Protein AF-W7TF96-F1 (afdb_monomer_lite)

Secondary structure (DSSP, 8-state):
-TT-----SS----SS-HHHHHHHHHTT---TTHHHHHHHHHHHHHHHH--TTSPP-BTTBT----SS-GGGG-EETTTHHHHHHHHHHHTT-GGGTHHHHHHHHHHHHHHHHHIIIII--SS----SEE-TT---S-SSTTTS-HHHH--TTHHHHHHHHHHHHHHHH--HHHIIIIIHHHHHHHHHHHHHH-EE-TTS-EE-SSB--TT--EEETTEEE--BS-BHHHHHHHHHHHHHHHHHHHHHGGG--HHHHHHHHHHGGGBPPP-B-TTSSBPSBSS---BS-TT-S--GGGTTTTT--TTTTT-HHHHHHHHHHH-S---HHHHHHHHHHHHHTT-HHHHHHHHHHHTSPPPTTS-S-TTS-SS-SSSSSSSSSS--

Structure (mmCIF, N/CA/C/O backbone):
data_AF-W7TF96-F1
#
_entry.id   AF-W7TF96-F1
#
loop_
_atom_site.group_PDB
_atom_site.id
_atom_site.type_symbol
_atom_site.label_atom_id
_atom_site.label_alt_id
_atom_site.label_comp_id
_atom_site.label_asym_id
_atom_site.label_entity_id
_atom_site.label_seq_id
_atom_site.pdbx_PDB_ins_code
_atom_site.Cartn_x
_atom_site.Cartn_y
_atom_site.Cartn_z
_atom_site.occupancy
_atom_site.B_iso_or_equiv
_atom_site.auth_seq_id
_atom_site.auth_comp_id
_atom_site.auth_asym_id
_atom_site.auth_atom_id
_atom_site.pdbx_PDB_model_num
ATOM 1 N N . MET A 1 1 ? -1.978 -2.930 -24.748 1.00 86.88 1 MET A N 1
ATO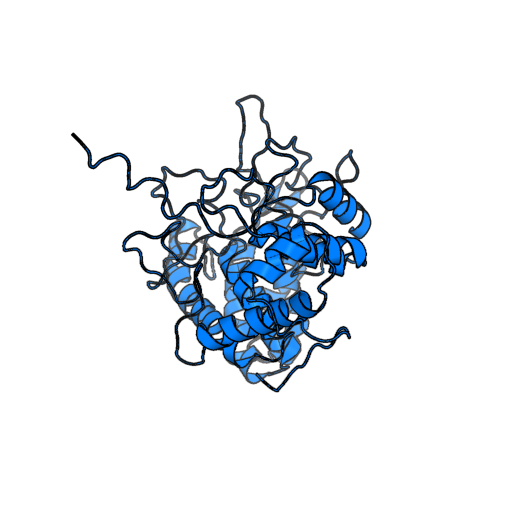M 2 C CA . MET A 1 1 ? -0.625 -2.329 -24.799 1.00 86.88 1 MET A CA 1
ATOM 3 C C . MET A 1 1 ? -0.594 -0.936 -25.426 1.00 86.88 1 MET A C 1
ATOM 5 O O . MET A 1 1 ? -0.073 -0.052 -24.773 1.00 86.88 1 MET A O 1
ATOM 9 N N . GLY A 1 2 ? -1.190 -0.674 -26.599 1.00 91.94 2 GLY A N 1
ATOM 10 C CA . GLY A 1 2 ? -1.049 0.621 -27.306 1.00 91.94 2 GLY A CA 1
ATOM 11 C C . GLY A 1 2 ? -1.703 1.885 -26.707 1.00 91.94 2 GLY A C 1
ATOM 12 O O . GLY A 1 2 ? -1.809 2.872 -27.420 1.00 91.94 2 GLY A O 1
ATOM 13 N N . ARG A 1 3 ? -2.168 1.880 -25.447 1.00 96.00 3 ARG A N 1
ATOM 14 C CA . ARG A 1 3 ? -2.807 3.053 -24.803 1.00 96.00 3 ARG A CA 1
ATOM 15 C C . ARG A 1 3 ? -1.808 4.093 -24.292 1.00 96.00 3 ARG A C 1
ATOM 17 O O . ARG A 1 3 ? -2.169 5.246 -24.109 1.00 96.00 3 ARG A O 1
ATOM 24 N N . VAL A 1 4 ? -0.570 3.682 -24.042 1.00 97.00 4 VAL A N 1
ATOM 25 C CA . VAL A 1 4 ? 0.495 4.540 -23.513 1.00 97.00 4 VAL A CA 1
ATOM 26 C C . VAL A 1 4 ? 1.776 4.214 -24.260 1.00 97.00 4 VAL A C 1
ATOM 28 O O . VAL A 1 4 ? 1.974 3.096 -24.736 1.00 97.00 4 VAL A O 1
ATOM 31 N N . THR A 1 5 ? 2.643 5.205 -24.392 1.00 94.25 5 THR A N 1
ATOM 32 C CA . THR A 1 5 ? 3.953 5.061 -25.014 1.00 94.25 5 THR A CA 1
ATOM 33 C C . THR A 1 5 ? 4.925 5.971 -24.280 1.00 94.25 5 THR A C 1
ATOM 35 O O . THR A 1 5 ? 4.698 7.177 -24.222 1.00 94.25 5 THR A O 1
ATOM 38 N N . LEU A 1 6 ? 6.006 5.404 -23.742 1.00 94.00 6 LEU A N 1
ATOM 39 C CA . LEU A 1 6 ? 7.089 6.160 -23.117 1.00 94.00 6 LEU A CA 1
ATOM 40 C C . LEU A 1 6 ? 8.263 6.278 -24.096 1.00 94.00 6 LEU A C 1
ATOM 42 O O . LEU A 1 6 ? 8.733 5.281 -24.640 1.00 94.00 6 LEU A O 1
ATOM 46 N N . ARG A 1 7 ? 8.733 7.504 -24.349 1.00 91.19 7 ARG A N 1
ATOM 47 C CA . ARG A 1 7 ? 9.886 7.778 -25.221 1.00 91.19 7 ARG A CA 1
ATOM 48 C C . ARG A 1 7 ? 10.835 8.735 -24.516 1.00 91.19 7 ARG A C 1
ATOM 50 O O . ARG A 1 7 ? 10.481 9.889 -24.312 1.00 91.19 7 ARG A O 1
ATOM 57 N N . LEU A 1 8 ? 12.039 8.262 -24.209 1.00 89.38 8 LEU A N 1
ATOM 58 C CA . LEU A 1 8 ? 13.099 9.047 -23.559 1.00 89.38 8 LEU A CA 1
ATOM 59 C C . LEU A 1 8 ? 14.238 9.432 -24.527 1.00 89.38 8 LEU A C 1
ATOM 61 O O . LEU A 1 8 ? 15.288 9.905 -24.113 1.00 89.38 8 LEU A O 1
ATOM 65 N N . GLY A 1 9 ? 14.022 9.263 -25.839 1.00 78.31 9 GLY A N 1
ATOM 66 C CA . GLY A 1 9 ? 15.040 9.501 -26.867 1.00 78.31 9 GLY A CA 1
ATOM 67 C C . GLY A 1 9 ? 15.996 8.316 -27.063 1.00 78.31 9 GLY A C 1
ATOM 68 O O . GLY A 1 9 ? 15.829 7.254 -26.470 1.00 78.31 9 GLY A O 1
ATOM 69 N N . GLY A 1 10 ? 16.973 8.473 -27.961 1.00 71.56 10 GLY A N 1
ATOM 70 C CA . GLY A 1 10 ? 17.943 7.424 -28.302 1.00 71.56 10 GLY A CA 1
ATOM 71 C C . GLY A 1 10 ? 17.432 6.361 -29.288 1.00 71.56 10 GLY A C 1
ATOM 72 O O . GLY A 1 10 ? 16.237 6.238 -29.573 1.00 71.56 10 GLY A O 1
ATOM 73 N N . ARG A 1 11 ? 18.364 5.586 -29.854 1.00 71.81 11 ARG A N 1
ATOM 74 C CA . ARG A 1 11 ? 18.065 4.404 -30.680 1.00 71.81 11 ARG A CA 1
ATOM 75 C C . ARG A 1 11 ? 18.376 3.149 -29.864 1.00 71.81 11 ARG A C 1
ATOM 77 O O . ARG A 1 11 ? 19.411 3.141 -29.205 1.00 71.81 11 ARG A O 1
ATOM 84 N N . PRO A 1 12 ? 17.542 2.096 -29.924 1.00 70.81 12 PRO A N 1
ATOM 85 C CA . PRO A 1 12 ? 17.858 0.860 -29.229 1.00 70.81 12 PRO A CA 1
ATOM 86 C C . PRO A 1 12 ? 19.120 0.248 -29.853 1.00 70.81 12 PRO A C 1
ATOM 88 O O . PRO A 1 12 ? 19.158 0.114 -31.083 1.00 70.81 12 PRO A O 1
ATOM 91 N N . PRO A 1 13 ? 20.117 -0.164 -29.056 1.00 72.56 13 PRO A N 1
ATOM 92 C CA . PRO A 1 13 ? 21.145 -1.089 -29.518 1.00 72.56 13 PRO A CA 1
ATOM 93 C C . PRO A 1 13 ? 20.445 -2.385 -29.948 1.00 72.56 13 PRO A C 1
ATOM 95 O O . PRO A 1 13 ? 19.828 -3.070 -29.131 1.00 72.56 13 PRO A O 1
ATOM 98 N N . ARG A 1 14 ? 20.430 -2.672 -31.255 1.00 75.12 14 ARG A N 1
ATOM 99 C CA . ARG A 1 14 ? 19.731 -3.841 -31.835 1.00 75.12 14 ARG A CA 1
ATOM 100 C C . ARG A 1 14 ? 20.648 -5.043 -32.051 1.00 75.12 14 ARG A C 1
ATOM 102 O O . ARG A 1 14 ? 20.180 -6.094 -32.471 1.00 75.12 14 ARG A O 1
ATOM 109 N N . ASP A 1 15 ? 21.936 -4.872 -31.807 1.00 85.38 15 ASP A N 1
ATOM 110 C CA . ASP A 1 15 ? 23.009 -5.818 -32.099 1.00 85.38 15 ASP A CA 1
ATOM 111 C C . ASP A 1 15 ? 23.398 -6.695 -30.898 1.00 85.38 15 ASP A C 1
ATOM 113 O O . ASP A 1 15 ? 24.130 -7.667 -31.070 1.00 85.38 15 ASP A O 1
ATOM 117 N N . ARG A 1 16 ? 22.891 -6.396 -29.692 1.00 88.88 16 ARG A N 1
ATOM 118 C CA . ARG A 1 16 ? 23.171 -7.151 -28.461 1.00 88.88 16 ARG A CA 1
ATOM 119 C C . ARG A 1 16 ? 21.885 -7.693 -27.816 1.00 88.88 16 ARG A C 1
ATOM 121 O O . ARG A 1 16 ? 20.876 -6.982 -27.793 1.00 88.88 16 ARG A O 1
ATOM 128 N N . PRO A 1 17 ? 21.901 -8.917 -27.253 1.00 92.25 17 PRO A N 1
ATOM 129 C CA . PRO A 1 17 ? 20.788 -9.428 -26.455 1.00 92.25 17 PRO A CA 1
ATOM 130 C C . PRO A 1 17 ? 20.628 -8.634 -25.145 1.00 92.25 17 PRO A C 1
ATOM 132 O O . PRO A 1 17 ? 21.555 -7.959 -24.690 1.00 92.25 17 PRO A O 1
ATOM 135 N N . LEU A 1 18 ? 19.434 -8.693 -24.542 1.00 91.12 18 LEU A N 1
ATOM 136 C CA . LEU A 1 18 ? 19.066 -7.876 -23.376 1.00 91.12 18 LEU A CA 1
ATOM 137 C C . LEU A 1 18 ? 20.004 -8.085 -22.174 1.00 91.12 18 LEU A C 1
ATOM 139 O O . LEU A 1 18 ? 20.380 -7.120 -21.520 1.00 91.12 18 LEU A O 1
ATOM 143 N N . ASP A 1 19 ? 20.427 -9.320 -21.910 1.00 91.75 19 ASP A N 1
ATOM 144 C CA . ASP A 1 19 ? 21.336 -9.657 -20.809 1.00 91.75 19 ASP A CA 1
ATOM 145 C C . ASP A 1 19 ? 22.729 -9.026 -20.978 1.00 91.75 19 ASP A C 1
ATOM 147 O O . ASP A 1 19 ? 23.346 -8.602 -20.001 1.00 91.75 19 ASP A O 1
ATOM 151 N N . ALA A 1 20 ? 23.228 -8.939 -22.214 1.00 91.75 20 ALA A N 1
ATOM 152 C CA . ALA A 1 20 ? 24.488 -8.270 -22.519 1.00 91.75 20 ALA A CA 1
ATOM 153 C C . ALA A 1 20 ? 24.358 -6.746 -22.389 1.00 91.75 20 ALA A C 1
ATOM 155 O O . ALA A 1 20 ? 25.286 -6.096 -21.915 1.00 91.75 20 ALA A O 1
ATOM 156 N N . ARG A 1 21 ? 23.201 -6.181 -22.759 1.00 92.44 21 ARG A N 1
ATOM 157 C CA . ARG A 1 21 ? 22.906 -4.748 -22.597 1.00 92.44 21 ARG A CA 1
ATOM 158 C C . ARG A 1 21 ? 22.829 -4.337 -21.124 1.00 92.44 21 ARG A C 1
ATOM 160 O O . ARG A 1 21 ? 23.424 -3.334 -20.754 1.00 92.44 21 ARG A O 1
ATOM 167 N N . LEU A 1 22 ? 22.165 -5.132 -20.281 1.00 92.44 22 LEU A N 1
ATOM 168 C CA . LEU A 1 22 ? 22.085 -4.878 -18.835 1.00 92.44 22 LEU A CA 1
ATOM 169 C C . LEU A 1 22 ? 23.468 -4.940 -18.166 1.00 92.44 22 LEU A C 1
ATOM 171 O O . LEU A 1 22 ? 23.786 -4.085 -17.345 1.00 92.44 22 LEU A O 1
ATOM 175 N N . ARG A 1 23 ? 24.313 -5.913 -18.546 1.00 92.62 23 ARG A N 1
ATOM 176 C CA . ARG A 1 23 ? 25.703 -6.007 -18.056 1.00 92.62 23 ARG A CA 1
ATOM 177 C C . ARG A 1 23 ? 26.548 -4.809 -18.484 1.00 92.62 23 ARG A C 1
ATOM 179 O O . ARG A 1 23 ? 27.135 -4.161 -17.633 1.00 92.62 23 ARG A O 1
ATOM 186 N N . ALA A 1 24 ? 26.527 -4.464 -19.772 1.00 91.75 24 ALA A N 1
ATOM 187 C CA . ALA A 1 24 ? 27.237 -3.296 -20.288 1.00 91.75 24 ALA A CA 1
ATOM 188 C C . ALA A 1 24 ? 26.812 -1.998 -19.578 1.00 91.75 24 ALA A C 1
ATOM 190 O O . ALA A 1 24 ? 27.663 -1.179 -19.239 1.00 91.75 24 ALA A O 1
ATOM 191 N N . ARG A 1 25 ? 25.510 -1.832 -19.296 1.00 91.25 25 ARG A N 1
ATOM 192 C CA . ARG A 1 25 ? 25.010 -0.692 -18.518 1.00 91.25 25 ARG A CA 1
ATOM 193 C C . ARG A 1 25 ? 25.527 -0.688 -17.083 1.00 91.25 25 ARG A C 1
ATOM 195 O O . ARG A 1 25 ? 25.958 0.354 -16.602 1.00 91.25 25 ARG A O 1
ATOM 202 N N . ALA A 1 26 ? 25.523 -1.842 -16.418 1.00 91.06 26 ALA A N 1
ATOM 203 C CA . ALA A 1 26 ? 26.090 -1.975 -15.078 1.00 91.06 26 ALA A CA 1
ATOM 204 C C . ALA A 1 26 ? 27.601 -1.657 -15.042 1.00 91.06 26 ALA A C 1
ATOM 206 O O . ALA A 1 26 ? 28.075 -1.115 -14.047 1.00 91.06 26 ALA A O 1
ATOM 207 N N . ASP A 1 27 ? 28.321 -1.912 -16.141 1.00 91.81 27 ASP A N 1
ATOM 208 C CA . ASP A 1 27 ? 29.744 -1.584 -16.321 1.00 91.81 27 ASP A CA 1
ATOM 209 C C . ASP A 1 27 ? 29.992 -0.118 -16.755 1.00 91.81 27 ASP A C 1
ATOM 211 O O . ASP A 1 27 ? 31.139 0.295 -16.940 1.00 91.81 27 ASP A O 1
ATOM 215 N N . GLY A 1 28 ? 28.935 0.692 -16.901 1.00 90.75 28 GLY A N 1
ATOM 216 C CA . GLY A 1 28 ? 29.012 2.132 -17.171 1.00 90.75 28 GLY A CA 1
ATOM 217 C C . GLY A 1 28 ? 28.694 2.564 -18.608 1.00 90.75 28 GLY A C 1
ATOM 218 O O . GLY A 1 28 ? 28.773 3.759 -18.901 1.00 90.75 28 GLY A O 1
ATOM 219 N N . GLU A 1 29 ? 28.317 1.651 -19.514 1.00 91.38 29 GLU A N 1
ATOM 220 C CA . GLU A 1 29 ? 27.800 2.043 -20.834 1.00 91.38 29 GLU A CA 1
ATOM 221 C C . GLU A 1 29 ? 26.402 2.681 -20.708 1.00 91.38 29 GLU A C 1
ATOM 223 O O . GLU A 1 29 ? 25.529 2.212 -19.982 1.00 91.38 29 GLU A O 1
ATOM 228 N N . SER A 1 30 ? 26.134 3.745 -21.464 1.00 88.50 30 SER A N 1
ATOM 229 C CA . SER A 1 30 ? 24.804 4.361 -21.491 1.00 88.50 30 SER A CA 1
ATOM 230 C C . SER A 1 30 ? 23.832 3.570 -22.375 1.00 88.50 30 SER A C 1
ATOM 232 O O . SER A 1 30 ? 24.103 3.367 -23.561 1.00 88.50 30 SER A O 1
ATOM 234 N N . ASP A 1 31 ? 22.658 3.221 -21.849 1.00 90.69 31 ASP A N 1
ATOM 235 C CA . ASP A 1 31 ? 21.564 2.609 -22.618 1.00 90.69 31 ASP A CA 1
ATOM 236 C C . ASP A 1 31 ? 20.203 3.010 -22.030 1.00 90.69 31 ASP A C 1
ATOM 238 O O . ASP A 1 31 ? 19.558 2.247 -21.306 1.00 90.69 31 ASP A O 1
ATOM 242 N N . GLU A 1 32 ? 19.767 4.240 -22.312 1.00 91.44 32 GLU A N 1
ATOM 243 C CA . GLU A 1 32 ? 18.480 4.775 -21.831 1.00 91.44 32 GLU A CA 1
ATOM 244 C C . GLU A 1 32 ? 17.263 4.070 -22.429 1.00 91.44 32 GLU A C 1
ATOM 246 O O . GLU A 1 32 ? 16.143 4.214 -21.943 1.00 91.44 32 GLU A O 1
ATOM 251 N N . TRP A 1 33 ? 17.465 3.245 -23.457 1.00 91.50 33 TRP A N 1
ATOM 252 C CA . TRP A 1 33 ? 16.394 2.441 -24.027 1.00 91.50 33 TRP A CA 1
ATOM 253 C C . TRP A 1 33 ? 15.939 1.315 -23.095 1.00 91.50 33 TRP A C 1
ATOM 255 O O . TRP A 1 33 ? 14.848 0.780 -23.284 1.00 91.50 33 TRP A O 1
ATOM 265 N N . LEU A 1 34 ? 16.738 0.955 -22.087 1.00 92.56 34 LEU A N 1
ATOM 266 C CA . LEU A 1 34 ? 16.342 -0.020 -21.071 1.00 92.56 34 LEU A CA 1
ATOM 267 C C . LEU A 1 34 ? 15.249 0.517 -20.134 1.00 92.56 34 LEU A C 1
ATOM 269 O O . LEU A 1 34 ? 14.434 -0.274 -19.666 1.00 92.56 34 LEU A O 1
ATOM 273 N N . MET A 1 35 ? 15.153 1.837 -19.931 1.00 94.12 35 MET A N 1
ATOM 274 C CA . MET A 1 35 ? 14.128 2.436 -19.064 1.00 94.12 35 MET A CA 1
ATOM 275 C C . MET A 1 35 ? 12.705 2.284 -19.642 1.00 94.12 35 MET A C 1
ATOM 277 O O . MET A 1 35 ? 11.842 1.736 -18.951 1.00 94.12 35 MET A O 1
ATOM 281 N N . PRO A 1 36 ? 12.421 2.648 -20.914 1.00 93.94 36 PRO A N 1
ATOM 282 C CA . PRO A 1 36 ? 11.133 2.336 -21.534 1.00 93.94 36 PRO A CA 1
ATOM 283 C C . PRO A 1 36 ? 10.851 0.835 -21.634 1.00 93.94 36 PRO A C 1
ATOM 285 O O . PRO A 1 36 ? 9.701 0.433 -21.492 1.00 93.94 36 PRO A O 1
ATOM 288 N N . VAL A 1 37 ? 11.878 -0.003 -21.836 1.00 93.88 37 VAL A N 1
ATOM 289 C CA . VAL A 1 37 ? 11.709 -1.468 -21.845 1.00 93.88 37 VAL A CA 1
ATOM 290 C C . VAL A 1 37 ? 11.248 -1.972 -20.479 1.00 93.88 37 VAL A C 1
ATOM 292 O O . VAL A 1 37 ? 10.309 -2.760 -20.431 1.00 93.88 37 VAL A O 1
ATOM 295 N N . LEU A 1 38 ? 11.848 -1.506 -19.379 1.00 95.38 38 LEU A N 1
ATOM 296 C CA . LEU A 1 38 ? 11.428 -1.853 -18.019 1.00 95.38 38 LEU A CA 1
ATOM 297 C C . LEU A 1 38 ? 9.980 -1.413 -17.749 1.00 95.38 38 LEU A C 1
ATOM 299 O O . LEU A 1 38 ? 9.176 -2.203 -17.253 1.00 95.38 38 LEU A O 1
ATOM 303 N N . PHE A 1 39 ? 9.630 -0.184 -18.140 1.00 97.12 39 PHE A N 1
ATOM 304 C CA . PHE A 1 39 ? 8.268 0.345 -18.029 1.00 97.12 39 PHE A CA 1
ATOM 305 C C . PHE A 1 39 ? 7.245 -0.502 -18.807 1.00 97.12 39 PHE A C 1
ATOM 307 O O . PHE A 1 39 ? 6.228 -0.928 -18.253 1.00 97.12 39 PHE A O 1
ATOM 314 N N . ASP A 1 40 ? 7.519 -0.791 -20.082 1.00 96.75 40 ASP A N 1
ATOM 315 C CA . ASP A 1 40 ? 6.638 -1.606 -20.920 1.00 96.75 40 ASP A CA 1
ATOM 316 C C . ASP A 1 40 ? 6.572 -3.061 -20.446 1.00 96.75 40 ASP A C 1
ATOM 318 O O . ASP A 1 40 ? 5.520 -3.694 -20.563 1.00 96.75 40 ASP A O 1
ATOM 322 N N . PHE A 1 41 ? 7.654 -3.583 -19.862 1.00 97.44 41 PHE A N 1
ATOM 323 C CA . PHE A 1 41 ? 7.683 -4.923 -19.292 1.00 97.44 41 PHE A CA 1
ATOM 324 C C . PHE A 1 41 ? 6.767 -5.040 -18.071 1.00 97.44 41 PHE A C 1
ATOM 326 O O . PHE A 1 41 ? 5.981 -5.981 -18.011 1.00 97.44 41 PHE A O 1
ATOM 333 N N . GLY A 1 42 ? 6.762 -4.059 -17.160 1.00 97.88 42 GLY A N 1
ATOM 334 C CA . GLY A 1 42 ? 5.821 -4.035 -16.031 1.00 97.88 42 GLY A CA 1
ATOM 335 C C . GLY A 1 42 ? 4.355 -4.055 -16.486 1.00 97.88 42 GLY A C 1
ATOM 336 O O . GLY A 1 42 ? 3.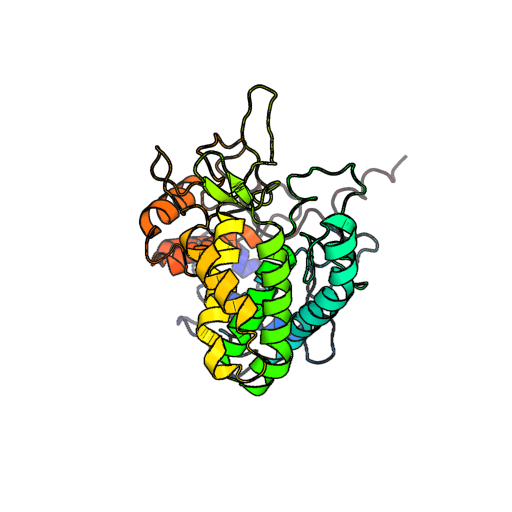558 -4.875 -16.027 1.00 97.88 42 GLY A O 1
ATOM 337 N N . ARG A 1 43 ? 4.012 -3.224 -17.479 1.00 98.25 43 ARG A N 1
ATOM 338 C CA . ARG A 1 43 ? 2.672 -3.206 -18.098 1.00 98.25 43 ARG A CA 1
ATOM 339 C C . ARG A 1 43 ? 2.314 -4.539 -18.751 1.00 98.25 43 ARG A C 1
ATOM 341 O O . ARG A 1 43 ? 1.181 -5.003 -18.635 1.00 98.25 43 ARG A O 1
ATOM 348 N N . TYR A 1 44 ? 3.265 -5.127 -19.477 1.00 98.25 44 TYR A N 1
ATOM 349 C CA . TYR A 1 44 ? 3.100 -6.424 -20.122 1.00 98.25 44 TYR A CA 1
ATOM 350 C C . TYR A 1 44 ? 2.827 -7.520 -19.090 1.00 98.25 44 TYR A C 1
ATOM 352 O O . TYR A 1 44 ? 1.887 -8.291 -19.276 1.00 98.25 44 TYR A O 1
ATOM 360 N N . LEU A 1 45 ? 3.603 -7.563 -18.002 1.00 98.38 45 LEU A N 1
ATOM 361 C CA . LEU A 1 45 ? 3.446 -8.561 -16.949 1.00 98.38 45 LEU A CA 1
ATOM 362 C C . LEU A 1 45 ? 2.065 -8.461 -16.308 1.00 98.38 45 LEU A C 1
ATOM 364 O O . LEU A 1 45 ? 1.353 -9.461 -16.304 1.00 98.38 45 LEU A O 1
ATOM 368 N N . LEU A 1 46 ? 1.641 -7.268 -15.877 1.00 98.31 46 LEU A N 1
ATOM 369 C CA . LEU A 1 46 ? 0.317 -7.084 -15.275 1.00 98.31 46 LEU A CA 1
ATOM 370 C C . LEU A 1 46 ? -0.811 -7.495 -16.236 1.00 98.31 46 LEU A C 1
ATOM 372 O O . LEU A 1 46 ? -1.745 -8.190 -15.844 1.00 98.31 46 LEU A O 1
ATOM 376 N N . LEU A 1 47 ? -0.707 -7.133 -17.519 1.00 96.94 47 LEU A N 1
ATOM 377 C CA . LEU A 1 47 ? -1.667 -7.557 -18.541 1.00 96.94 47 LEU A CA 1
ATOM 378 C C . LEU A 1 47 ? -1.678 -9.081 -18.756 1.00 96.94 47 LEU A C 1
ATOM 380 O O . LEU A 1 47 ? -2.713 -9.640 -19.120 1.00 96.94 47 LEU A O 1
ATOM 384 N N . ALA A 1 48 ? -0.544 -9.754 -18.579 1.00 97.75 48 ALA A N 1
ATOM 385 C CA . ALA A 1 48 ? -0.426 -11.194 -18.766 1.00 97.75 48 ALA A CA 1
ATOM 386 C C . ALA A 1 48 ? -0.917 -12.000 -17.551 1.00 97.75 48 ALA A C 1
ATOM 388 O O . ALA A 1 48 ? -1.405 -13.113 -17.743 1.00 97.75 48 ALA A O 1
ATOM 389 N N . CYS A 1 49 ? -0.816 -11.459 -16.330 1.00 97.44 49 CYS A N 1
ATOM 390 C CA . CYS A 1 49 ? -1.154 -12.179 -15.096 1.00 97.44 49 CYS A CA 1
ATOM 391 C C . CYS A 1 49 ? -2.399 -11.673 -14.347 1.00 97.44 49 CYS A C 1
ATOM 393 O O . CYS A 1 49 ? -2.827 -12.340 -13.411 1.00 97.44 49 CYS A O 1
ATOM 395 N N . SER A 1 50 ? -3.013 -10.555 -14.750 1.00 98.06 50 SER A N 1
ATOM 396 C CA . SER A 1 50 ? -4.235 -10.034 -14.123 1.00 98.06 50 SER A CA 1
ATOM 397 C C . SER A 1 50 ? -5.227 -9.540 -15.174 1.00 98.06 50 SER A C 1
ATOM 399 O O . SER A 1 50 ? -5.189 -8.397 -15.624 1.00 98.06 50 SER A O 1
ATOM 401 N N . ARG A 1 51 ? -6.128 -10.418 -15.614 1.00 95.31 51 ARG A N 1
ATOM 402 C CA . ARG A 1 51 ? -7.177 -10.100 -16.593 1.00 95.31 51 ARG A CA 1
ATOM 403 C C . ARG A 1 51 ? -8.542 -10.287 -15.956 1.00 95.31 51 ARG A C 1
ATOM 405 O O . ARG A 1 51 ? -8.710 -11.126 -15.081 1.00 95.31 51 ARG A O 1
ATOM 412 N N . ALA A 1 52 ? -9.543 -9.552 -16.434 1.00 89.88 52 ALA A N 1
ATOM 413 C CA . ALA A 1 52 ? -10.924 -9.764 -16.010 1.00 89.88 52 ALA A CA 1
ATOM 414 C C . ALA A 1 52 ? -11.288 -11.266 -16.049 1.00 89.88 52 ALA A C 1
ATOM 416 O O . ALA A 1 52 ? -11.102 -11.934 -17.067 1.00 89.88 52 ALA A O 1
ATOM 417 N N . GLY A 1 53 ? -11.756 -11.794 -14.915 1.00 90.62 53 GLY A N 1
ATOM 418 C CA . GLY A 1 53 ? -12.074 -13.217 -14.731 1.00 90.62 53 GLY A CA 1
ATOM 419 C C . GLY A 1 53 ? -10.929 -14.111 -14.224 1.00 90.62 53 GLY A C 1
ATOM 420 O O . GLY A 1 53 ? -11.218 -15.198 -13.735 1.00 90.62 53 GLY A O 1
ATOM 421 N N . SER A 1 54 ? -9.664 -13.677 -14.258 1.00 96.62 54 SER A N 1
ATOM 422 C CA . SER A 1 54 ? -8.545 -14.409 -13.640 1.00 96.62 54 SER A CA 1
ATOM 423 C C . SER A 1 54 ? -8.465 -14.157 -12.135 1.00 96.62 54 SER A C 1
ATOM 425 O O . SER A 1 54 ? -9.133 -13.262 -11.618 1.00 96.62 54 SER A O 1
ATOM 427 N N . GLN A 1 55 ? -7.622 -14.915 -11.430 1.00 98.06 55 GLN A N 1
ATOM 428 C CA . GLN A 1 55 ? -7.133 -14.524 -10.104 1.00 98.06 55 GLN A CA 1
ATOM 429 C C . GLN A 1 55 ? -6.236 -13.277 -10.211 1.00 98.06 55 GLN A C 1
ATOM 431 O O . GLN A 1 55 ? -5.703 -13.019 -11.298 1.00 98.06 55 GLN A O 1
ATOM 436 N N . PRO A 1 56 ? -6.079 -12.496 -9.128 1.00 98.31 56 PRO A N 1
ATOM 437 C CA . PRO A 1 56 ? -5.096 -11.428 -9.099 1.00 98.31 56 PRO A CA 1
ATOM 438 C C . PRO A 1 56 ? -3.664 -11.972 -9.173 1.00 98.31 56 PRO A C 1
ATOM 440 O O . PRO A 1 56 ? -3.397 -13.099 -8.751 1.00 98.31 56 PRO A O 1
ATOM 443 N N . ALA A 1 57 ? -2.745 -11.140 -9.667 1.00 98.38 57 ALA A N 1
ATOM 444 C CA . ALA A 1 57 ? -1.309 -11.383 -9.648 1.00 98.38 57 ALA A CA 1
ATOM 445 C C . ALA A 1 57 ? -0.793 -11.615 -8.215 1.00 98.38 57 ALA A C 1
ATOM 447 O O . ALA A 1 57 ? -0.853 -10.709 -7.383 1.00 98.38 57 ALA A O 1
ATOM 448 N N . HIS A 1 58 ? -0.286 -12.818 -7.944 1.00 97.25 58 HIS A N 1
ATOM 449 C CA . HIS A 1 58 ? 0.374 -13.176 -6.681 1.00 97.25 58 HIS A CA 1
ATOM 450 C C . HIS A 1 58 ? 1.867 -12.776 -6.699 1.00 97.25 58 HIS A C 1
ATOM 452 O O . HIS A 1 58 ? 2.313 -12.143 -7.659 1.00 97.25 58 HIS A O 1
ATOM 458 N N . LEU A 1 59 ? 2.680 -13.169 -5.708 1.00 97.81 59 LEU A N 1
ATOM 459 C CA . LEU A 1 59 ? 4.105 -12.774 -5.613 1.00 97.81 59 LEU A CA 1
ATOM 460 C C . LEU A 1 59 ? 4.942 -13.012 -6.887 1.00 97.81 59 LEU A C 1
ATOM 462 O O . LEU A 1 59 ? 5.848 -12.237 -7.181 1.00 97.81 59 LEU A O 1
ATOM 466 N N . GLN A 1 60 ? 4.641 -14.057 -7.667 1.00 97.44 60 GLN A N 1
ATOM 467 C CA . GLN A 1 60 ? 5.303 -14.326 -8.958 1.00 97.44 60 GLN A CA 1
ATOM 468 C C . GLN A 1 60 ? 4.403 -14.062 -10.184 1.00 97.44 60 GLN A C 1
ATOM 470 O O . GLN A 1 60 ? 4.589 -14.658 -11.246 1.00 97.44 60 GLN A O 1
ATOM 475 N N . GLY A 1 61 ? 3.383 -13.210 -10.048 1.00 96.62 61 GLY A N 1
ATOM 476 C CA . GLY A 1 61 ? 2.392 -12.919 -11.087 1.00 96.62 61 GLY A CA 1
ATOM 477 C C . GLY A 1 61 ? 1.472 -14.106 -11.377 1.00 96.62 61 GLY A C 1
ATOM 478 O O . GLY A 1 61 ? 0.401 -14.210 -10.794 1.00 96.62 61 GLY A O 1
ATOM 479 N N . LEU A 1 62 ? 1.912 -14.988 -12.278 1.00 94.88 62 LEU A N 1
ATOM 480 C CA . LEU A 1 62 ? 1.274 -16.268 -12.629 1.00 94.88 62 LEU A CA 1
ATOM 481 C C . LEU A 1 62 ? 2.311 -17.409 -12.766 1.00 94.88 62 LEU A C 1
ATOM 483 O O . LEU A 1 62 ? 1.956 -18.560 -13.006 1.00 94.88 62 LEU A O 1
ATOM 487 N N . TRP A 1 63 ? 3.610 -17.099 -12.693 1.00 97.38 63 TRP A N 1
ATOM 488 C CA . TRP A 1 63 ? 4.674 -17.993 -13.155 1.00 97.38 63 TRP A CA 1
ATOM 489 C C . TRP A 1 63 ? 5.442 -18.595 -11.985 1.00 97.38 63 TRP A C 1
ATOM 491 O O . TRP A 1 63 ? 6.207 -17.908 -11.310 1.00 97.38 63 TRP A O 1
ATOM 501 N N . ASN A 1 64 ? 5.281 -19.898 -11.780 1.00 95.56 64 ASN A N 1
ATOM 502 C CA . ASN A 1 64 ? 5.996 -20.649 -10.759 1.00 95.56 64 ASN A CA 1
ATOM 503 C C . ASN A 1 64 ? 6.237 -22.092 -11.230 1.00 95.56 64 ASN A C 1
ATOM 505 O O . ASN A 1 64 ? 5.320 -22.744 -11.724 1.00 95.56 64 ASN A O 1
ATOM 509 N N . ASP A 1 65 ? 7.465 -22.584 -11.071 1.00 96.38 65 ASP A N 1
ATOM 510 C CA . ASP A 1 65 ? 7.879 -23.951 -11.410 1.00 96.38 65 ASP A CA 1
ATOM 511 C C . ASP A 1 65 ? 8.117 -24.835 -10.170 1.00 96.38 65 ASP A C 1
ATOM 513 O O . ASP A 1 65 ? 8.529 -25.990 -10.297 1.00 96.38 65 ASP A O 1
ATOM 517 N N . GLN A 1 66 ? 7.848 -24.315 -8.967 1.00 95.25 66 GLN A N 1
ATOM 518 C CA . GLN A 1 66 ? 8.121 -24.986 -7.695 1.00 95.25 66 GLN A CA 1
ATOM 519 C C . GLN A 1 66 ? 6.838 -25.468 -7.021 1.00 95.25 66 GLN A C 1
ATOM 521 O O . GLN A 1 66 ? 5.834 -24.768 -6.995 1.00 95.25 66 GLN A O 1
ATOM 526 N N . VAL A 1 67 ? 6.876 -26.644 -6.393 1.00 94.56 67 VAL A N 1
ATOM 527 C CA . VAL A 1 67 ? 5.743 -27.133 -5.582 1.00 94.56 67 VAL A CA 1
ATOM 528 C C . VAL A 1 67 ? 5.596 -26.318 -4.292 1.00 94.56 67 VAL A C 1
ATOM 530 O O . VAL A 1 67 ? 4.486 -26.010 -3.879 1.00 94.56 67 VAL A O 1
ATOM 533 N N . THR A 1 68 ? 6.721 -25.947 -3.677 1.00 94.44 68 THR A N 1
ATOM 534 C CA . THR A 1 68 ? 6.794 -25.132 -2.455 1.00 94.44 68 THR A CA 1
ATOM 535 C C . THR A 1 68 ? 7.612 -23.868 -2.737 1.00 94.44 68 THR A C 1
ATOM 537 O O . THR A 1 68 ? 8.804 -23.828 -2.407 1.00 94.44 68 THR A O 1
ATOM 540 N N . PRO A 1 69 ? 7.032 -22.877 -3.432 1.00 94.44 69 PRO A N 1
ATOM 541 C CA . PRO A 1 69 ? 7.733 -21.636 -3.745 1.00 94.44 69 PRO A CA 1
ATOM 542 C C . PRO A 1 69 ? 8.005 -20.803 -2.476 1.00 94.44 69 PRO A C 1
ATOM 544 O O . PRO A 1 69 ? 7.316 -20.976 -1.467 1.00 94.44 69 PRO A O 1
ATOM 547 N N . PRO A 1 70 ? 8.989 -19.883 -2.492 1.00 91.94 70 PRO A N 1
ATOM 548 C CA . PRO A 1 70 ? 9.229 -18.948 -1.401 1.00 91.94 70 PRO A CA 1
ATOM 549 C C . PRO A 1 70 ? 7.974 -18.163 -1.059 1.00 91.94 70 PRO A C 1
ATOM 551 O O . PRO A 1 70 ? 7.283 -17.676 -1.955 1.00 91.94 70 PRO A O 1
ATOM 554 N N . TRP A 1 71 ? 7.701 -18.053 0.242 1.00 93.19 71 TRP A N 1
ATOM 555 C CA . TRP A 1 71 ? 6.504 -17.385 0.762 1.00 93.19 71 TRP A CA 1
ATOM 556 C C . TRP A 1 71 ? 5.211 -17.896 0.102 1.00 93.19 71 TRP A C 1
ATOM 558 O O . TRP A 1 71 ? 4.285 -17.139 -0.144 1.00 93.19 71 TRP A O 1
ATOM 568 N N . ASN A 1 72 ? 5.178 -19.182 -0.268 1.00 93.38 72 ASN A N 1
ATOM 569 C CA . ASN A 1 72 ? 4.046 -19.863 -0.903 1.00 93.38 72 ASN A CA 1
ATOM 570 C C . ASN A 1 72 ? 3.547 -19.250 -2.222 1.00 93.38 72 ASN A C 1
ATOM 572 O O . ASN A 1 72 ? 2.540 -19.714 -2.753 1.00 93.38 72 ASN A O 1
ATOM 576 N N . CYS A 1 73 ? 4.269 -18.277 -2.794 1.00 94.69 73 CYS A N 1
ATOM 577 C CA . CYS A 1 73 ? 3.806 -17.500 -3.942 1.00 94.69 73 CYS A CA 1
ATOM 578 C C . CYS A 1 73 ? 2.375 -16.967 -3.727 1.00 94.69 73 CYS A C 1
ATOM 580 O O . CYS A 1 73 ? 1.557 -16.982 -4.646 1.00 94.69 73 CYS A O 1
ATOM 582 N N . ASP A 1 74 ? 2.058 -16.578 -2.493 1.00 95.69 74 ASP A N 1
ATOM 583 C CA . ASP A 1 74 ? 0.715 -16.188 -2.084 1.00 95.69 74 ASP A CA 1
ATOM 584 C C . ASP A 1 74 ? 0.469 -14.683 -2.303 1.00 95.69 74 ASP A C 1
ATOM 586 O O . ASP A 1 74 ? 1.130 -14.039 -3.129 1.00 95.69 74 ASP A O 1
ATOM 590 N N . TYR A 1 75 ? -0.535 -14.131 -1.624 1.00 98.50 75 TYR A N 1
ATOM 591 C CA . TYR A 1 75 ? -0.803 -12.701 -1.600 1.00 98.50 75 TYR A CA 1
ATOM 592 C C . TYR A 1 75 ? -0.301 -12.124 -0.277 1.00 98.50 75 TYR A C 1
ATOM 594 O O . TYR A 1 75 ? -1.000 -12.158 0.734 1.00 98.50 75 TYR A O 1
ATOM 602 N N . THR A 1 76 ? 0.909 -11.571 -0.292 1.00 98.44 76 THR A N 1
ATOM 603 C CA . THR A 1 76 ? 1.443 -10.778 0.822 1.00 98.44 76 THR A CA 1
ATOM 604 C C . THR A 1 76 ? 0.905 -9.344 0.714 1.00 98.44 76 THR A C 1
ATOM 606 O O . THR A 1 76 ? 1.144 -8.663 -0.283 1.00 98.44 76 THR A O 1
ATOM 609 N N . LEU A 1 77 ? 0.125 -8.924 1.705 1.00 98.44 77 LEU A N 1
ATOM 610 C CA . LEU A 1 77 ? -0.725 -7.728 1.797 1.00 98.44 77 LEU A CA 1
ATOM 611 C C . LEU A 1 77 ? -0.139 -6.622 2.695 1.00 98.44 77 LEU A C 1
ATOM 613 O O . LEU A 1 77 ? -0.861 -5.772 3.209 1.00 98.44 77 LEU A O 1
ATOM 617 N N . ASN A 1 78 ? 1.160 -6.675 2.990 1.00 97.75 78 ASN A N 1
ATOM 618 C CA . ASN A 1 78 ? 1.871 -5.622 3.723 1.00 97.75 78 ASN A CA 1
ATOM 619 C C . ASN A 1 78 ? 2.854 -4.848 2.829 1.00 97.75 78 ASN A C 1
ATOM 621 O O . ASN A 1 78 ? 3.750 -4.196 3.370 1.00 97.75 78 ASN A O 1
ATOM 625 N N . ILE A 1 79 ? 2.702 -4.956 1.495 1.00 98.50 79 ILE A N 1
ATOM 626 C CA . ILE A 1 79 ? 3.328 -4.143 0.434 1.00 98.50 79 ILE A CA 1
ATOM 627 C C . ILE A 1 79 ? 3.186 -4.821 -0.940 1.00 98.50 79 ILE A C 1
ATOM 629 O O . ILE A 1 79 ? 2.976 -4.155 -1.951 1.00 98.50 79 ILE A O 1
ATOM 633 N N . ASN A 1 80 ? 3.399 -6.138 -1.025 1.00 98.62 80 ASN A N 1
ATOM 634 C CA . ASN A 1 80 ? 3.705 -6.788 -2.304 1.00 98.62 80 ASN A CA 1
ATOM 635 C C . ASN A 1 80 ? 2.502 -6.856 -3.246 1.00 98.62 80 ASN A C 1
ATOM 637 O O . ASN A 1 80 ? 2.622 -6.548 -4.433 1.00 98.62 80 ASN A O 1
ATOM 641 N N . THR A 1 81 ? 1.350 -7.271 -2.726 1.00 98.75 81 THR A N 1
ATOM 642 C CA . THR A 1 81 ? 0.125 -7.375 -3.519 1.00 98.75 81 THR A CA 1
ATOM 643 C C . THR A 1 81 ? -0.358 -5.987 -3.899 1.00 98.75 81 THR A C 1
ATOM 645 O O . THR A 1 81 ? -0.744 -5.792 -5.040 1.00 98.75 81 THR A O 1
ATOM 648 N N . GLU A 1 82 ? -0.255 -5.003 -3.011 1.00 98.81 82 GLU A N 1
ATOM 649 C CA . GLU A 1 82 ? -0.567 -3.605 -3.309 1.00 98.81 82 GLU A CA 1
ATOM 650 C C . GLU A 1 82 ? 0.330 -3.074 -4.440 1.00 98.81 82 GLU A C 1
ATOM 652 O O . GLU A 1 82 ? -0.144 -2.533 -5.443 1.00 98.81 82 GLU A O 1
ATOM 657 N N . MET A 1 83 ? 1.640 -3.321 -4.334 1.00 98.75 83 MET A N 1
ATOM 658 C CA . MET A 1 83 ? 2.641 -2.905 -5.317 1.00 98.75 83 MET A CA 1
ATOM 659 C C . MET A 1 83 ? 2.400 -3.483 -6.710 1.00 98.75 83 MET A C 1
ATOM 661 O O . MET A 1 83 ? 2.628 -2.784 -7.701 1.00 98.75 83 MET A O 1
ATOM 665 N N . ASN A 1 84 ? 1.897 -4.718 -6.807 1.00 98.75 84 ASN A N 1
ATOM 666 C CA . ASN A 1 84 ? 1.546 -5.324 -8.094 1.00 98.75 84 ASN A CA 1
ATOM 667 C C . ASN A 1 84 ? 0.540 -4.467 -8.889 1.00 98.75 84 ASN A C 1
ATOM 669 O O . ASN A 1 84 ? 0.529 -4.533 -10.121 1.00 98.75 84 ASN A O 1
ATOM 673 N N . TYR A 1 85 ? -0.282 -3.657 -8.209 1.00 98.75 85 TYR A N 1
ATOM 674 C CA . TYR A 1 85 ? -1.389 -2.910 -8.812 1.00 98.75 85 TYR A CA 1
ATOM 675 C C . TYR A 1 85 ? -1.218 -1.394 -8.839 1.00 98.75 85 TYR A C 1
ATOM 677 O O . TYR A 1 85 ? -1.985 -0.744 -9.544 1.00 98.75 85 TYR A O 1
ATOM 685 N N . TRP A 1 86 ? -0.184 -0.823 -8.214 1.00 98.69 86 TRP A N 1
ATOM 686 C CA . TRP A 1 86 ? 0.163 0.598 -8.389 1.00 98.69 86 TRP A CA 1
ATOM 687 C C . TRP A 1 86 ? 0.219 1.079 -9.856 1.00 98.69 86 TRP A C 1
ATOM 689 O O . TRP A 1 86 ? -0.179 2.214 -10.131 1.00 98.69 86 TRP A O 1
ATOM 699 N N . PRO A 1 87 ? 0.680 0.277 -10.844 1.00 98.06 87 PRO A N 1
ATOM 700 C CA . PRO A 1 87 ? 0.648 0.720 -12.234 1.00 98.06 87 PRO A CA 1
ATOM 701 C C . PRO A 1 87 ? -0.721 0.558 -12.915 1.00 98.06 87 PRO A C 1
ATOM 703 O O . PRO A 1 87 ? -0.864 1.023 -14.045 1.00 98.06 87 PRO A O 1
ATOM 706 N N . ALA A 1 88 ? -1.716 -0.111 -12.320 1.00 98.19 88 ALA A N 1
ATOM 707 C CA . ALA A 1 88 ? -2.951 -0.484 -13.017 1.00 98.19 88 ALA A CA 1
ATOM 708 C C . ALA A 1 88 ? -3.683 0.741 -13.588 1.00 98.19 88 ALA A C 1
ATOM 710 O O . ALA A 1 88 ? -3.932 0.809 -14.794 1.00 98.19 88 ALA A O 1
ATOM 711 N N . GLU A 1 89 ? -3.937 1.745 -12.753 1.00 98.19 89 GLU A N 1
ATOM 712 C CA . GLU A 1 89 ? -4.653 2.952 -13.168 1.00 98.19 89 GLU A CA 1
ATOM 713 C C . GLU A 1 89 ? -3.745 3.930 -13.919 1.00 98.19 89 GLU A C 1
ATOM 715 O O . GLU A 1 89 ? -3.999 4.285 -15.075 1.00 98.19 89 GLU A O 1
ATOM 720 N N . THR A 1 90 ? -2.617 4.295 -13.302 1.00 97.81 90 THR A N 1
ATOM 721 C CA . THR A 1 90 ? -1.660 5.290 -13.820 1.00 97.81 90 THR A CA 1
ATOM 722 C C . THR A 1 90 ? -1.090 4.934 -15.192 1.00 97.81 90 THR A C 1
ATOM 724 O O . THR A 1 90 ? -0.735 5.819 -15.973 1.00 97.81 90 THR A O 1
ATOM 727 N N . THR A 1 91 ? -1.022 3.642 -15.527 1.00 97.75 91 THR A N 1
ATOM 728 C CA . THR A 1 91 ? -0.507 3.166 -16.814 1.00 97.75 91 THR A CA 1
ATOM 729 C C . THR A 1 91 ? -1.624 2.757 -17.793 1.00 97.75 91 THR A C 1
ATOM 731 O O . THR A 1 91 ? -1.356 2.223 -18.873 1.00 97.75 91 THR A O 1
ATOM 734 N N . GLY A 1 92 ? -2.890 3.074 -17.515 1.00 97.25 92 GLY A N 1
ATOM 735 C CA . GLY A 1 92 ? -3.996 2.867 -18.459 1.00 97.25 92 GLY A CA 1
ATOM 736 C C . GLY A 1 92 ? -4.369 1.394 -18.663 1.00 97.25 92 GLY A C 1
ATOM 737 O O . GLY A 1 92 ? -4.702 0.982 -19.784 1.00 97.25 92 GLY A O 1
ATOM 738 N N . LEU A 1 93 ? -4.292 0.605 -17.591 1.00 97.62 93 LEU A N 1
ATOM 739 C CA . LEU A 1 93 ? -4.710 -0.796 -17.498 1.00 97.62 93 LEU A CA 1
ATOM 740 C C . LEU A 1 93 ? -5.788 -1.007 -16.400 1.00 97.62 93 LEU A C 1
ATOM 742 O O . LEU A 1 93 ? -5.669 -1.966 -15.633 1.00 97.62 93 LEU A O 1
ATOM 746 N N . PRO A 1 94 ? -6.848 -0.174 -16.311 1.00 97.25 94 PRO A N 1
ATOM 747 C CA . PRO A 1 94 ? -7.854 -0.270 -15.243 1.00 97.25 94 PRO A CA 1
ATOM 748 C C . PRO A 1 94 ? -8.553 -1.638 -15.201 1.00 97.25 94 PRO A C 1
ATOM 750 O O . PRO A 1 94 ? -8.935 -2.139 -14.146 1.00 97.25 94 PRO A O 1
ATOM 753 N N . GLU A 1 95 ? -8.691 -2.308 -16.347 1.00 96.44 95 GLU A N 1
ATOM 754 C CA . GLU A 1 95 ? -9.311 -3.634 -16.424 1.00 96.44 95 GLU A CA 1
ATOM 755 C C . GLU A 1 95 ? -8.457 -4.714 -15.751 1.00 96.44 95 GLU A C 1
ATOM 757 O O . GLU A 1 95 ? -8.987 -5.736 -15.310 1.00 96.44 95 GLU A O 1
ATOM 762 N N . CYS A 1 96 ? -7.143 -4.493 -15.657 1.00 98.19 96 CYS A N 1
ATOM 763 C CA . CYS A 1 96 ? -6.247 -5.376 -14.928 1.00 98.19 96 CYS A CA 1
ATOM 764 C C . CYS A 1 96 ? -6.371 -5.205 -13.414 1.00 98.19 96 CYS A C 1
ATOM 766 O O . CYS A 1 96 ? -5.888 -6.073 -12.702 1.00 98.19 96 CYS A O 1
ATOM 768 N N . HIS A 1 97 ? -7.017 -4.144 -12.914 1.00 98.44 97 HIS A N 1
ATOM 769 C CA . HIS A 1 97 ? -7.240 -3.926 -11.483 1.00 98.44 97 HIS A CA 1
ATOM 770 C C . HIS A 1 97 ? -8.389 -4.787 -10.934 1.00 98.44 97 HIS A C 1
ATOM 772 O O . HIS A 1 97 ? -8.375 -5.197 -9.775 1.00 98.44 97 HIS A O 1
ATOM 778 N N . GLN A 1 98 ? -9.365 -5.127 -11.784 1.00 98.19 98 GLN A N 1
ATOM 779 C CA . GLN A 1 98 ? -10.598 -5.821 -11.395 1.00 98.19 98 GLN A CA 1
ATOM 780 C C . GLN A 1 98 ? -10.389 -7.124 -10.598 1.00 98.19 98 GLN A C 1
ATOM 782 O O . GLN A 1 98 ? -11.144 -7.340 -9.647 1.00 98.19 98 GLN A O 1
ATOM 787 N N . PRO A 1 99 ? -9.406 -7.997 -10.913 1.00 98.69 99 PRO A N 1
ATOM 788 C CA . PRO A 1 99 ? -9.148 -9.190 -10.106 1.00 98.69 99 PRO A CA 1
ATOM 789 C C . PRO A 1 99 ? -8.783 -8.888 -8.649 1.00 98.69 99 PRO A C 1
ATOM 791 O O . PRO A 1 99 ? -9.244 -9.613 -7.768 1.00 98.69 99 PRO A O 1
ATOM 794 N N . LEU A 1 100 ? -8.022 -7.816 -8.384 1.00 98.88 100 LEU A N 1
ATOM 795 C CA . LEU A 1 100 ? -7.719 -7.380 -7.019 1.00 98.88 100 LEU A CA 1
ATOM 796 C C . LEU A 1 100 ? -8.979 -6.859 -6.331 1.00 98.88 100 LEU A C 1
ATOM 798 O O . LEU A 1 100 ? -9.291 -7.293 -5.232 1.00 98.88 100 LEU A O 1
ATOM 802 N N . LEU A 1 101 ? -9.743 -5.982 -6.986 1.00 98.75 101 LEU A N 1
ATOM 803 C CA . LEU A 1 101 ? -10.954 -5.394 -6.394 1.00 98.75 101 LEU A CA 1
ATOM 804 C C . LEU A 1 101 ? -11.987 -6.476 -6.032 1.00 98.75 101 LEU A C 1
ATOM 806 O O . LEU A 1 101 ? -12.659 -6.383 -5.005 1.00 98.75 101 LEU A O 1
ATOM 810 N N . ARG A 1 102 ? -12.075 -7.543 -6.838 1.00 98.69 102 ARG A N 1
ATOM 811 C CA . ARG A 1 102 ? -12.886 -8.724 -6.515 1.00 98.69 102 ARG A CA 1
ATOM 812 C C . ARG A 1 102 ? -12.311 -9.509 -5.334 1.00 98.69 102 ARG A C 1
ATOM 814 O O . ARG A 1 102 ? -13.081 -9.885 -4.455 1.00 98.69 102 ARG A O 1
ATOM 821 N N . LEU A 1 103 ? -10.990 -9.713 -5.284 1.00 98.81 103 LEU A N 1
ATOM 822 C CA . LEU A 1 103 ? -10.324 -10.321 -4.127 1.00 98.81 103 LEU A CA 1
ATOM 823 C C . LEU A 1 103 ? -10.661 -9.556 -2.840 1.00 98.81 103 LEU A C 1
ATOM 825 O O . LEU A 1 103 ? -11.023 -10.195 -1.861 1.00 98.81 103 LEU A O 1
ATOM 829 N N . VAL A 1 104 ? -10.640 -8.218 -2.845 1.00 98.88 104 VAL A N 1
ATOM 830 C CA . VAL A 1 104 ? -11.038 -7.412 -1.674 1.00 98.88 104 VAL A CA 1
ATOM 831 C C . VAL A 1 104 ? -12.466 -7.737 -1.228 1.00 98.88 104 VAL A C 1
ATOM 833 O O . VAL A 1 104 ? -12.706 -7.910 -0.037 1.00 98.88 104 VAL A O 1
ATOM 836 N N . GLY A 1 105 ? -13.407 -7.882 -2.166 1.00 98.81 105 GLY A N 1
ATOM 837 C CA . GLY A 1 105 ? -14.780 -8.289 -1.854 1.00 98.81 105 GLY A CA 1
ATOM 838 C C . GLY A 1 105 ? -14.880 -9.675 -1.210 1.00 98.81 105 GLY A C 1
ATOM 839 O O . GLY A 1 105 ? -15.583 -9.849 -0.216 1.00 98.81 105 GLY A O 1
ATOM 840 N N . GLU A 1 106 ? -14.138 -10.647 -1.738 1.00 98.81 106 GLU A N 1
ATOM 841 C CA . GLU A 1 106 ? -14.103 -12.026 -1.233 1.00 98.81 106 GLU A CA 1
ATOM 842 C C . GLU A 1 106 ? -13.428 -12.108 0.153 1.00 98.81 106 GLU A C 1
ATOM 844 O O . GLU A 1 106 ? -13.909 -12.807 1.047 1.00 98.81 106 GLU A O 1
ATOM 849 N N . LEU A 1 107 ? -12.357 -11.336 0.373 1.00 98.88 107 LEU A N 1
ATOM 850 C CA . LEU A 1 107 ? -11.710 -11.193 1.682 1.00 98.88 107 LEU A CA 1
ATOM 851 C C . LEU A 1 107 ? -12.622 -10.493 2.686 1.00 98.88 107 LEU A C 1
ATOM 853 O O . LEU A 1 107 ? -12.646 -10.876 3.852 1.00 98.88 107 LEU A O 1
ATOM 857 N N . ALA A 1 108 ? -13.400 -9.503 2.250 1.00 98.88 108 ALA A N 1
ATOM 858 C CA . ALA A 1 108 ? -14.352 -8.831 3.117 1.00 98.88 108 ALA A CA 1
ATOM 859 C C . ALA A 1 108 ? -15.475 -9.755 3.579 1.00 98.88 108 ALA A C 1
ATOM 861 O O . ALA A 1 108 ? -15.955 -9.604 4.697 1.00 98.88 108 ALA A O 1
ATOM 862 N N . GLU A 1 109 ? -15.891 -10.721 2.760 1.00 98.69 109 GLU A N 1
ATOM 863 C CA . GLU A 1 109 ? -16.838 -11.756 3.173 1.00 98.69 109 GLU A CA 1
ATOM 864 C C . GLU A 1 109 ? -16.205 -12.724 4.185 1.00 98.69 109 GLU A C 1
ATOM 866 O O . GLU A 1 109 ? -16.725 -12.877 5.295 1.00 98.69 109 GLU A O 1
ATOM 871 N N . ALA A 1 110 ? -15.050 -13.308 3.850 1.00 98.38 110 ALA A N 1
ATOM 872 C CA . ALA A 1 110 ? -14.342 -14.255 4.716 1.00 98.38 110 ALA A CA 1
ATOM 873 C C . ALA A 1 110 ? -13.899 -13.621 6.053 1.00 98.38 110 ALA A C 1
ATOM 875 O O . ALA A 1 110 ? -13.994 -14.227 7.123 1.00 98.38 110 ALA A O 1
ATOM 876 N N . GLY A 1 111 ? -13.459 -12.365 6.006 1.00 98.69 111 GLY A N 1
ATOM 877 C CA . GLY A 1 111 ? -12.917 -11.597 7.122 1.00 98.69 111 GLY A CA 1
ATOM 878 C C . GLY A 1 111 ? -13.934 -11.186 8.185 1.00 98.69 111 GLY A C 1
ATOM 879 O O . GLY A 1 111 ? -13.524 -10.829 9.290 1.00 98.69 111 GLY A O 1
ATOM 880 N N . ARG A 1 112 ? -15.251 -11.266 7.923 1.00 98.69 112 ARG A N 1
ATOM 881 C CA . ARG A 1 112 ? -16.284 -10.958 8.942 1.00 98.69 112 ARG A CA 1
ATOM 882 C C . ARG A 1 112 ? -16.214 -11.915 10.125 1.00 98.69 112 ARG A C 1
ATOM 884 O O . ARG A 1 112 ? -16.406 -11.513 11.272 1.00 98.69 112 ARG A O 1
ATOM 891 N N . GLY A 1 113 ? -15.948 -13.193 9.843 1.00 97.81 113 GLY A N 1
ATOM 892 C CA . GLY A 1 113 ? -15.797 -14.221 10.870 1.00 97.81 113 GLY A CA 1
ATOM 893 C C . GLY A 1 113 ? -14.596 -13.947 11.770 1.00 97.81 113 GLY A C 1
ATOM 894 O O . GLY A 1 113 ? -14.714 -14.075 12.986 1.00 97.81 113 GLY A O 1
ATOM 895 N N . VAL A 1 114 ? -13.484 -13.503 11.177 1.00 97.94 114 VAL A N 1
ATOM 896 C CA . VAL A 1 114 ? -12.257 -13.149 11.900 1.00 97.94 114 VAL A CA 1
ATOM 897 C C . VAL A 1 114 ? -12.449 -11.875 12.723 1.00 97.94 114 VAL A C 1
ATOM 899 O O . VAL A 1 114 ? -12.156 -11.901 13.913 1.00 97.94 114 VAL A O 1
ATOM 902 N N . ALA A 1 115 ? -13.016 -10.805 12.155 1.00 98.50 115 ALA A N 1
ATOM 903 C CA . ALA A 1 115 ? -13.308 -9.569 12.894 1.00 98.50 115 ALA A CA 1
ATOM 904 C C . ALA A 1 115 ? -14.151 -9.843 14.151 1.00 98.50 115 ALA A C 1
ATOM 906 O O . ALA A 1 115 ? -13.759 -9.497 15.265 1.00 98.50 115 ALA A O 1
ATOM 907 N N . ARG A 1 116 ? -15.262 -10.570 13.998 1.00 98.38 116 ARG A N 1
ATOM 908 C CA . ARG A 1 116 ? -16.135 -10.912 15.126 1.00 98.38 116 ARG A CA 1
ATOM 909 C C . ARG A 1 116 ? -15.487 -11.896 16.101 1.00 98.38 116 ARG A C 1
ATOM 911 O O . ARG A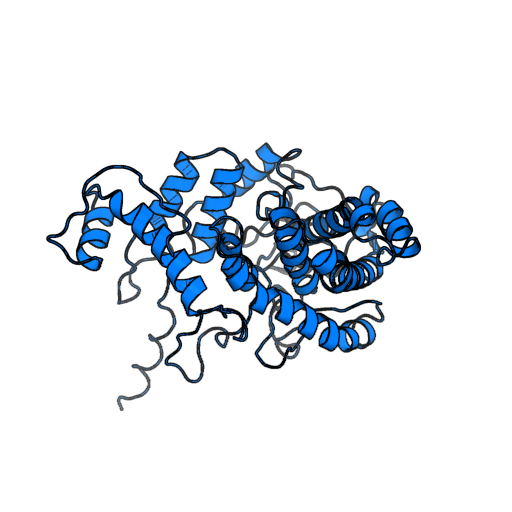 1 116 ? -15.637 -11.745 17.305 1.00 98.38 116 ARG A O 1
ATOM 918 N N . GLY A 1 117 ? -14.849 -12.946 15.587 1.00 97.75 117 GLY A N 1
ATOM 919 C CA . GLY A 1 117 ? -14.370 -14.069 16.394 1.00 97.75 117 GLY A CA 1
ATOM 920 C C . GLY A 1 117 ? -13.073 -13.785 17.147 1.00 97.75 117 GLY A C 1
ATOM 921 O O . GLY A 1 117 ? -12.943 -14.213 18.288 1.00 97.75 117 GLY A O 1
ATOM 922 N N . LEU A 1 118 ? -12.132 -13.074 16.518 1.00 95.88 118 LEU A N 1
ATOM 923 C CA . LEU A 1 118 ? -10.821 -12.771 17.096 1.00 95.88 118 LEU A CA 1
ATOM 924 C C . LEU A 1 118 ? -10.809 -11.429 17.834 1.00 95.88 118 LEU A C 1
ATOM 926 O O . LEU A 1 118 ? -10.186 -11.327 18.885 1.00 95.88 118 LEU A O 1
ATOM 930 N N . TYR A 1 119 ? -11.510 -10.422 17.306 1.00 97.12 119 TYR A N 1
ATOM 931 C CA . TYR A 1 119 ? -11.461 -9.054 17.835 1.00 97.12 119 TYR A CA 1
ATOM 932 C C . TYR A 1 119 ? -12.741 -8.612 18.542 1.00 97.12 119 TYR A C 1
ATOM 934 O O . TYR A 1 119 ? -12.743 -7.575 19.194 1.00 97.12 119 TYR A O 1
ATOM 942 N N . GLY A 1 120 ? -13.847 -9.352 18.403 1.00 98.00 120 GLY A N 1
ATOM 943 C CA . GLY A 1 120 ? -15.154 -8.867 18.857 1.00 98.00 120 GLY A CA 1
ATOM 944 C C . GLY A 1 120 ? -15.622 -7.608 18.115 1.00 98.00 120 GLY A C 1
ATOM 945 O O . GLY A 1 120 ? -16.494 -6.903 18.614 1.00 98.00 120 GLY A O 1
ATOM 946 N N . ALA A 1 121 ? -15.052 -7.330 16.939 1.00 98.38 121 ALA A N 1
ATOM 947 C CA . ALA A 1 121 ? -15.237 -6.092 16.192 1.00 98.38 121 ALA A CA 1
ATOM 948 C C . ALA A 1 121 ? -16.276 -6.232 15.067 1.00 98.38 121 ALA A C 1
ATOM 950 O O . ALA A 1 121 ? -16.525 -7.324 14.538 1.00 98.38 121 ALA A O 1
ATOM 951 N N . ARG A 1 122 ? -16.869 -5.101 14.671 1.00 98.69 122 ARG A N 1
ATOM 952 C CA . ARG A 1 122 ? -17.676 -4.948 13.454 1.00 98.69 122 ARG A CA 1
ATOM 953 C C . ARG A 1 122 ? -16.796 -5.083 12.207 1.00 98.69 122 ARG A C 1
ATOM 955 O O . ARG A 1 122 ? -15.571 -5.137 12.268 1.00 98.69 122 ARG A O 1
ATOM 962 N N . GLY A 1 123 ? -17.442 -5.098 11.042 1.00 98.69 123 GLY A N 1
ATOM 963 C CA . GLY A 1 123 ? -16.731 -5.034 9.770 1.00 98.69 123 GLY A CA 1
ATOM 964 C C . GLY A 1 123 ? -16.087 -6.356 9.360 1.00 98.69 123 GLY A C 1
ATOM 965 O O . GLY A 1 123 ? -16.704 -7.418 9.470 1.00 98.69 123 GLY A O 1
ATOM 966 N N . TRP A 1 124 ? -14.873 -6.271 8.821 1.00 98.81 124 TRP A N 1
ATOM 967 C CA . TRP A 1 124 ? -14.085 -7.413 8.368 1.00 98.81 124 TRP A CA 1
ATOM 968 C C . TRP A 1 124 ? -12.590 -7.153 8.572 1.00 98.81 124 TRP A C 1
ATOM 970 O O . TRP A 1 124 ? -12.130 -6.022 8.441 1.00 98.81 124 TRP A O 1
ATOM 980 N N . ALA A 1 125 ? -11.850 -8.215 8.889 1.00 98.38 125 ALA A N 1
ATOM 981 C CA . ALA A 1 125 ? -10.415 -8.169 9.145 1.00 98.38 125 ALA A CA 1
ATOM 982 C C . ALA A 1 125 ? -9.657 -8.955 8.072 1.00 98.38 125 ALA A C 1
ATOM 984 O O . ALA A 1 125 ? -10.144 -9.982 7.598 1.00 98.38 125 ALA A O 1
ATOM 985 N N . CYS A 1 126 ? -8.455 -8.500 7.725 1.00 98.31 126 CYS A N 1
ATOM 986 C CA . CYS A 1 126 ? -7.500 -9.260 6.926 1.00 98.31 126 CYS A CA 1
ATOM 987 C C . CYS A 1 126 ? -6.079 -8.850 7.318 1.00 98.31 126 CYS A C 1
ATOM 989 O O . CYS A 1 126 ? -5.797 -7.659 7.463 1.00 98.31 126 CYS A O 1
ATOM 991 N N . HIS A 1 127 ? -5.210 -9.843 7.493 1.00 97.56 127 HIS A N 1
ATOM 992 C CA . HIS A 1 127 ? -3.843 -9.656 7.977 1.00 97.56 127 HIS A CA 1
ATOM 993 C C . HIS A 1 127 ? -2.842 -9.555 6.820 1.00 97.56 127 HIS A C 1
ATOM 995 O O . HIS A 1 127 ? -3.239 -9.402 5.667 1.00 97.56 127 HIS A O 1
ATOM 1001 N N . HIS A 1 128 ? -1.544 -9.641 7.125 1.00 96.88 128 HIS A N 1
ATOM 1002 C CA . HIS A 1 128 ? -0.474 -9.460 6.147 1.00 96.88 128 HIS A CA 1
ATOM 1003 C C . HIS A 1 128 ? -0.413 -10.516 5.032 1.00 96.88 128 HIS A C 1
ATOM 1005 O O . HIS A 1 128 ? 0.207 -10.218 4.027 1.00 96.88 128 HIS A O 1
ATOM 1011 N N . ASN A 1 129 ? -1.030 -11.699 5.149 1.00 97.81 129 ASN A N 1
ATOM 1012 C CA . ASN A 1 129 ? -1.028 -12.714 4.086 1.00 97.81 129 ASN A CA 1
ATOM 1013 C C . ASN A 1 129 ? -2.427 -13.293 3.851 1.00 97.81 129 ASN A C 1
ATOM 1015 O O . ASN A 1 129 ? -3.203 -13.490 4.786 1.00 97.81 129 ASN A O 1
ATOM 1019 N N . THR A 1 130 ? -2.715 -13.608 2.590 1.00 98.25 130 THR A N 1
ATOM 1020 C CA . THR A 1 130 ? -3.864 -14.411 2.162 1.00 98.25 130 THR A CA 1
ATOM 1021 C C . THR A 1 130 ? -3.487 -15.288 0.969 1.00 98.25 130 THR A C 1
ATOM 1023 O O . THR A 1 130 ? -2.396 -15.184 0.414 1.00 98.25 130 THR A O 1
ATOM 1026 N N . ASP A 1 131 ? -4.392 -16.165 0.553 1.00 97.62 131 ASP A N 1
ATOM 1027 C CA . ASP A 1 131 ? -4.151 -17.179 -0.465 1.00 97.62 131 ASP A CA 1
ATOM 1028 C C . ASP A 1 131 ? -5.363 -17.374 -1.398 1.00 97.62 131 ASP A C 1
ATOM 1030 O O . ASP A 1 131 ? -6.326 -16.594 -1.431 1.00 97.62 131 ASP A O 1
ATOM 1034 N N . LEU A 1 132 ? -5.322 -18.442 -2.199 1.00 97.75 132 LEU A N 1
ATOM 1035 C CA . LEU A 1 132 ? -6.420 -18.822 -3.088 1.00 97.75 132 LEU A CA 1
ATOM 1036 C C . LEU A 1 132 ? -7.745 -19.052 -2.337 1.00 97.75 132 LEU A C 1
ATOM 1038 O O . LEU A 1 132 ? -8.812 -18.850 -2.914 1.00 97.75 132 LEU A O 1
ATOM 1042 N N . TRP A 1 133 ? -7.680 -19.444 -1.065 1.00 98.00 133 TRP A N 1
ATOM 1043 C CA . TRP A 1 133 ? -8.823 -19.803 -0.229 1.00 98.00 133 TRP A CA 1
ATOM 1044 C C . TRP A 1 133 ? -9.363 -18.641 0.597 1.00 98.00 133 TRP A C 1
ATOM 1046 O O . TRP A 1 133 ? -10.338 -18.826 1.323 1.00 98.00 133 TRP A O 1
ATOM 1056 N N . ARG A 1 134 ? -8.776 -17.445 0.457 1.00 98.19 134 ARG A N 1
ATOM 1057 C CA . ARG A 1 134 ? -9.197 -16.229 1.168 1.00 98.19 134 ARG A CA 1
ATOM 1058 C C . ARG A 1 134 ? -9.019 -16.347 2.677 1.00 98.19 134 ARG A C 1
ATOM 1060 O O . ARG A 1 134 ? -9.845 -15.849 3.440 1.00 98.19 134 ARG A O 1
ATOM 1067 N N . ALA A 1 135 ? -7.937 -16.991 3.114 1.00 97.25 135 ALA A N 1
ATOM 1068 C CA . ALA A 1 135 ? -7.553 -16.972 4.519 1.00 97.25 135 ALA A CA 1
ATOM 1069 C C . ALA A 1 135 ? -7.334 -15.523 4.987 1.00 97.25 135 ALA A C 1
ATOM 1071 O O . ALA A 1 135 ? -6.605 -14.765 4.351 1.00 97.25 135 ALA A O 1
ATOM 1072 N N . THR A 1 136 ? -7.982 -15.130 6.083 1.00 97.75 136 THR A N 1
ATOM 1073 C CA . THR A 1 136 ? -7.919 -13.757 6.617 1.00 97.75 136 THR A CA 1
ATOM 1074 C C . THR A 1 136 ? -7.420 -13.687 8.057 1.00 97.75 136 THR A C 1
ATOM 1076 O O . THR A 1 136 ? -7.311 -12.589 8.596 1.00 97.75 136 THR A O 1
ATOM 1079 N N . TRP A 1 137 ? -7.117 -14.822 8.696 1.00 94.62 137 TRP A N 1
ATOM 1080 C CA . TRP A 1 137 ? -6.529 -14.903 10.041 1.00 94.62 137 TRP A CA 1
ATOM 1081 C C . TRP A 1 137 ? -5.018 -14.598 10.018 1.00 94.62 137 TRP A C 1
ATOM 1083 O O . TRP A 1 137 ? -4.396 -14.729 8.962 1.00 94.62 137 TRP A O 1
ATOM 1093 N N . PRO A 1 138 ? -4.403 -14.204 11.152 1.00 94.19 138 PRO A N 1
ATOM 1094 C CA . PRO A 1 138 ? -2.953 -14.035 11.209 1.00 94.19 138 PRO A CA 1
ATOM 1095 C C . PRO A 1 138 ? -2.270 -15.383 10.954 1.00 94.19 138 PRO A C 1
ATOM 1097 O O . PRO A 1 138 ? -2.683 -16.406 11.508 1.00 94.19 138 PRO A O 1
ATOM 1100 N N . VAL A 1 139 ? -1.253 -15.407 10.092 1.00 92.38 139 VAL A N 1
ATOM 1101 C CA . VAL A 1 139 ? -0.566 -16.663 9.754 1.00 92.38 139 VAL A CA 1
ATOM 1102 C C . VAL A 1 139 ? 0.400 -17.087 10.867 1.00 92.38 139 VAL A C 1
ATOM 1104 O O . VAL A 1 139 ? 0.597 -16.381 11.853 1.00 92.38 139 VAL A O 1
ATOM 1107 N N . GLY A 1 140 ? 1.013 -18.257 10.699 1.00 87.31 140 GLY A N 1
ATOM 1108 C CA . GLY A 1 140 ? 2.152 -18.674 11.510 1.00 87.31 140 GLY A CA 1
ATOM 1109 C C . GLY A 1 140 ? 1.836 -19.428 12.793 1.00 87.31 140 GLY A C 1
ATOM 1110 O O . GLY A 1 140 ? 2.714 -19.627 13.631 1.00 87.31 140 GLY A O 1
ATOM 1111 N N . GLU A 1 141 ? 0.583 -19.872 12.943 1.00 85.31 141 GLU A N 1
ATOM 1112 C CA . GLU A 1 141 ? 0.156 -20.872 13.936 1.00 85.31 141 GLU A CA 1
ATOM 1113 C C . GLU A 1 141 ? 0.558 -20.534 15.389 1.00 85.31 141 GLU A C 1
ATOM 1115 O O . GLU A 1 141 ? 0.758 -21.422 16.220 1.00 85.31 141 GLU A O 1
ATOM 1120 N N . GLY A 1 142 ? 0.707 -19.241 15.702 1.00 83.56 142 GLY A N 1
ATOM 1121 C CA .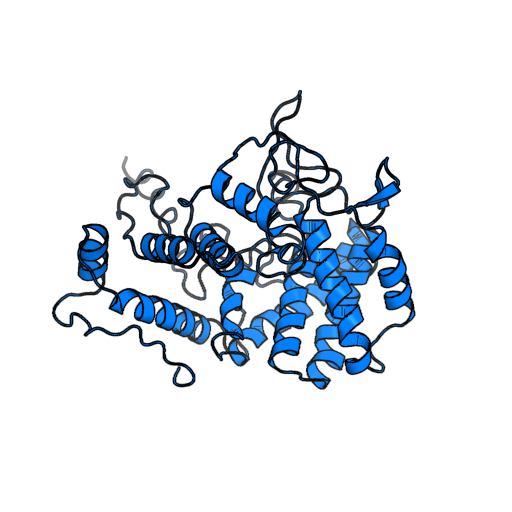 GLY A 1 142 ? 1.146 -18.749 17.013 1.00 83.56 142 GLY A CA 1
ATOM 1122 C C . GLY A 1 142 ? 2.622 -19.004 17.347 1.00 83.56 142 GLY A C 1
ATOM 1123 O O . GLY A 1 142 ? 3.005 -18.887 18.509 1.00 83.56 142 GLY A O 1
ATOM 1124 N N . ARG A 1 143 ? 3.445 -19.388 16.365 1.00 89.19 143 ARG A N 1
ATOM 1125 C CA . ARG A 1 143 ? 4.884 -19.674 16.528 1.00 89.19 143 ARG A CA 1
ATOM 1126 C C . ARG A 1 143 ? 5.782 -18.684 15.806 1.00 89.19 143 ARG A C 1
ATOM 1128 O O . ARG A 1 143 ? 6.936 -18.518 16.195 1.00 89.19 143 ARG A O 1
ATOM 1135 N N . ASP A 1 144 ? 5.256 -18.079 14.755 1.00 91.50 144 ASP A N 1
ATOM 1136 C CA . ASP A 1 144 ? 5.993 -17.141 13.932 1.00 91.50 144 ASP A CA 1
ATOM 1137 C C . ASP A 1 144 ? 6.081 -15.751 14.561 1.00 91.50 144 ASP A C 1
ATOM 1139 O O . ASP A 1 144 ? 5.304 -15.382 15.444 1.00 91.50 144 ASP A O 1
ATOM 1143 N N . ASP A 1 145 ? 7.049 -14.966 14.089 1.00 92.50 145 ASP A N 1
ATOM 1144 C CA . ASP A 1 145 ? 7.371 -13.679 14.691 1.00 92.50 145 ASP A CA 1
ATOM 1145 C C . ASP A 1 145 ? 6.219 -12.670 14.520 1.00 92.50 145 ASP A C 1
ATOM 1147 O O . ASP A 1 145 ? 5.780 -12.426 13.387 1.00 92.50 145 ASP A O 1
ATOM 1151 N N . PRO A 1 146 ? 5.735 -12.050 15.614 1.00 92.81 146 PRO A N 1
ATOM 1152 C CA . PRO A 1 146 ? 4.637 -11.091 15.557 1.00 92.81 146 PRO A CA 1
ATOM 1153 C C . PRO A 1 146 ? 4.940 -9.871 14.685 1.00 92.81 146 PRO A C 1
ATOM 1155 O O . PRO A 1 146 ? 3.991 -9.262 14.201 1.00 92.81 146 PRO A O 1
ATOM 1158 N N . MET A 1 147 ? 6.216 -9.540 14.431 1.00 92.94 147 MET A N 1
ATOM 1159 C CA . MET A 1 147 ? 6.633 -8.405 13.591 1.00 92.94 147 MET A CA 1
ATOM 1160 C C . MET A 1 147 ? 6.014 -8.399 12.188 1.00 92.94 147 MET A C 1
ATOM 1162 O O . MET A 1 147 ? 5.955 -7.352 11.545 1.00 92.94 147 MET A O 1
ATOM 1166 N N . TRP A 1 148 ? 5.603 -9.573 11.711 1.00 90.62 148 TRP A N 1
ATOM 1167 C CA . TRP A 1 148 ? 4.933 -9.758 10.433 1.00 90.62 148 TRP A CA 1
ATOM 1168 C C . TRP A 1 148 ? 3.639 -10.556 10.591 1.00 90.62 148 TRP A C 1
ATOM 1170 O O . TRP A 1 148 ? 2.636 -10.205 9.976 1.00 90.62 148 TRP A O 1
ATOM 1180 N N . SER A 1 149 ? 3.609 -11.578 11.457 1.00 91.38 149 SER A N 1
ATOM 1181 C CA . SER A 1 149 ? 2.464 -12.490 11.556 1.00 91.38 149 SER A CA 1
ATOM 1182 C C . SER A 1 149 ? 1.189 -11.808 12.061 1.00 91.38 149 SER A C 1
ATOM 1184 O O . SER A 1 149 ? 0.092 -12.141 11.600 1.00 91.38 149 SER A O 1
ATOM 1186 N N . PHE A 1 150 ? 1.326 -10.795 12.924 1.00 93.19 150 PHE A N 1
ATOM 1187 C CA . PHE A 1 150 ? 0.217 -10.041 13.502 1.00 93.19 150 PHE A CA 1
ATOM 1188 C C . PHE A 1 150 ? 0.217 -8.580 13.027 1.00 93.19 150 PHE A C 1
ATOM 1190 O O . PHE A 1 150 ? 0.731 -7.677 13.687 1.00 93.19 150 PHE A O 1
ATOM 1197 N N . TRP A 1 151 ? -0.393 -8.350 11.863 1.00 97.19 151 TRP A N 1
ATOM 1198 C CA . TRP A 1 151 ? -0.644 -7.008 11.332 1.00 97.19 151 TRP A CA 1
ATOM 1199 C C . TRP A 1 151 ? -2.032 -6.945 10.666 1.00 97.19 151 TRP A C 1
ATOM 1201 O O . TRP A 1 151 ? -2.176 -7.395 9.527 1.00 97.19 151 TRP A O 1
ATOM 1211 N N . PRO A 1 152 ? -3.078 -6.450 11.361 1.00 97.12 152 PRO A N 1
ATOM 1212 C CA . PRO A 1 152 ? -4.478 -6.536 10.923 1.00 97.12 152 PRO A CA 1
ATOM 1213 C C . PRO A 1 152 ? -4.920 -5.403 9.976 1.00 97.12 152 PRO A C 1
ATOM 1215 O O . PRO A 1 152 ? -6.105 -5.089 9.892 1.00 97.12 152 PRO A O 1
ATOM 1218 N N . MET A 1 153 ? -3.985 -4.773 9.261 1.00 98.31 153 MET A N 1
ATOM 1219 C CA . MET A 1 153 ? -4.262 -3.612 8.403 1.00 98.31 153 MET A CA 1
ATOM 1220 C C . MET A 1 153 ? -4.211 -3.930 6.900 1.00 98.31 153 MET A C 1
ATOM 1222 O O . MET A 1 153 ? -4.420 -3.033 6.083 1.00 98.31 153 MET A O 1
ATOM 1226 N N . GLY A 1 154 ? -4.017 -5.196 6.507 1.00 98.44 154 GLY A N 1
ATOM 1227 C CA . GLY A 1 154 ? -3.998 -5.601 5.093 1.00 98.44 154 GLY A CA 1
ATOM 1228 C C . GLY A 1 154 ? -5.312 -5.274 4.380 1.00 98.44 154 GLY A C 1
ATOM 1229 O O . GLY A 1 154 ? -5.321 -4.688 3.302 1.00 98.44 154 GLY A O 1
ATOM 1230 N N . GLY A 1 155 ? -6.451 -5.537 5.030 1.00 98.56 155 GLY A N 1
ATOM 1231 C CA . GLY A 1 155 ? -7.765 -5.162 4.491 1.00 98.56 155 GLY A CA 1
ATOM 1232 C C . GLY A 1 155 ? -7.959 -3.647 4.340 1.00 98.56 155 GLY A C 1
ATOM 1233 O O . GLY A 1 155 ? -8.543 -3.189 3.357 1.00 98.56 155 GLY A O 1
ATOM 1234 N N . VAL A 1 156 ? -7.425 -2.866 5.285 1.00 98.75 156 VAL A N 1
ATOM 1235 C CA . VAL A 1 156 ? -7.465 -1.395 5.257 1.00 98.75 156 VAL A CA 1
ATOM 1236 C C . VAL A 1 156 ? -6.639 -0.864 4.086 1.00 98.75 156 VAL A C 1
ATOM 1238 O O . VAL A 1 156 ? -7.132 -0.024 3.333 1.00 98.75 156 VAL A O 1
ATOM 1241 N N . TRP A 1 157 ? -5.420 -1.374 3.882 1.00 98.81 157 TRP A N 1
ATOM 1242 C CA . TRP A 1 157 ? -4.573 -0.945 2.769 1.00 98.81 157 TRP A CA 1
ATOM 1243 C C . TRP A 1 157 ? -5.177 -1.328 1.415 1.00 98.81 157 TRP A C 1
ATOM 1245 O O . TRP A 1 157 ? -5.278 -0.487 0.522 1.00 98.81 157 TRP A O 1
ATOM 1255 N N . LEU A 1 158 ? -5.702 -2.547 1.281 1.00 98.88 158 LEU A N 1
ATOM 1256 C CA . LEU A 1 158 ? -6.406 -2.975 0.072 1.00 98.88 158 LEU A CA 1
ATOM 1257 C C . LEU A 1 158 ? -7.611 -2.084 -0.273 1.00 98.88 158 LEU A C 1
ATOM 1259 O O . LEU A 1 158 ? -7.920 -1.896 -1.450 1.00 98.88 158 LEU A O 1
ATOM 1263 N N . CYS A 1 159 ? -8.277 -1.472 0.712 1.00 98.88 159 CYS A N 1
ATOM 1264 C CA . CYS A 1 159 ? -9.350 -0.513 0.435 1.00 98.88 159 CYS A CA 1
ATOM 1265 C C . CYS A 1 159 ? -8.857 0.774 -0.245 1.00 98.88 159 CYS A C 1
ATOM 1267 O O . CYS A 1 159 ? -9.649 1.436 -0.916 1.00 98.88 159 CYS A O 1
ATOM 1269 N N . LEU A 1 160 ? -7.568 1.115 -0.153 1.00 98.62 160 LEU A N 1
ATOM 1270 C CA . LEU A 1 160 ? -7.009 2.247 -0.896 1.00 98.62 160 LEU A CA 1
ATOM 1271 C C . LEU A 1 160 ? -6.996 1.985 -2.410 1.00 98.62 160 LEU A C 1
ATOM 1273 O O . LEU A 1 160 ? -7.145 2.925 -3.181 1.00 98.62 160 LEU A O 1
ATOM 1277 N N . HIS A 1 161 ? -6.948 0.723 -2.847 1.00 98.88 161 HIS A N 1
ATOM 1278 C CA . HIS A 1 161 ? -7.121 0.364 -4.259 1.00 98.88 161 HIS A CA 1
ATOM 1279 C C . HIS A 1 161 ? -8.568 0.546 -4.746 1.00 98.88 161 HIS A C 1
ATOM 1281 O O . HIS A 1 161 ? -8.793 0.918 -5.899 1.00 98.88 161 HIS A O 1
ATOM 1287 N N . LEU A 1 162 ? -9.562 0.337 -3.870 1.00 98.81 162 LEU A N 1
ATOM 1288 C CA . LEU A 1 162 ? -10.962 0.668 -4.171 1.00 98.81 162 LEU A CA 1
ATOM 1289 C C . LEU A 1 162 ? -11.127 2.180 -4.365 1.00 98.81 162 LEU A C 1
ATOM 12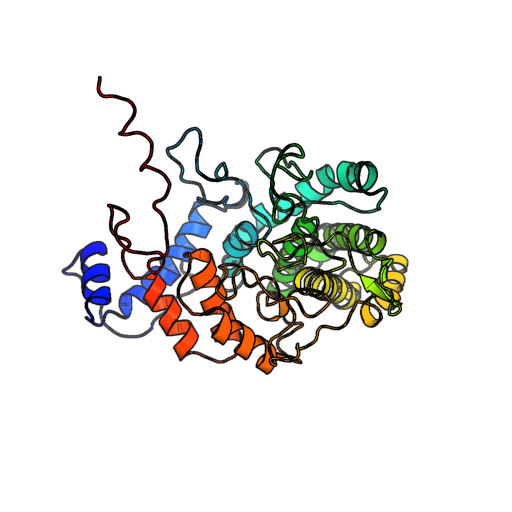91 O O . LEU A 1 162 ? -11.809 2.610 -5.298 1.00 98.81 162 LEU A O 1
ATOM 1295 N N . ALA A 1 163 ? -10.488 2.968 -3.493 1.00 98.56 163 ALA A N 1
ATOM 1296 C CA . ALA A 1 163 ? -10.456 4.419 -3.604 1.00 98.56 163 ALA A CA 1
ATOM 1297 C C . ALA A 1 163 ? -9.787 4.849 -4.913 1.00 98.56 163 ALA A C 1
ATOM 1299 O O . ALA A 1 163 ? -10.395 5.586 -5.680 1.00 98.56 163 ALA A O 1
ATOM 1300 N N . GLU A 1 164 ? -8.598 4.322 -5.213 1.00 98.44 164 GLU A N 1
ATOM 1301 C CA . GLU A 1 164 ? -7.839 4.649 -6.420 1.00 98.44 164 GLU A CA 1
ATOM 1302 C C . GLU A 1 164 ? -8.637 4.346 -7.698 1.00 98.44 164 GLU A C 1
ATOM 1304 O O . GLU A 1 164 ? -8.795 5.222 -8.548 1.00 98.44 164 GLU A O 1
ATOM 1309 N N . HIS A 1 165 ? -9.235 3.154 -7.814 1.00 98.62 165 HIS A N 1
ATOM 1310 C CA . HIS A 1 165 ? -10.040 2.798 -8.989 1.00 98.62 165 HIS A CA 1
ATOM 1311 C C . HIS A 1 165 ? -11.205 3.775 -9.211 1.00 98.62 165 HIS A C 1
ATOM 1313 O O . HIS A 1 165 ? -11.477 4.203 -10.337 1.00 98.62 165 HIS A O 1
ATOM 1319 N N . TRP A 1 166 ? -11.882 4.179 -8.131 1.00 98.62 166 TRP A N 1
ATOM 1320 C CA . TRP A 1 166 ? -12.929 5.191 -8.219 1.00 98.62 166 TRP A CA 1
ATOM 1321 C C . TRP A 1 166 ? -12.379 6.593 -8.507 1.00 98.62 166 TRP A C 1
ATOM 1323 O O . TRP A 1 166 ? -12.984 7.324 -9.285 1.00 98.62 166 TRP A O 1
ATOM 1333 N N . GLU A 1 167 ? -11.258 7.003 -7.918 1.00 97.38 167 GLU A N 1
ATOM 1334 C CA . GLU A 1 167 ? -10.683 8.334 -8.134 1.00 97.38 167 GLU A CA 1
ATOM 1335 C C . GLU A 1 167 ? -10.233 8.517 -9.595 1.00 97.38 167 GLU A C 1
ATOM 1337 O O . GLU A 1 167 ? -10.494 9.573 -10.176 1.00 97.38 167 GLU A O 1
ATOM 1342 N N . PHE A 1 168 ? -9.670 7.477 -10.224 1.00 98.31 168 PHE A N 1
ATOM 1343 C CA . PHE A 1 168 ? -9.302 7.483 -11.645 1.00 98.31 168 PHE A CA 1
ATOM 1344 C C . PHE A 1 168 ? -10.506 7.359 -12.589 1.00 98.31 168 PHE A C 1
ATOM 1346 O O . PHE A 1 168 ? -10.577 8.071 -13.592 1.00 98.31 168 PHE A O 1
ATOM 1353 N N . GLY A 1 169 ? -11.448 6.454 -12.299 1.00 97.38 169 GLY A N 1
ATOM 1354 C CA . GLY A 1 169 ? -12.573 6.156 -13.194 1.00 97.38 169 GLY A CA 1
ATOM 1355 C C . GLY A 1 169 ? -13.816 7.026 -12.986 1.00 97.38 169 GLY A C 1
ATOM 1356 O O . GLY A 1 169 ? -14.625 7.181 -13.899 1.00 97.38 169 GLY A O 1
ATOM 1357 N N . ARG A 1 170 ? -13.987 7.584 -11.783 1.00 97.25 170 ARG A N 1
ATOM 1358 C CA . ARG A 1 170 ? -15.170 8.327 -11.304 1.00 97.25 170 ARG A CA 1
ATOM 1359 C C . ARG A 1 170 ? -16.498 7.575 -11.493 1.00 97.25 170 ARG A C 1
ATOM 1361 O O . ARG A 1 170 ? -17.557 8.194 -11.599 1.00 97.25 170 ARG A O 1
ATOM 1368 N N . ASP A 1 171 ? -16.456 6.242 -11.494 1.00 98.12 171 ASP A N 1
ATOM 1369 C CA . ASP A 1 171 ? -17.632 5.379 -11.637 1.00 98.12 171 ASP A CA 1
ATOM 1370 C C . ASP A 1 171 ? -18.447 5.342 -10.332 1.00 98.12 171 ASP A C 1
ATOM 1372 O O . ASP A 1 171 ? -18.082 4.698 -9.344 1.00 98.12 171 ASP A O 1
ATOM 1376 N N . ARG A 1 172 ? -19.582 6.051 -10.333 1.00 98.06 172 ARG A N 1
ATOM 1377 C CA . ARG A 1 172 ? -20.506 6.122 -9.191 1.00 98.06 172 ARG A CA 1
ATOM 1378 C C . ARG A 1 172 ? -21.191 4.796 -8.880 1.00 98.06 172 ARG A C 1
ATOM 1380 O O . ARG A 1 172 ? -21.497 4.541 -7.718 1.00 98.06 172 ARG A O 1
ATOM 1387 N N . ASP A 1 173 ? -21.445 3.955 -9.880 1.00 98.31 173 ASP A N 1
ATOM 1388 C CA . ASP A 1 173 ? -22.069 2.656 -9.639 1.00 98.31 173 ASP A CA 1
ATOM 1389 C C . ASP A 1 173 ? -21.078 1.696 -8.984 1.00 98.31 173 ASP A C 1
ATOM 1391 O O . ASP A 1 173 ? -21.449 1.017 -8.023 1.00 98.31 173 ASP A O 1
ATOM 1395 N N . PHE A 1 174 ? -19.817 1.697 -9.427 1.00 98.56 174 PHE A N 1
ATOM 1396 C CA . PHE A 1 174 ? -18.739 0.986 -8.738 1.00 98.56 174 PHE A CA 1
ATOM 1397 C C . PHE A 1 174 ? -18.567 1.482 -7.298 1.00 98.56 174 PHE A C 1
ATOM 1399 O O . PHE A 1 174 ? -18.503 0.662 -6.378 1.00 98.56 174 PHE A O 1
ATOM 1406 N N . LEU A 1 175 ? -18.553 2.804 -7.083 1.00 98.81 175 LEU A N 1
ATOM 1407 C CA . LEU A 1 175 ? -18.468 3.374 -5.739 1.00 98.81 175 LEU A CA 1
ATOM 1408 C C . LEU A 1 175 ? -19.601 2.862 -4.852 1.00 98.81 175 LEU A C 1
ATOM 1410 O O . LEU A 1 175 ? -19.351 2.242 -3.823 1.00 98.81 175 LEU A O 1
ATOM 1414 N N . ARG A 1 176 ? -20.846 3.089 -5.273 1.00 98.62 176 ARG A N 1
ATOM 1415 C CA . ARG A 1 176 ? -22.043 2.798 -4.481 1.00 98.62 176 ARG A CA 1
ATOM 1416 C C . ARG A 1 176 ? -22.218 1.308 -4.193 1.00 98.62 176 ARG A C 1
ATOM 1418 O O . ARG A 1 176 ? -22.658 0.947 -3.107 1.00 98.62 176 ARG A O 1
ATOM 1425 N N . ARG A 1 177 ? -21.929 0.440 -5.168 1.00 98.31 177 ARG A N 1
ATOM 1426 C CA . ARG A 1 177 ? -22.210 -1.003 -5.064 1.00 98.31 177 ARG A CA 1
ATOM 1427 C C . ARG A 1 177 ? -21.044 -1.817 -4.523 1.00 98.31 177 ARG A C 1
ATOM 1429 O O . ARG A 1 177 ? -21.288 -2.874 -3.950 1.00 98.31 177 ARG A O 1
ATOM 1436 N N . THR A 1 178 ? -19.814 -1.342 -4.707 1.00 98.56 178 THR A N 1
ATOM 1437 C CA . THR A 1 178 ? -18.611 -2.131 -4.426 1.00 98.56 178 THR A CA 1
ATOM 1438 C C . THR A 1 178 ? -17.666 -1.399 -3.488 1.00 98.56 178 THR A C 1
ATOM 1440 O O . THR A 1 178 ? -17.484 -1.844 -2.359 1.00 98.56 178 THR A O 1
ATOM 1443 N N . ALA A 1 179 ? -17.067 -0.284 -3.914 1.00 98.81 179 ALA A N 1
ATOM 1444 C CA . ALA A 1 179 ? -15.990 0.335 -3.140 1.00 98.81 179 ALA A CA 1
ATOM 1445 C C . ALA A 1 179 ? -16.464 0.814 -1.767 1.00 98.81 179 ALA A C 1
ATOM 1447 O O . ALA A 1 179 ? -15.818 0.541 -0.757 1.00 98.81 179 ALA A O 1
ATOM 1448 N N . TRP A 1 180 ? -17.612 1.488 -1.727 1.00 98.75 180 TRP A N 1
ATOM 1449 C CA . TRP A 1 180 ? -18.115 2.100 -0.513 1.00 98.75 180 TRP A CA 1
ATOM 1450 C C . TRP A 1 180 ? -18.510 1.072 0.559 1.00 98.75 180 TRP A C 1
ATOM 1452 O O . TRP A 1 180 ? -17.977 1.172 1.663 1.00 98.75 180 TRP A O 1
ATOM 1462 N N . PRO A 1 181 ? -19.347 0.044 0.289 1.00 98.81 181 PRO A N 1
ATOM 1463 C CA . PRO A 1 181 ? -19.682 -0.955 1.309 1.00 98.81 181 PRO A CA 1
ATOM 1464 C C . PRO A 1 181 ? -18.465 -1.718 1.853 1.00 98.81 181 PRO A C 1
ATOM 1466 O O . PRO A 1 181 ? -18.418 -2.041 3.041 1.00 98.81 181 PRO A O 1
ATOM 1469 N N . LEU A 1 182 ? -17.471 -1.998 1.001 1.00 98.88 182 LEU A N 1
ATOM 1470 C CA . LEU A 1 182 ? -16.245 -2.691 1.402 1.00 98.88 182 LEU A CA 1
ATOM 1471 C C . LEU A 1 182 ? -15.364 -1.808 2.294 1.00 98.88 182 LEU A C 1
ATOM 1473 O O . LEU A 1 182 ? -14.973 -2.242 3.381 1.00 98.88 182 LEU A O 1
ATOM 1477 N N . ALA A 1 183 ? -15.124 -0.561 1.879 1.00 98.94 183 ALA A N 1
ATOM 1478 C CA . ALA A 1 183 ? -14.358 0.419 2.645 1.00 98.94 183 ALA A CA 1
ATOM 1479 C C . ALA A 1 183 ? -15.044 0.785 3.969 1.00 98.94 183 ALA A C 1
ATOM 1481 O O . ALA A 1 183 ? -14.380 0.879 4.998 1.00 98.94 183 ALA A O 1
ATOM 1482 N N . ALA A 1 184 ? -16.373 0.920 3.973 1.00 98.88 184 ALA A N 1
ATOM 1483 C CA . ALA A 1 184 ? -17.160 1.146 5.180 1.00 98.88 184 ALA A CA 1
ATOM 1484 C C . ALA A 1 184 ? -16.995 -0.010 6.178 1.00 98.88 184 ALA A C 1
ATOM 1486 O O . ALA A 1 184 ? -16.768 0.225 7.361 1.00 98.88 184 ALA A O 1
ATOM 1487 N N . GLY A 1 185 ? -17.020 -1.259 5.698 1.00 98.88 185 GLY A N 1
ATOM 1488 C CA . GLY A 1 185 ? -16.760 -2.433 6.530 1.00 98.88 185 GLY A CA 1
ATOM 1489 C C . GLY A 1 185 ? -15.354 -2.446 7.139 1.00 98.88 185 GLY A C 1
ATOM 1490 O O . GLY A 1 185 ? -15.217 -2.733 8.326 1.00 98.88 185 GLY A O 1
ATOM 1491 N N . ALA A 1 186 ? -14.322 -2.093 6.369 1.00 98.88 186 ALA A N 1
ATOM 1492 C CA . ALA A 1 186 ? -12.957 -1.990 6.888 1.00 98.88 186 ALA A CA 1
ATOM 1493 C C . ALA A 1 186 ? -12.825 -0.842 7.904 1.00 98.88 186 ALA A C 1
ATOM 1495 O O . ALA A 1 186 ? -12.142 -0.980 8.915 1.00 98.88 186 ALA A O 1
ATOM 1496 N N . ALA A 1 187 ? -13.528 0.273 7.680 1.00 98.88 187 ALA A N 1
ATOM 1497 C CA . ALA A 1 187 ? -13.536 1.407 8.595 1.00 98.88 187 ALA A CA 1
ATOM 1498 C C . ALA A 1 187 ? -14.247 1.086 9.914 1.00 98.88 187 ALA A C 1
ATOM 1500 O O . ALA A 1 187 ? -13.747 1.474 10.964 1.00 98.88 187 ALA A O 1
ATOM 1501 N N . SER A 1 188 ? -15.363 0.349 9.890 1.00 98.88 188 SER A N 1
ATOM 1502 C CA . SER A 1 188 ? -16.012 -0.126 11.120 1.00 98.88 188 SER A CA 1
ATOM 1503 C C . SER A 1 188 ? -15.098 -1.044 11.928 1.00 98.88 188 SER A C 1
ATOM 1505 O O . SER A 1 188 ? -15.031 -0.904 13.143 1.00 98.88 188 SER A O 1
ATOM 1507 N N . PHE A 1 189 ? -14.372 -1.949 11.260 1.00 98.88 189 PHE A N 1
ATOM 1508 C CA . PHE A 1 189 ? -13.374 -2.788 11.924 1.00 98.88 189 PHE A CA 1
ATOM 1509 C C . PHE A 1 189 ? -12.280 -1.935 12.569 1.00 98.88 189 PHE A C 1
ATOM 1511 O O . PHE A 1 189 ? -12.012 -2.073 13.757 1.00 98.88 189 PHE A O 1
ATOM 1518 N N . ALA A 1 190 ? -11.703 -1.002 11.810 1.00 98.56 190 ALA A N 1
ATOM 1519 C CA . ALA A 1 190 ? -10.671 -0.108 12.311 1.00 98.56 190 ALA A CA 1
ATOM 1520 C C . ALA A 1 190 ? -11.131 0.740 13.504 1.00 98.56 190 ALA A C 1
ATOM 1522 O O . ALA A 1 190 ? -10.388 0.859 14.470 1.00 98.56 190 ALA A O 1
ATOM 1523 N N . LEU A 1 191 ? -12.339 1.313 13.455 1.00 98.75 191 LEU A N 1
ATOM 1524 C CA . LEU A 1 191 ? -12.903 2.102 14.555 1.00 98.75 191 LEU A CA 1
ATOM 1525 C C . LEU A 1 191 ? -13.034 1.283 15.842 1.00 98.75 191 LEU A C 1
ATOM 1527 O O . LEU A 1 191 ? -12.759 1.812 16.913 1.00 98.75 191 LEU A O 1
ATOM 1531 N N . ASP A 1 192 ? -13.397 0.005 15.737 1.00 98.56 192 ASP A N 1
ATOM 1532 C CA . ASP A 1 192 ? -13.536 -0.885 16.894 1.00 98.56 192 ASP A CA 1
ATOM 1533 C C . ASP A 1 192 ? -12.184 -1.360 17.459 1.00 98.56 192 ASP A C 1
ATOM 1535 O O . ASP A 1 192 ? -12.131 -1.813 18.600 1.00 98.56 192 ASP A O 1
ATOM 1539 N N . LEU A 1 193 ? -11.089 -1.241 16.697 1.00 97.00 193 LEU A N 1
ATOM 1540 C CA . LEU A 1 193 ? -9.729 -1.453 17.210 1.00 97.00 193 LEU A CA 1
ATOM 1541 C C . LEU A 1 193 ? -9.179 -0.232 17.963 1.00 97.00 193 LEU A C 1
ATOM 1543 O O . LEU A 1 193 ? -8.224 -0.362 18.734 1.00 97.00 193 LEU A O 1
ATOM 1547 N N . LEU A 1 194 ? -9.741 0.957 17.724 1.00 98.12 194 LEU A N 1
ATOM 1548 C CA . LEU A 1 194 ? -9.233 2.187 18.317 1.00 98.12 194 LEU A CA 1
ATOM 1549 C C . LEU A 1 194 ? -9.531 2.253 19.814 1.00 98.12 194 LEU A C 1
ATOM 1551 O O . LEU A 1 194 ? -10.667 2.103 20.259 1.00 98.12 194 LEU A O 1
ATOM 1555 N N . HIS A 1 195 ? -8.507 2.589 20.584 1.00 96.50 195 HIS A N 1
ATOM 1556 C CA . HIS A 1 195 ? -8.608 2.921 22.001 1.00 96.50 195 HIS A CA 1
ATOM 1557 C C . HIS A 1 195 ? -7.652 4.068 22.332 1.00 96.50 195 HIS A C 1
ATOM 1559 O O . HIS A 1 195 ? -6.799 4.425 21.521 1.00 96.50 195 HIS A O 1
ATOM 1565 N N . GLU A 1 196 ? -7.833 4.688 23.494 1.00 96.94 196 GLU A N 1
ATOM 1566 C CA . GLU A 1 196 ? -6.996 5.804 23.938 1.00 96.94 196 GLU A CA 1
ATOM 1567 C C . GLU A 1 196 ? -5.646 5.304 24.471 1.00 96.94 196 GLU A C 1
ATOM 1569 O O . GLU A 1 196 ? -5.596 4.333 25.229 1.00 96.94 196 GLU A O 1
ATOM 1574 N N . ASP A 1 197 ? -4.561 5.973 24.077 1.00 94.88 197 ASP A N 1
ATOM 1575 C CA . ASP A 1 197 ? -3.262 5.862 24.737 1.00 94.88 197 ASP A CA 1
ATOM 1576 C C . ASP A 1 197 ? -3.215 6.706 26.026 1.00 94.88 197 ASP A C 1
ATOM 1578 O O . ASP A 1 197 ? -4.193 7.346 26.419 1.00 94.88 197 ASP A O 1
ATOM 1582 N N . GLU A 1 198 ? -2.064 6.708 26.702 1.00 92.88 198 GLU A N 1
ATOM 1583 C CA . GLU A 1 198 ? -1.860 7.458 27.952 1.00 92.88 198 GLU A CA 1
ATOM 1584 C C . GLU A 1 198 ? -2.027 8.982 27.784 1.00 92.88 198 GLU A C 1
ATOM 1586 O O . GLU A 1 198 ? -2.343 9.677 28.750 1.00 92.88 198 GLU A O 1
ATOM 1591 N N . ASP A 1 199 ? -1.868 9.490 26.558 1.00 94.12 199 ASP A N 1
ATOM 1592 C CA . ASP A 1 199 ? -2.011 10.901 26.194 1.00 94.12 199 ASP A CA 1
ATOM 1593 C C . ASP A 1 199 ? -3.436 11.239 25.690 1.00 94.12 199 ASP A C 1
ATOM 1595 O O . ASP A 1 199 ? -3.721 12.389 25.339 1.00 94.12 199 ASP A O 1
ATOM 1599 N N . GLY A 1 200 ? -4.350 10.259 25.652 1.00 96.00 200 GLY A N 1
ATOM 1600 C CA . GLY A 1 200 ? -5.738 10.412 25.200 1.00 96.00 200 GLY A CA 1
ATOM 1601 C C . GLY A 1 200 ? -5.933 10.373 23.677 1.00 96.00 200 GLY A C 1
ATOM 1602 O O . GLY A 1 200 ? -7.032 10.670 23.184 1.00 96.00 200 GLY A O 1
ATOM 1603 N N . TRP A 1 201 ? -4.896 10.018 22.911 1.00 97.94 201 TRP A N 1
ATOM 1604 C CA . TRP A 1 201 ? -4.976 9.841 21.460 1.00 97.94 201 TRP A CA 1
ATOM 1605 C C . TRP A 1 201 ? -5.477 8.446 21.097 1.00 97.94 201 TRP A C 1
ATOM 1607 O O . TRP A 1 201 ? -5.135 7.459 21.733 1.00 97.94 201 TRP A O 1
ATOM 1617 N N . LEU A 1 202 ? -6.243 8.345 20.012 1.00 98.31 202 LEU A N 1
ATOM 1618 C CA . LEU A 1 202 ? -6.697 7.066 19.477 1.00 98.31 202 LEU A CA 1
ATOM 1619 C C . LEU A 1 202 ? -5.558 6.336 18.748 1.00 98.31 202 LEU A C 1
ATOM 1621 O O . LEU A 1 202 ? -4.938 6.886 17.827 1.00 98.31 202 LEU A O 1
ATOM 1625 N N . VAL A 1 203 ? -5.336 5.084 19.147 1.00 97.31 203 VAL A N 1
ATOM 1626 C CA . VAL A 1 203 ? -4.293 4.158 18.678 1.00 97.31 203 VAL A CA 1
ATOM 1627 C C . VAL A 1 203 ? -4.864 2.757 18.395 1.00 97.31 203 VAL A C 1
ATOM 1629 O O . VAL A 1 203 ? -5.956 2.439 18.854 1.00 97.31 203 VAL A O 1
ATOM 1632 N N . THR A 1 204 ? -4.152 1.926 17.620 1.00 94.25 204 THR A N 1
ATOM 1633 C CA . THR A 1 204 ? -4.616 0.611 17.107 1.00 94.25 204 THR A CA 1
ATOM 1634 C C . THR A 1 204 ? -4.107 -0.609 17.884 1.00 94.25 204 THR A C 1
ATOM 1636 O O . THR A 1 204 ? -4.399 -1.735 17.491 1.00 94.25 204 THR A O 1
ATOM 1639 N N . GLY A 1 205 ? -3.323 -0.407 18.948 1.00 86.56 205 GLY A N 1
ATOM 1640 C CA . GLY A 1 205 ? -2.584 -1.441 19.680 1.00 86.56 205 GLY A CA 1
ATOM 1641 C C . GLY A 1 205 ? -3.349 -2.749 19.976 1.00 86.56 205 GLY A C 1
ATOM 1642 O O . GLY A 1 205 ? -4.509 -2.711 20.386 1.00 86.56 205 GLY A O 1
ATOM 1643 N N . PRO A 1 206 ? -2.708 -3.925 19.842 1.00 92.06 206 PRO A N 1
ATOM 1644 C CA . PRO A 1 206 ? -1.306 -4.129 19.473 1.00 92.06 206 PRO A CA 1
ATOM 1645 C C . PRO A 1 206 ? -1.045 -3.878 17.981 1.00 92.06 206 PRO A C 1
ATOM 1647 O O . PRO A 1 206 ? -1.778 -4.368 17.124 1.00 92.06 206 PRO A O 1
ATOM 1650 N N . ALA A 1 207 ? 0.034 -3.160 17.677 1.00 94.44 207 ALA A N 1
ATOM 1651 C CA . ALA A 1 207 ? 0.421 -2.774 16.325 1.00 94.44 207 ALA A CA 1
ATOM 1652 C C . ALA A 1 207 ? 1.882 -3.128 16.039 1.00 94.44 207 ALA A C 1
ATOM 1654 O O . ALA A 1 207 ? 2.720 -3.192 16.939 1.00 94.44 207 ALA A O 1
ATOM 1655 N N . THR A 1 208 ? 2.197 -3.301 14.762 1.00 96.88 208 THR A N 1
ATOM 1656 C CA . THR A 1 208 ? 3.557 -3.516 14.258 1.00 96.88 208 THR A CA 1
ATOM 1657 C C . THR A 1 208 ? 3.844 -2.531 13.127 1.00 96.88 208 THR A C 1
ATOM 1659 O O . THR A 1 208 ? 2.925 -1.955 12.542 1.00 96.88 208 THR A O 1
ATOM 1662 N N . SER A 1 209 ? 5.125 -2.300 12.829 1.00 97.06 209 SER A N 1
ATOM 1663 C CA . SER A 1 209 ? 5.543 -1.656 11.578 1.00 97.06 209 SER A CA 1
ATOM 1664 C C . SER A 1 209 ? 6.152 -2.748 10.707 1.00 97.06 209 SER A C 1
ATOM 1666 O O . SER A 1 209 ? 7.293 -3.125 10.974 1.00 97.06 209 SER A O 1
ATOM 1668 N N . PRO A 1 210 ? 5.421 -3.319 9.732 1.00 94.88 210 PRO A N 1
ATOM 1669 C CA . PRO A 1 210 ? 5.936 -4.407 8.907 1.00 94.88 210 PRO A CA 1
ATOM 1670 C C . PRO A 1 210 ? 7.271 -4.025 8.256 1.00 94.88 210 PRO A C 1
ATOM 1672 O O . PRO A 1 210 ? 7.367 -2.963 7.652 1.00 94.88 210 PRO A O 1
ATOM 1675 N N . GLU A 1 211 ? 8.339 -4.805 8.335 1.00 94.00 211 GLU A N 1
ATOM 1676 C CA . GLU A 1 211 ? 8.606 -5.883 9.290 1.00 94.00 211 GLU A CA 1
ATOM 1677 C C . GLU A 1 211 ? 9.852 -5.473 10.081 1.00 94.00 211 GLU A C 1
ATOM 1679 O O . GLU A 1 211 ? 10.923 -6.061 9.945 1.00 94.00 211 GLU A O 1
ATOM 1684 N N . ASN A 1 212 ? 9.750 -4.386 10.840 1.00 95.75 212 ASN A N 1
ATOM 1685 C CA . ASN A 1 212 ? 10.864 -3.797 11.564 1.00 95.75 212 ASN A CA 1
ATOM 1686 C C . ASN A 1 212 ? 10.765 -4.076 13.068 1.00 95.75 212 ASN A C 1
ATOM 1688 O O . ASN A 1 212 ? 9.692 -4.340 13.617 1.00 95.75 212 ASN A O 1
ATOM 1692 N N . ARG A 1 213 ? 11.914 -4.004 13.739 1.00 97.19 213 ARG A N 1
ATOM 1693 C CA . ARG A 1 213 ? 12.035 -4.126 15.191 1.00 97.19 213 ARG A CA 1
ATOM 1694 C C . ARG A 1 213 ? 12.678 -2.884 15.783 1.00 97.19 213 ARG A C 1
ATOM 1696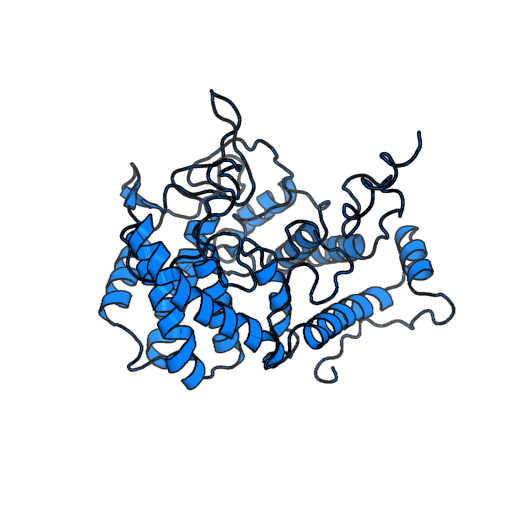 O O . ARG A 1 213 ? 13.491 -2.211 15.146 1.00 97.19 213 ARG A O 1
ATOM 1703 N N . PHE A 1 214 ? 12.366 -2.647 17.043 1.00 96.69 214 PHE A N 1
ATOM 1704 C CA . PHE A 1 214 ? 13.020 -1.660 17.876 1.00 96.69 214 PHE A CA 1
ATOM 1705 C C . PHE A 1 214 ? 13.708 -2.309 19.072 1.00 96.69 214 PHE A C 1
ATOM 1707 O O . PHE A 1 214 ? 13.377 -3.418 19.485 1.00 96.69 214 PHE A O 1
ATOM 1714 N N . VAL A 1 215 ? 14.686 -1.608 19.630 1.00 96.69 215 VAL A N 1
ATOM 1715 C CA . VAL A 1 215 ? 15.441 -2.039 20.803 1.00 96.69 215 VAL A CA 1
ATOM 1716 C C . VAL A 1 215 ? 14.618 -1.792 22.070 1.00 96.69 215 VAL A C 1
ATOM 1718 O O . VAL A 1 215 ? 14.037 -0.721 22.256 1.00 96.69 215 VAL A O 1
ATOM 1721 N N . THR A 1 216 ? 14.592 -2.780 22.963 1.00 95.56 216 THR A N 1
ATOM 1722 C CA . THR A 1 216 ? 14.072 -2.661 24.333 1.00 95.56 216 THR A CA 1
ATOM 1723 C C . THR A 1 216 ? 15.113 -3.156 25.336 1.00 95.56 216 THR A C 1
ATOM 1725 O O . THR A 1 216 ? 16.125 -3.742 24.946 1.00 95.56 216 THR A O 1
ATOM 1728 N N . ALA A 1 217 ? 14.865 -2.951 26.632 1.00 94.12 217 ALA A N 1
ATOM 1729 C CA . ALA A 1 217 ? 15.741 -3.450 27.694 1.00 94.12 217 ALA A CA 1
ATOM 1730 C C . ALA A 1 217 ? 15.913 -4.983 27.662 1.00 94.12 217 ALA A C 1
ATOM 1732 O O . ALA A 1 217 ? 16.988 -5.479 27.991 1.00 94.12 217 ALA A O 1
ATOM 1733 N N . ASP A 1 218 ? 14.889 -5.710 27.206 1.00 93.75 218 ASP A N 1
ATOM 1734 C CA . ASP A 1 218 ? 14.876 -7.176 27.125 1.00 93.75 218 ASP A CA 1
ATOM 1735 C C . ASP A 1 218 ? 15.330 -7.707 25.748 1.00 93.75 218 ASP A C 1
ATOM 1737 O O . ASP A 1 218 ? 15.319 -8.913 25.501 1.00 93.75 218 ASP A O 1
ATOM 1741 N N . GLY A 1 219 ? 15.754 -6.815 24.843 1.00 94.31 219 GLY A N 1
ATOM 1742 C CA . GLY A 1 219 ? 16.170 -7.129 23.473 1.00 94.31 219 GLY A CA 1
ATOM 1743 C C . GLY A 1 219 ? 15.224 -6.574 22.398 1.00 94.31 219 GLY A C 1
ATOM 1744 O O . GLY A 1 219 ? 14.346 -5.761 22.695 1.00 94.31 219 GLY A O 1
ATOM 1745 N N . PRO A 1 220 ? 15.411 -6.951 21.121 1.00 95.06 220 PRO A N 1
ATOM 1746 C CA . PRO A 1 220 ? 14.567 -6.471 20.029 1.00 95.06 220 PRO A CA 1
ATOM 1747 C C . PRO A 1 220 ? 13.097 -6.885 20.186 1.00 95.06 220 PRO A C 1
ATOM 1749 O O . PRO A 1 220 ? 12.801 -8.061 20.389 1.00 95.06 220 PRO A O 1
ATOM 1752 N N . ALA A 1 221 ? 12.182 -5.934 20.014 1.00 95.25 221 ALA A N 1
ATOM 1753 C CA . ALA A 1 221 ? 10.736 -6.138 20.004 1.00 95.25 221 ALA A CA 1
ATOM 1754 C C . ALA A 1 221 ? 10.110 -5.531 18.740 1.00 95.25 221 ALA A C 1
ATOM 1756 O O . ALA A 1 221 ? 10.723 -4.707 18.065 1.00 95.25 221 ALA A O 1
ATOM 1757 N N . ALA A 1 222 ? 8.891 -5.950 18.404 1.00 94.44 222 ALA A N 1
ATOM 1758 C CA . ALA A 1 222 ? 8.192 -5.480 17.202 1.00 94.44 222 ALA A CA 1
ATOM 1759 C C . ALA A 1 222 ? 6.793 -4.913 17.468 1.00 94.44 222 ALA A C 1
ATOM 1761 O O . ALA A 1 222 ? 6.307 -4.093 16.688 1.00 94.44 222 ALA A O 1
ATOM 1762 N N . VAL A 1 223 ? 6.155 -5.361 18.552 1.00 95.38 223 VAL A N 1
ATOM 1763 C CA . VAL A 1 223 ? 4.782 -5.002 18.908 1.00 95.38 223 VAL A CA 1
ATOM 1764 C C . VAL A 1 223 ? 4.789 -3.786 19.823 1.00 95.38 223 VAL A C 1
ATOM 1766 O O . VAL A 1 223 ? 5.515 -3.762 20.815 1.00 95.38 223 VAL A O 1
ATOM 1769 N N . ASP A 1 224 ? 3.966 -2.797 19.491 1.00 93.19 224 ASP A N 1
ATOM 1770 C CA . ASP A 1 224 ? 3.801 -1.561 20.252 1.00 93.19 224 ASP A CA 1
ATOM 1771 C C . ASP A 1 224 ? 2.333 -1.079 20.232 1.00 93.19 224 ASP A C 1
ATOM 1773 O O . ASP A 1 224 ? 1.469 -1.721 19.633 1.00 93.19 224 ASP A O 1
ATOM 1777 N N . MET A 1 225 ? 2.027 0.051 20.878 1.00 90.31 225 MET A N 1
ATOM 1778 C CA . MET A 1 225 ? 0.659 0.593 20.965 1.00 90.31 225 MET A CA 1
ATOM 1779 C C . MET A 1 225 ? 0.127 1.188 19.649 1.00 90.31 225 MET A C 1
ATOM 1781 O O . MET A 1 225 ? -1.083 1.241 19.453 1.00 90.31 225 MET A O 1
ATOM 1785 N N . SER A 1 226 ? 0.992 1.642 18.735 1.00 94.62 226 SER A N 1
ATOM 1786 C CA . SER A 1 226 ? 0.623 2.047 17.365 1.00 94.62 226 SER A CA 1
ATOM 1787 C C . SER A 1 226 ? 1.862 2.204 16.477 1.00 94.62 226 SER A C 1
ATOM 1789 O O . SER A 1 226 ? 2.982 2.388 16.974 1.00 94.62 226 SER A O 1
ATOM 1791 N N . SER A 1 227 ? 1.649 2.180 15.161 1.00 96.94 227 SER A N 1
ATOM 1792 C CA . SER A 1 227 ? 2.633 2.535 14.140 1.00 96.94 227 SER A CA 1
ATOM 1793 C C . SER A 1 227 ? 2.158 3.733 13.311 1.00 96.94 227 SER A C 1
ATOM 1795 O O . SER A 1 227 ? 0.959 3.975 13.140 1.00 96.94 227 SER A O 1
ATOM 1797 N N . THR A 1 228 ? 3.100 4.492 12.750 1.00 97.50 228 THR A N 1
ATOM 1798 C CA . THR A 1 228 ? 2.763 5.588 11.824 1.00 97.50 228 THR A CA 1
ATOM 1799 C C . THR A 1 228 ? 2.065 5.067 10.569 1.00 97.50 228 THR A C 1
ATOM 1801 O O . THR A 1 228 ? 1.231 5.769 9.994 1.00 97.50 228 THR A O 1
ATOM 1804 N N . MET A 1 229 ? 2.363 3.830 10.157 1.00 98.12 229 MET A N 1
ATOM 1805 C CA . MET A 1 229 ? 1.692 3.178 9.035 1.00 98.12 229 MET A CA 1
ATOM 1806 C C . MET A 1 229 ? 0.203 2.969 9.320 1.00 98.12 229 MET A C 1
ATOM 1808 O O . MET A 1 229 ? -0.618 3.417 8.525 1.00 98.12 229 MET A O 1
ATOM 1812 N N . ASP A 1 230 ? -0.148 2.371 10.461 1.00 98.00 230 ASP A N 1
ATOM 1813 C CA . ASP A 1 230 ? -1.541 2.152 10.864 1.00 98.00 230 ASP A CA 1
ATOM 1814 C C . ASP A 1 230 ? -2.310 3.479 10.867 1.00 98.00 230 ASP A C 1
ATOM 1816 O O . ASP A 1 230 ? -3.313 3.633 10.169 1.00 98.00 230 ASP A O 1
ATOM 1820 N N . GLY A 1 231 ? -1.788 4.487 11.576 1.00 97.44 231 GLY A N 1
ATOM 1821 C CA . GLY A 1 231 ? -2.414 5.809 11.647 1.00 97.44 231 GLY A CA 1
ATOM 1822 C C . GLY A 1 231 ? -2.580 6.471 10.276 1.00 97.44 231 GLY A C 1
ATOM 1823 O O . GLY A 1 231 ? -3.598 7.115 10.017 1.00 97.44 231 GLY A O 1
ATOM 1824 N N . THR A 1 232 ? -1.615 6.290 9.375 1.00 97.88 232 THR A N 1
ATOM 1825 C CA . THR A 1 232 ? -1.695 6.792 7.999 1.00 97.88 232 THR A CA 1
ATOM 1826 C C . THR A 1 232 ? -2.782 6.076 7.206 1.00 97.88 232 THR A C 1
ATOM 1828 O O . THR A 1 232 ? -3.631 6.741 6.618 1.00 97.88 232 THR A O 1
ATOM 1831 N N . LEU A 1 233 ? -2.799 4.741 7.206 1.00 98.62 233 LEU A N 1
ATOM 1832 C CA . LEU A 1 233 ? -3.792 3.954 6.474 1.00 98.62 233 LEU A CA 1
ATOM 1833 C C . LEU A 1 233 ? -5.218 4.290 6.927 1.00 98.62 233 LEU A C 1
ATOM 1835 O O . LEU A 1 233 ? -6.108 4.451 6.090 1.00 98.62 233 LEU A O 1
ATOM 1839 N N . LEU A 1 234 ? -5.427 4.485 8.234 1.00 98.56 234 LEU A N 1
ATOM 1840 C CA . LEU A 1 234 ? -6.716 4.927 8.765 1.00 98.56 234 LEU A CA 1
ATOM 1841 C C . LEU A 1 234 ? -7.096 6.328 8.284 1.00 98.56 234 LEU A C 1
ATOM 1843 O O . LEU A 1 234 ? -8.239 6.541 7.883 1.00 98.56 234 LEU A O 1
ATOM 1847 N N . ARG A 1 235 ? -6.156 7.282 8.271 1.00 98.44 235 ARG A N 1
ATOM 1848 C CA . ARG A 1 235 ? -6.404 8.635 7.743 1.00 98.44 235 ARG A CA 1
ATOM 1849 C C . ARG A 1 235 ? -6.782 8.611 6.264 1.00 98.44 235 ARG A C 1
ATOM 1851 O O . ARG A 1 235 ? -7.712 9.321 5.882 1.00 98.44 235 ARG A O 1
ATOM 1858 N N . GLU A 1 236 ? -6.118 7.785 5.459 1.00 98.31 236 GLU A N 1
ATOM 1859 C CA . GLU A 1 236 ? -6.435 7.625 4.037 1.00 98.31 236 GLU A CA 1
ATOM 1860 C C . GLU A 1 236 ? -7.823 6.998 3.836 1.00 98.31 236 GLU A C 1
ATOM 1862 O O . GLU A 1 236 ? -8.647 7.563 3.114 1.00 98.31 236 GLU A O 1
ATOM 1867 N N . LEU A 1 237 ? -8.133 5.895 4.531 1.00 98.81 237 LEU A N 1
ATOM 1868 C CA . LEU A 1 237 ? -9.430 5.211 4.437 1.00 98.81 237 LEU A CA 1
ATOM 1869 C C . LEU A 1 237 ? -10.590 6.110 4.893 1.00 98.81 237 LEU A C 1
ATOM 1871 O O . LEU A 1 237 ? -11.591 6.268 4.191 1.00 98.81 237 LEU A O 1
ATOM 1875 N N . PHE A 1 238 ? -10.451 6.739 6.060 1.00 98.75 238 PHE A N 1
ATOM 1876 C CA . PHE A 1 238 ? -11.444 7.666 6.601 1.00 98.75 238 PHE A CA 1
ATOM 1877 C C . PHE A 1 238 ? -11.602 8.901 5.713 1.00 98.75 238 PHE A C 1
ATOM 1879 O O . PHE A 1 238 ? -12.718 9.381 5.504 1.00 98.75 238 PHE A O 1
ATOM 1886 N N . GLY A 1 239 ? -10.498 9.406 5.160 1.00 98.25 239 GLY A N 1
ATOM 1887 C CA . GLY A 1 239 ? -10.501 10.494 4.193 1.00 98.25 239 GLY A CA 1
ATOM 1888 C C . GLY A 1 239 ? -11.252 10.128 2.914 1.00 98.25 239 GLY A C 1
ATOM 1889 O O . GLY A 1 239 ? -12.088 10.912 2.466 1.00 98.25 239 GLY A O 1
ATOM 1890 N N . PHE A 1 240 ? -11.000 8.942 2.353 1.00 98.56 240 PHE A N 1
ATOM 1891 C CA . PHE A 1 240 ? -11.711 8.431 1.182 1.00 98.56 240 PHE A CA 1
ATOM 1892 C C . PHE A 1 240 ? -13.219 8.359 1.431 1.00 98.56 240 PHE A C 1
ATOM 1894 O O . PHE A 1 240 ? -13.986 8.914 0.642 1.00 98.56 240 PHE A O 1
ATOM 1901 N N . LEU A 1 241 ? -13.646 7.762 2.550 1.00 98.81 241 LEU A N 1
ATOM 1902 C CA . LEU A 1 241 ? -15.063 7.695 2.901 1.00 98.81 241 LEU A CA 1
ATOM 1903 C C . LEU A 1 241 ? -15.655 9.108 3.022 1.00 98.81 241 LEU A C 1
ATOM 1905 O O . LEU A 1 241 ? -16.609 9.467 2.343 1.00 98.81 241 LEU A O 1
ATOM 1909 N N . ARG A 1 242 ? -15.038 10.007 3.786 1.00 98.50 242 ARG A N 1
ATOM 1910 C CA . ARG A 1 242 ? -15.576 11.371 3.916 1.00 98.50 242 ARG A CA 1
ATOM 1911 C C . ARG A 1 242 ? -15.692 12.120 2.584 1.00 98.50 242 ARG A C 1
ATOM 1913 O O . ARG A 1 242 ? -16.672 12.832 2.393 1.00 98.50 242 ARG A O 1
ATOM 1920 N N . ARG A 1 243 ? -14.718 11.981 1.677 1.00 97.62 243 ARG A N 1
ATOM 1921 C CA . ARG A 1 243 ? -14.712 12.686 0.380 1.00 97.62 243 ARG A CA 1
ATOM 1922 C C . ARG A 1 243 ? -15.630 12.059 -0.668 1.00 97.62 243 ARG A C 1
ATOM 1924 O O . ARG A 1 243 ? -16.037 12.761 -1.586 1.00 97.62 243 ARG A O 1
ATOM 1931 N N . SER A 1 244 ? -15.928 10.765 -0.566 1.00 98.44 244 SER A N 1
ATOM 1932 C CA . SER A 1 244 ? -16.772 10.058 -1.539 1.00 98.44 244 SER A CA 1
ATOM 1933 C C . SER A 1 244 ? -18.222 9.869 -1.079 1.00 98.44 244 SER A C 1
ATOM 1935 O O . SER A 1 244 ? -19.044 9.416 -1.868 1.00 98.44 244 SER A O 1
ATOM 1937 N N . ALA A 1 245 ? -18.569 10.288 0.146 1.00 98.31 245 ALA A N 1
ATOM 1938 C CA . ALA A 1 245 ? -19.906 10.142 0.730 1.00 98.31 245 ALA A CA 1
ATOM 1939 C C . ALA A 1 245 ? -21.034 10.701 -0.155 1.00 98.31 245 ALA A C 1
ATOM 1941 O O . ALA A 1 245 ? -22.038 10.029 -0.375 1.00 98.31 245 ALA A O 1
ATOM 1942 N N . GLU A 1 246 ? -20.860 11.909 -0.697 1.00 97.56 246 GLU A N 1
ATOM 1943 C CA . GLU A 1 246 ? -21.869 12.532 -1.565 1.00 97.56 246 GLU A CA 1
ATOM 1944 C C . GLU A 1 246 ? -22.081 11.735 -2.860 1.00 97.56 246 GLU A C 1
ATOM 1946 O O . GLU A 1 246 ? -23.216 11.520 -3.282 1.00 97.56 246 GLU A O 1
ATOM 1951 N N . ASP A 1 247 ? -20.997 11.248 -3.471 1.00 98.06 247 ASP A N 1
ATOM 1952 C CA . ASP A 1 247 ? -21.061 10.431 -4.686 1.00 98.06 247 ASP A CA 1
ATOM 1953 C C . ASP A 1 247 ? -21.588 9.009 -4.409 1.00 98.06 247 ASP A C 1
ATOM 1955 O O . ASP A 1 247 ? -22.146 8.379 -5.311 1.00 98.06 247 ASP A O 1
ATOM 1959 N N . ALA A 1 248 ? -21.435 8.503 -3.180 1.00 97.94 248 ALA A N 1
ATOM 1960 C CA . ALA A 1 248 ? -21.953 7.206 -2.750 1.00 97.94 248 ALA A CA 1
ATOM 1961 C C . ALA A 1 248 ? -23.479 7.220 -2.523 1.00 97.94 248 ALA A C 1
ATOM 1963 O O . ALA A 1 248 ? -24.122 6.169 -2.629 1.00 97.94 248 ALA A O 1
ATOM 1964 N N . GLY A 1 249 ? -24.071 8.391 -2.259 1.00 97.38 249 GLY A N 1
ATOM 1965 C CA . GLY A 1 249 ? -25.514 8.559 -2.074 1.00 97.38 249 GLY A CA 1
ATOM 1966 C C . GLY A 1 249 ? -26.054 7.672 -0.951 1.00 97.38 249 GLY A C 1
ATOM 1967 O O . GLY A 1 249 ? -25.494 7.642 0.138 1.00 97.38 249 GLY A O 1
ATOM 1968 N N . ASP A 1 250 ? -27.104 6.897 -1.226 1.00 96.25 250 ASP A N 1
ATOM 1969 C CA . ASP A 1 250 ? -27.767 6.041 -0.226 1.00 96.25 250 ASP A CA 1
ATOM 1970 C C . ASP A 1 250 ? -26.870 4.939 0.372 1.00 96.25 250 ASP A C 1
ATOM 1972 O O . ASP A 1 250 ? -27.226 4.345 1.387 1.00 96.25 250 ASP A O 1
ATOM 1976 N N . ALA A 1 251 ? -25.719 4.632 -0.242 1.00 96.50 251 ALA A N 1
ATOM 1977 C CA . ALA A 1 251 ? -24.754 3.706 0.353 1.00 96.50 251 ALA A CA 1
ATOM 1978 C C . ALA A 1 251 ? -23.979 4.335 1.526 1.00 96.50 251 ALA A C 1
ATOM 1980 O O . ALA A 1 251 ? -23.435 3.602 2.355 1.00 96.50 251 ALA A O 1
ATOM 1981 N N . ALA A 1 252 ? -23.914 5.669 1.602 1.00 97.62 252 ALA A N 1
ATOM 1982 C CA . ALA A 1 252 ? -23.224 6.393 2.660 1.00 97.62 252 ALA A CA 1
ATOM 1983 C C . ALA A 1 252 ? -23.967 6.274 3.993 1.00 97.62 252 ALA A C 1
ATOM 1985 O O . ALA A 1 252 ? -25.009 6.892 4.183 1.00 97.62 252 ALA A O 1
ATOM 1986 N N . ASP A 1 253 ? -23.403 5.504 4.928 1.00 96.44 253 ASP A N 1
ATOM 1987 C CA . ASP A 1 253 ? -23.920 5.375 6.291 1.00 96.44 253 ASP A CA 1
ATOM 1988 C C . ASP A 1 253 ? -23.613 6.653 7.101 1.00 96.44 253 ASP A C 1
ATOM 1990 O O . ASP A 1 253 ? -22.442 6.920 7.411 1.00 96.44 253 ASP A O 1
ATOM 1994 N N . PRO A 1 254 ? -24.633 7.452 7.478 1.00 97.69 254 PRO A N 1
ATOM 1995 C CA . PRO A 1 254 ? -24.421 8.683 8.230 1.00 97.69 254 PRO A CA 1
ATOM 1996 C C . PRO A 1 254 ? -23.849 8.439 9.629 1.00 97.69 254 PRO A C 1
ATOM 1998 O O . PRO A 1 254 ? -23.080 9.265 10.119 1.00 97.69 254 PRO A O 1
ATOM 2001 N N . THR A 1 255 ? -24.192 7.320 10.276 1.00 98.31 255 THR A N 1
ATOM 2002 C CA . THR A 1 255 ? -23.692 6.987 11.616 1.00 98.31 255 THR A CA 1
ATOM 2003 C C . THR A 1 255 ? -22.197 6.715 11.563 1.00 98.31 255 THR A C 1
ATOM 2005 O O . THR A 1 255 ? -21.438 7.312 12.329 1.00 98.31 255 THR A O 1
ATOM 2008 N N . LEU A 1 256 ? -21.757 5.910 10.594 1.00 98.69 256 LEU A N 1
ATOM 2009 C CA . LEU A 1 256 ? -20.337 5.653 10.374 1.00 98.69 256 LEU A CA 1
ATOM 2010 C C . LEU A 1 256 ? -19.564 6.949 10.091 1.00 98.69 256 LEU A C 1
ATOM 2012 O O . LEU A 1 256 ? -18.481 7.158 10.632 1.00 98.69 256 LEU A O 1
ATOM 2016 N N . LEU A 1 257 ? -20.117 7.849 9.275 1.00 98.75 257 LEU A N 1
ATOM 2017 C CA . LEU A 1 257 ? -19.474 9.131 8.975 1.00 98.75 257 LEU A CA 1
ATOM 2018 C C . LEU A 1 257 ? -19.322 10.028 10.211 1.00 98.75 257 LEU A C 1
ATOM 2020 O O . LEU A 1 257 ? -18.314 10.729 10.321 1.00 98.75 257 LEU A O 1
ATOM 2024 N N . VAL A 1 258 ? -20.275 9.992 11.146 1.00 98.75 258 VAL A N 1
ATOM 2025 C CA . VAL A 1 258 ? -20.172 10.695 12.435 1.00 98.75 258 VAL A CA 1
ATOM 2026 C C . VAL A 1 258 ? -19.066 10.091 13.301 1.00 98.75 258 VAL A C 1
ATOM 2028 O O . VAL A 1 258 ? -18.241 10.842 13.824 1.00 98.75 258 VAL A O 1
ATOM 2031 N N . GLU A 1 259 ? -18.995 8.761 13.411 1.00 98.75 259 GLU A N 1
ATOM 2032 C CA . GLU A 1 259 ? -17.919 8.075 14.143 1.00 98.75 259 GLU A CA 1
ATOM 2033 C C . GLU A 1 259 ? -16.542 8.427 13.557 1.00 98.75 259 GLU A C 1
ATOM 2035 O O . GLU A 1 259 ? -15.639 8.854 14.280 1.00 98.75 259 GLU A O 1
ATOM 2040 N N . ILE A 1 260 ? -16.403 8.357 12.228 1.00 98.81 260 ILE A N 1
ATOM 2041 C CA . ILE A 1 260 ? -15.178 8.735 11.515 1.00 98.81 260 ILE A CA 1
ATOM 2042 C C . ILE A 1 260 ? -14.827 10.206 11.768 1.00 98.81 260 ILE A C 1
ATOM 2044 O O . ILE A 1 260 ? -13.663 10.542 11.997 1.00 98.81 260 ILE A O 1
ATOM 2048 N N . ALA A 1 261 ? -15.811 11.106 11.721 1.00 98.62 261 ALA A N 1
ATOM 2049 C CA . ALA A 1 261 ? -15.577 12.527 11.944 1.00 98.62 261 ALA A CA 1
ATOM 2050 C C . ALA A 1 261 ? -15.098 12.831 13.369 1.00 98.62 261 ALA A C 1
ATOM 2052 O O . ALA A 1 261 ? -14.283 13.741 13.537 1.00 98.62 261 ALA A O 1
ATOM 2053 N N . ALA A 1 262 ? -15.556 12.063 14.359 1.00 98.56 262 ALA A N 1
ATOM 2054 C CA . ALA A 1 262 ? -15.108 12.165 15.742 1.00 98.56 262 ALA A CA 1
ATOM 2055 C C . ALA A 1 262 ? -13.718 11.540 15.961 1.00 98.56 262 ALA A C 1
ATOM 2057 O O . ALA A 1 262 ? -12.905 12.102 16.695 1.00 98.56 262 ALA A O 1
ATOM 2058 N N . ALA A 1 263 ? -13.424 10.406 15.317 1.00 98.62 263 ALA A N 1
ATOM 2059 C CA . ALA A 1 263 ? -12.168 9.680 15.494 1.00 98.62 263 ALA A CA 1
ATOM 2060 C C . ALA A 1 263 ? -10.979 10.343 14.779 1.00 98.62 263 ALA A C 1
ATOM 2062 O O . ALA A 1 263 ? -9.899 10.457 15.351 1.00 98.62 263 ALA A O 1
ATOM 2063 N N . LEU A 1 264 ? -11.160 10.826 13.545 1.00 98.00 264 LEU A N 1
ATOM 2064 C CA . LEU A 1 264 ? -10.074 11.339 12.697 1.00 98.00 264 LEU A CA 1
ATOM 2065 C C . LEU A 1 264 ? -9.176 12.423 13.347 1.00 98.00 264 LEU A C 1
ATOM 2067 O O . LEU A 1 264 ? -7.950 12.291 13.251 1.00 98.00 264 LEU A O 1
ATOM 2071 N N . PRO A 1 265 ? -9.711 13.476 14.006 1.00 97.62 265 PRO A N 1
ATOM 2072 C CA . PRO A 1 265 ? -8.879 14.473 14.688 1.00 97.62 265 PRO A CA 1
ATOM 2073 C C . PRO A 1 265 ? -8.241 13.949 15.981 1.00 97.62 265 PRO A C 1
ATOM 2075 O O . PRO A 1 265 ? -7.315 14.572 16.484 1.00 97.62 265 PRO A O 1
ATOM 2078 N N . ARG A 1 266 ? -8.734 12.825 16.514 1.00 98.25 266 ARG A N 1
ATOM 2079 C CA . ARG A 1 266 ? -8.238 12.174 17.731 1.00 98.25 266 ARG A CA 1
ATOM 2080 C C . ARG A 1 266 ? -7.261 11.040 17.448 1.00 98.25 266 ARG A C 1
ATOM 2082 O O . ARG A 1 266 ? -6.647 10.551 18.385 1.00 98.25 266 ARG A O 1
ATOM 2089 N N . LEU A 1 267 ? -7.107 10.605 16.196 1.00 98.06 267 LEU A N 1
ATOM 2090 C CA . LEU A 1 267 ? -6.027 9.694 15.823 1.00 98.06 267 LEU A CA 1
ATOM 2091 C C . LEU A 1 267 ? -4.693 10.326 16.196 1.00 98.06 267 LEU A C 1
ATOM 2093 O O . LEU A 1 267 ? -4.485 11.519 15.943 1.00 98.06 267 LEU A O 1
ATOM 2097 N N . ARG A 1 268 ? -3.782 9.510 16.720 1.00 96.69 268 ARG A N 1
ATOM 2098 C CA . ARG A 1 268 ? -2.474 9.989 17.145 1.00 96.69 268 ARG A CA 1
ATOM 2099 C C . ARG A 1 268 ? -1.752 10.760 16.024 1.00 96.69 268 ARG A C 1
ATOM 2101 O O . ARG A 1 268 ? -1.779 10.319 14.864 1.00 96.69 268 ARG A O 1
ATOM 2108 N N . PRO A 1 269 ? -1.179 11.945 16.306 1.00 95.94 269 PRO A N 1
ATOM 2109 C CA . PRO A 1 269 ? -0.546 12.758 15.277 1.00 95.94 269 PRO A CA 1
ATOM 2110 C C . PRO A 1 269 ? 0.649 12.048 14.644 1.00 95.94 269 PRO A C 1
ATOM 2112 O O . PRO A 1 269 ? 1.426 11.380 15.324 1.00 95.94 269 PRO A O 1
ATOM 2115 N N . ILE A 1 270 ? 0.809 12.241 13.337 1.00 96.69 270 ILE A N 1
ATOM 2116 C CA . ILE A 1 270 ? 2.074 11.952 12.662 1.00 96.69 270 ILE A CA 1
ATOM 2117 C C . ILE A 1 270 ? 3.077 12.998 13.151 1.00 96.69 270 ILE A C 1
ATOM 2119 O O . ILE A 1 270 ? 2.737 14.179 13.212 1.00 96.69 270 ILE A O 1
ATOM 2123 N N . ALA A 1 271 ? 4.280 12.569 13.525 1.00 96.31 271 ALA A N 1
ATOM 2124 C CA . ALA A 1 271 ? 5.280 13.450 14.110 1.00 96.31 271 ALA A CA 1
ATOM 2125 C C . ALA A 1 271 ? 6.698 13.089 13.659 1.00 96.31 271 ALA A C 1
ATOM 2127 O O . ALA A 1 271 ? 6.999 11.938 13.330 1.00 96.31 271 ALA A O 1
ATOM 2128 N N . ALA A 1 272 ? 7.575 14.091 13.676 1.00 97.31 272 ALA A N 1
ATOM 2129 C CA . ALA A 1 272 ? 9.010 13.892 13.559 1.00 97.31 272 ALA A CA 1
ATOM 2130 C C . ALA A 1 272 ? 9.620 13.589 14.936 1.00 97.31 272 ALA A C 1
ATOM 2132 O O . ALA A 1 272 ? 9.218 14.170 15.946 1.00 97.31 272 ALA A O 1
ATOM 2133 N N . GLY A 1 273 ? 10.588 12.680 14.968 1.00 95.38 273 GLY A N 1
ATOM 2134 C CA . GLY A 1 273 ? 11.369 12.363 16.151 1.00 95.38 273 GLY A CA 1
ATOM 2135 C C . GLY A 1 273 ? 12.478 13.384 16.430 1.00 95.38 273 GLY A C 1
ATOM 2136 O O . GLY A 1 273 ? 12.678 14.331 15.665 1.00 95.38 273 GLY A O 1
ATOM 2137 N N . PRO A 1 274 ? 13.244 13.183 17.517 1.00 94.19 274 PRO A N 1
ATOM 2138 C CA . PRO A 1 274 ? 14.331 14.084 17.914 1.00 94.19 274 PRO A CA 1
ATOM 2139 C C . PRO A 1 274 ? 15.456 14.227 16.876 1.00 94.19 274 PRO A C 1
ATOM 2141 O O . PRO A 1 274 ? 16.144 15.242 16.850 1.00 94.19 274 PRO A O 1
ATOM 2144 N N . ASP A 1 275 ? 15.645 13.226 16.016 1.00 94.38 275 ASP A N 1
ATOM 2145 C CA . ASP A 1 275 ? 16.622 13.219 14.919 1.00 94.38 275 ASP A CA 1
ATOM 2146 C C . ASP A 1 275 ? 16.075 13.836 13.614 1.00 94.38 275 ASP A C 1
ATOM 2148 O O . ASP A 1 275 ? 16.740 13.831 12.575 1.00 94.38 275 ASP A O 1
ATOM 2152 N N . GLY A 1 276 ? 14.857 14.383 13.661 1.00 96.25 276 GLY A N 1
ATOM 2153 C CA . GLY A 1 276 ? 14.170 14.999 12.533 1.00 96.25 276 GLY A CA 1
ATOM 2154 C C . GLY A 1 276 ? 13.578 14.008 11.531 1.00 96.25 276 GLY A C 1
ATOM 2155 O O . GLY A 1 276 ? 12.975 14.457 10.559 1.00 96.25 276 GLY A O 1
ATOM 2156 N N . ARG A 1 277 ? 13.724 12.691 11.731 1.00 97.25 277 ARG A N 1
ATOM 2157 C CA . ARG A 1 277 ? 13.076 11.667 10.896 1.00 97.25 277 ARG A CA 1
ATOM 2158 C C . ARG A 1 277 ? 11.614 11.516 11.285 1.00 97.25 277 ARG A C 1
ATOM 2160 O O . ARG A 1 277 ? 11.223 11.842 12.403 1.00 97.25 277 ARG A O 1
ATOM 2167 N N . LEU A 1 278 ? 10.792 11.015 10.371 1.00 97.62 278 LEU A N 1
ATOM 2168 C CA . LEU A 1 278 ? 9.419 10.651 10.706 1.00 97.62 278 LEU A CA 1
ATOM 2169 C C . LEU A 1 278 ? 9.442 9.465 11.681 1.00 97.62 278 LEU A C 1
ATOM 2171 O O . LEU A 1 278 ? 10.159 8.494 11.439 1.00 97.62 278 LEU A O 1
ATOM 2175 N N . LEU A 1 279 ? 8.676 9.539 12.772 1.00 97.50 279 LEU A N 1
ATOM 2176 C CA . LEU A 1 279 ? 8.579 8.423 13.713 1.00 97.50 279 LEU A CA 1
ATOM 2177 C C . LEU A 1 279 ? 7.993 7.191 13.012 1.00 97.50 279 LEU A C 1
ATOM 2179 O O . LEU A 1 279 ? 7.011 7.305 12.279 1.00 97.50 279 LEU A O 1
ATOM 2183 N N . GLU A 1 280 ? 8.579 6.014 13.238 1.00 97.56 280 GLU A N 1
ATOM 2184 C CA . GLU A 1 280 ? 8.053 4.759 12.687 1.00 97.56 280 GLU A CA 1
ATOM 2185 C C . GLU A 1 280 ? 6.962 4.140 13.573 1.00 97.56 280 GLU A C 1
ATOM 2187 O O . GLU A 1 280 ? 5.917 3.709 13.078 1.00 97.56 280 GLU A O 1
ATOM 2192 N N . TRP A 1 281 ? 7.174 4.183 14.886 1.00 96.75 281 TRP A N 1
ATOM 2193 C CA . TRP A 1 281 ? 6.177 3.842 15.897 1.00 96.75 281 TRP A CA 1
ATOM 2194 C C . TRP A 1 281 ? 5.572 5.102 16.500 1.00 96.75 281 TRP A C 1
ATOM 2196 O O . TRP A 1 281 ? 5.993 6.221 16.215 1.00 96.75 281 TRP A O 1
ATOM 2206 N N . HIS A 1 282 ? 4.578 4.922 17.360 1.00 92.50 282 HIS A N 1
ATOM 2207 C CA . HIS A 1 282 ? 3.933 6.035 18.037 1.00 92.50 282 HIS A CA 1
ATOM 2208 C C . HIS A 1 282 ? 4.937 6.897 18.842 1.00 92.50 282 HIS A C 1
ATOM 2210 O O . HIS A 1 282 ? 4.943 8.124 18.743 1.00 92.50 282 HIS A O 1
ATOM 2216 N N . ILE A 1 283 ? 5.868 6.301 19.575 1.00 92.75 283 ILE A N 1
ATOM 2217 C CA . ILE A 1 283 ? 6.945 7.049 20.238 1.00 92.75 283 ILE A CA 1
ATOM 2218 C C . ILE A 1 283 ? 8.285 6.844 19.541 1.00 92.75 283 ILE A C 1
ATOM 2220 O O . ILE A 1 283 ? 8.453 5.941 18.722 1.00 92.75 283 ILE A O 1
ATOM 2224 N N . ALA A 1 284 ? 9.254 7.696 19.879 1.00 95.19 284 ALA A N 1
ATOM 2225 C CA . ALA A 1 284 ? 10.631 7.499 19.457 1.00 95.19 284 ALA A CA 1
ATOM 2226 C C . ALA A 1 284 ? 11.137 6.143 19.962 1.00 95.19 284 ALA A C 1
ATOM 2228 O O . ALA A 1 284 ? 11.098 5.846 21.157 1.00 95.19 284 ALA A O 1
ATOM 2229 N N . ARG A 1 285 ? 11.611 5.328 19.024 1.00 94.75 285 ARG A N 1
ATOM 2230 C CA . ARG A 1 285 ? 12.184 4.012 19.272 1.00 94.75 285 ARG A CA 1
ATOM 2231 C C . ARG A 1 285 ? 13.534 3.933 18.574 1.00 94.75 285 ARG A C 1
ATOM 2233 O O . ARG A 1 285 ? 13.679 4.410 17.451 1.00 94.75 285 ARG A O 1
ATOM 2240 N N . GLU A 1 286 ? 14.511 3.328 19.238 1.00 95.06 286 GLU A N 1
ATOM 2241 C CA . GLU A 1 286 ? 15.769 2.970 18.590 1.00 95.06 286 GLU A CA 1
ATOM 2242 C C . GLU A 1 286 ? 15.528 1.755 17.692 1.00 95.06 286 GLU A C 1
ATOM 2244 O O . GLU A 1 286 ? 15.018 0.733 18.143 1.00 95.06 286 GLU A O 1
ATOM 2249 N N . GLU A 1 287 ? 15.863 1.867 16.413 1.00 93.19 287 GLU A N 1
ATOM 2250 C CA . GLU A 1 287 ? 15.645 0.805 15.433 1.00 93.19 287 GLU A CA 1
ATOM 2251 C C . GLU A 1 287 ? 16.728 -0.266 15.524 1.00 93.19 287 GLU A C 1
ATOM 2253 O O . GLU A 1 287 ? 17.915 0.043 15.588 1.00 93.19 287 GLU A O 1
ATOM 2258 N N . THR A 1 288 ? 16.335 -1.539 15.448 1.00 94.62 288 THR A N 1
ATOM 2259 C CA . THR A 1 288 ? 17.308 -2.643 15.373 1.00 94.62 288 THR A CA 1
ATOM 2260 C C . THR A 1 288 ? 18.028 -2.674 14.021 1.00 94.62 288 THR A C 1
ATOM 2262 O O . THR A 1 288 ? 19.184 -3.082 13.942 1.00 94.62 288 THR A O 1
ATOM 2265 N N . GLU A 1 289 ? 17.360 -2.231 12.952 1.00 93.38 289 GLU A N 1
ATOM 2266 C CA . GLU A 1 289 ? 17.902 -2.196 11.592 1.00 93.38 289 GLU A CA 1
ATOM 2267 C C . GLU A 1 289 ? 17.589 -0.837 10.930 1.00 93.38 289 GLU A C 1
ATOM 2269 O O . GLU A 1 289 ? 16.584 -0.694 10.239 1.00 93.38 289 GLU A O 1
ATOM 2274 N N . PRO A 1 290 ? 18.431 0.198 11.103 1.00 92.50 290 PRO A N 1
ATOM 2275 C CA . PRO A 1 290 ? 18.145 1.534 10.559 1.00 92.50 290 PRO A CA 1
ATOM 2276 C C . PRO A 1 290 ? 18.024 1.592 9.024 1.00 92.50 290 PRO A C 1
ATOM 2278 O O . PRO A 1 290 ? 17.346 2.467 8.479 1.00 92.50 290 PRO A O 1
ATOM 2281 N N . THR A 1 291 ? 18.661 0.656 8.315 1.00 94.44 291 THR A N 1
ATOM 2282 C CA . THR A 1 291 ? 18.612 0.507 6.849 1.00 94.44 291 THR A CA 1
ATOM 2283 C C . THR A 1 291 ? 17.601 -0.553 6.402 1.00 94.44 291 THR A C 1
ATOM 2285 O O . THR A 1 291 ? 17.750 -1.137 5.327 1.00 94.44 291 THR A O 1
ATOM 2288 N N . HIS A 1 292 ? 16.589 -0.840 7.231 1.00 95.19 292 HIS A N 1
ATOM 2289 C CA . HIS A 1 292 ? 15.610 -1.887 6.967 1.00 95.19 292 HIS A CA 1
ATOM 2290 C C . HIS A 1 292 ? 14.934 -1.729 5.595 1.00 95.19 292 HIS A C 1
ATOM 2292 O O . HIS A 1 292 ? 14.693 -0.626 5.096 1.00 95.19 292 HIS A O 1
ATOM 2298 N N . ARG A 1 293 ? 14.608 -2.865 4.971 1.00 94.00 293 ARG A N 1
ATOM 2299 C CA . ARG A 1 293 ? 14.020 -2.910 3.623 1.00 94.00 293 ARG A CA 1
ATOM 2300 C C . ARG A 1 293 ? 12.615 -2.302 3.551 1.00 94.00 293 ARG A C 1
ATOM 2302 O O . ARG A 1 293 ? 12.267 -1.736 2.517 1.00 94.00 293 ARG A O 1
ATOM 2309 N N . HIS A 1 294 ? 11.809 -2.406 4.610 1.00 96.44 294 HIS A N 1
ATOM 2310 C CA . HIS A 1 294 ? 10.509 -1.737 4.668 1.00 96.44 294 HIS A CA 1
ATOM 2311 C C . HIS A 1 294 ? 10.650 -0.263 5.065 1.00 96.44 294 HIS A C 1
ATOM 2313 O O . HIS A 1 294 ? 11.496 0.136 5.868 1.00 96.44 294 HIS A O 1
ATOM 2319 N N . VAL A 1 295 ? 9.759 0.542 4.497 1.00 97.44 295 VAL A N 1
ATOM 2320 C CA . VAL A 1 295 ? 9.608 1.980 4.750 1.00 97.44 295 VAL A CA 1
ATOM 2321 C C . VAL A 1 295 ? 8.149 2.293 5.088 1.00 97.44 295 VAL A C 1
ATOM 2323 O O . VAL A 1 295 ? 7.572 3.272 4.635 1.00 97.44 295 VAL A O 1
ATOM 2326 N N . SER A 1 296 ? 7.538 1.417 5.884 1.00 97.94 296 SER A N 1
ATOM 2327 C CA . SER A 1 296 ? 6.104 1.359 6.193 1.00 97.94 296 SER A CA 1
ATOM 2328 C C . SER A 1 296 ? 5.522 2.667 6.738 1.00 97.94 296 SER A C 1
ATOM 2330 O O . SER A 1 296 ? 4.442 3.104 6.329 1.00 97.94 296 SER A O 1
ATOM 2332 N N . HIS A 1 297 ? 6.278 3.367 7.583 1.00 97.69 297 HIS A N 1
ATOM 2333 C CA . HIS A 1 297 ? 5.914 4.687 8.101 1.00 97.69 297 HIS A CA 1
ATOM 2334 C C . HIS A 1 297 ? 5.877 5.795 7.029 1.00 97.69 297 HIS A C 1
ATOM 2336 O O . HIS A 1 297 ? 5.305 6.855 7.262 1.00 97.69 297 HIS A O 1
ATOM 2342 N N . LEU A 1 298 ? 6.425 5.548 5.833 1.00 98.25 298 LEU A N 1
ATOM 2343 C CA . LEU A 1 298 ? 6.362 6.440 4.670 1.00 98.25 298 LEU A CA 1
ATOM 2344 C C . LEU A 1 298 ? 5.210 6.106 3.709 1.00 98.25 298 LEU A C 1
ATOM 2346 O O . LEU A 1 298 ? 5.091 6.738 2.659 1.00 98.25 298 LEU A O 1
ATOM 2350 N N . SER A 1 299 ? 4.313 5.183 4.072 1.00 97.75 299 SER A N 1
ATOM 2351 C CA . SER A 1 299 ? 3.096 4.869 3.299 1.00 97.75 299 SER A CA 1
ATOM 2352 C C . SER A 1 299 ? 2.237 6.101 2.982 1.00 97.75 299 SER A C 1
ATOM 2354 O O . SER A 1 299 ? 1.554 6.129 1.961 1.00 97.75 299 SER A O 1
ATOM 2356 N N . GLY A 1 300 ? 2.317 7.156 3.800 1.00 97.19 300 GLY A N 1
ATOM 2357 C CA . GLY A 1 300 ? 1.598 8.419 3.596 1.00 97.19 300 GLY A CA 1
ATOM 2358 C C . GLY A 1 300 ? 2.278 9.393 2.634 1.00 97.19 300 GLY A C 1
ATOM 2359 O O . GLY A 1 300 ? 1.737 10.466 2.373 1.00 97.19 300 GLY A O 1
ATOM 2360 N N . VAL A 1 301 ? 3.471 9.058 2.143 1.00 98.25 301 VAL A N 1
ATOM 2361 C CA . VAL A 1 301 ? 4.131 9.724 1.010 1.00 98.25 301 VAL A CA 1
ATOM 2362 C C . VAL A 1 301 ? 3.787 8.995 -0.287 1.00 98.25 301 VAL A C 1
ATOM 2364 O O . VAL A 1 301 ? 3.559 9.631 -1.320 1.00 98.25 301 VAL A O 1
ATOM 2367 N N . PHE A 1 302 ? 3.784 7.659 -0.228 1.00 98.25 302 PHE A N 1
ATOM 2368 C CA . PHE A 1 302 ? 3.335 6.785 -1.302 1.00 98.25 302 PHE A CA 1
ATOM 2369 C C . PHE A 1 302 ? 2.978 5.388 -0.759 1.00 98.25 302 PHE A C 1
ATOM 2371 O O . PHE A 1 302 ? 3.800 4.813 -0.039 1.00 98.25 302 PHE A O 1
ATOM 2378 N N . PRO A 1 303 ? 1.827 4.796 -1.132 1.00 96.62 303 PRO A N 1
ATOM 2379 C CA . PRO A 1 303 ? 0.855 5.290 -2.116 1.00 96.62 303 PRO A CA 1
ATOM 2380 C C . PRO A 1 303 ? -0.109 6.370 -1.592 1.00 96.62 303 PRO A C 1
ATOM 2382 O O . PRO A 1 303 ? -0.829 6.970 -2.384 1.00 96.62 303 PRO A O 1
ATOM 2385 N N . GLY A 1 304 ? -0.118 6.645 -0.284 1.00 94.75 304 GLY A N 1
ATOM 2386 C CA . GLY A 1 304 ? -0.927 7.706 0.317 1.00 94.75 304 GLY A CA 1
ATOM 2387 C C . GLY A 1 304 ? -0.392 9.118 0.053 1.00 94.75 304 GLY A C 1
ATOM 2388 O O . GLY A 1 304 ? 0.598 9.316 -0.650 1.00 94.75 304 GLY A O 1
ATOM 2389 N N . ASN A 1 305 ? -1.052 10.112 0.650 1.00 93.44 305 ASN A N 1
ATOM 2390 C CA . ASN A 1 305 ? -0.735 11.538 0.514 1.00 93.44 305 ASN A CA 1
ATOM 2391 C C . ASN A 1 305 ? -0.698 12.302 1.853 1.00 93.44 305 ASN A C 1
ATOM 2393 O O . ASN A 1 305 ? -0.317 13.475 1.879 1.00 93.44 305 ASN A O 1
ATOM 2397 N N . THR A 1 306 ? -1.085 11.662 2.962 1.00 93.81 306 THR A N 1
ATOM 2398 C CA . THR A 1 306 ? -1.225 12.274 4.295 1.00 93.81 306 THR A CA 1
ATOM 2399 C C . THR A 1 306 ? 0.066 12.931 4.813 1.00 93.81 306 THR A C 1
ATOM 2401 O O . THR A 1 306 ? 0.008 13.965 5.479 1.00 93.81 306 THR A O 1
ATOM 2404 N N . VAL A 1 307 ? 1.238 12.370 4.502 1.00 94.81 307 VAL A N 1
ATOM 2405 C CA . VAL A 1 307 ? 2.546 12.864 4.983 1.00 94.81 307 VAL A CA 1
ATOM 2406 C C . VAL A 1 307 ? 3.098 13.954 4.067 1.00 94.81 307 VAL A C 1
ATOM 2408 O O . VAL A 1 307 ? 3.733 14.895 4.543 1.00 94.81 307 VAL A O 1
ATOM 2411 N N . LEU A 1 308 ? 2.841 13.867 2.758 1.00 91.06 308 LEU A N 1
ATOM 2412 C CA . LEU A 1 308 ? 3.542 14.675 1.757 1.00 91.06 308 LEU A CA 1
ATOM 2413 C C . LEU A 1 308 ? 3.355 16.187 1.947 1.00 91.06 308 LEU A C 1
ATOM 2415 O O . LEU A 1 308 ? 4.290 16.948 1.727 1.00 91.06 308 LEU A O 1
ATOM 2419 N N . ALA A 1 309 ? 2.168 16.626 2.370 1.00 89.06 309 ALA A N 1
ATOM 2420 C CA . ALA A 1 309 ? 1.869 18.051 2.522 1.00 89.06 309 ALA A CA 1
ATOM 2421 C C . ALA A 1 309 ? 2.409 18.672 3.823 1.00 89.06 309 ALA A C 1
ATOM 2423 O O . ALA A 1 309 ? 2.550 19.888 3.901 1.00 89.06 309 ALA A O 1
ATOM 2424 N N . THR A 1 310 ? 2.656 17.866 4.858 1.00 92.81 310 THR A N 1
ATOM 2425 C CA . THR A 1 310 ? 2.895 18.370 6.225 1.00 92.81 310 THR A CA 1
ATOM 2426 C C . THR A 1 310 ? 4.231 17.933 6.822 1.00 92.81 310 THR A C 1
ATOM 2428 O O . THR A 1 310 ? 4.725 18.587 7.733 1.00 92.81 310 THR A O 1
ATOM 2431 N N . HIS A 1 311 ? 4.832 16.859 6.308 1.00 96.88 311 HIS A N 1
ATOM 2432 C CA . HIS A 1 311 ? 6.007 16.205 6.892 1.00 96.88 311 HIS A CA 1
ATOM 2433 C C . HIS A 1 311 ? 7.011 15.741 5.817 1.00 96.88 311 HIS A C 1
ATOM 2435 O O . HIS A 1 311 ? 7.759 14.786 6.034 1.00 96.88 311 HIS A O 1
ATOM 2441 N N . SER A 1 312 ? 7.051 16.404 4.653 1.00 96.75 312 SER A N 1
ATOM 2442 C CA . SER A 1 312 ? 7.949 16.049 3.540 1.00 96.75 312 SER A CA 1
ATOM 2443 C C . SER A 1 312 ? 9.427 16.038 3.936 1.00 96.75 312 SER A C 1
ATOM 2445 O O . SER A 1 312 ? 10.165 15.151 3.512 1.00 96.75 312 SER A O 1
ATOM 2447 N N . ASP A 1 313 ? 9.858 16.980 4.776 1.00 97.81 313 ASP A N 1
ATOM 2448 C CA . ASP A 1 313 ? 11.256 17.083 5.208 1.00 97.81 313 ASP A CA 1
ATOM 2449 C C . ASP A 1 313 ? 11.645 15.932 6.142 1.00 97.81 313 ASP A C 1
ATOM 2451 O O . ASP A 1 313 ? 12.723 15.353 6.007 1.00 97.81 313 ASP A O 1
ATOM 2455 N N . ALA A 1 314 ? 10.745 15.553 7.054 1.00 98.25 314 ALA A N 1
ATOM 2456 C CA . ALA A 1 314 ? 10.950 14.412 7.941 1.00 98.25 314 ALA A CA 1
ATOM 2457 C C . ALA A 1 314 ? 10.968 13.093 7.157 1.00 98.25 314 ALA A C 1
ATOM 2459 O O . ALA A 1 314 ? 11.822 12.240 7.394 1.00 98.25 314 ALA A O 1
ATOM 2460 N N . ALA A 1 315 ? 10.081 12.955 6.167 1.00 98.19 315 ALA A N 1
ATOM 2461 C CA . ALA A 1 315 ? 10.070 11.817 5.256 1.00 98.19 315 ALA A CA 1
ATOM 2462 C C . ALA A 1 315 ? 11.349 11.724 4.409 1.00 98.19 315 ALA A C 1
ATOM 2464 O O . ALA A 1 315 ? 11.895 10.633 4.242 1.00 98.19 315 ALA A O 1
ATOM 2465 N N . ARG A 1 316 ? 11.862 12.857 3.911 1.00 98.31 316 ARG A N 1
ATOM 2466 C CA . ARG A 1 316 ? 13.141 12.922 3.189 1.00 98.31 316 ARG A CA 1
ATOM 2467 C C . ARG A 1 316 ? 14.298 12.443 4.065 1.00 98.31 316 ARG A C 1
ATOM 2469 O O . ARG A 1 316 ? 15.059 11.586 3.629 1.00 98.31 316 ARG A O 1
ATOM 2476 N N . ARG A 1 317 ? 14.381 12.900 5.317 1.00 97.94 317 ARG A N 1
ATOM 2477 C CA . ARG A 1 317 ? 15.402 12.428 6.272 1.00 97.94 317 ARG A CA 1
ATOM 2478 C C . ARG A 1 317 ? 15.278 10.931 6.568 1.00 97.94 317 ARG A C 1
ATOM 2480 O O . ARG A 1 317 ? 16.289 10.238 6.649 1.00 97.94 317 ARG A O 1
ATOM 2487 N N . SER A 1 318 ? 14.055 10.408 6.696 1.00 97.81 318 SER A N 1
ATOM 2488 C CA . SER A 1 318 ? 13.832 8.962 6.835 1.00 97.81 318 SER A CA 1
ATOM 2489 C C . SER A 1 318 ? 14.344 8.182 5.617 1.00 97.81 318 SER A C 1
ATOM 2491 O O . SER A 1 318 ? 14.987 7.149 5.788 1.00 97.81 318 SER A O 1
ATOM 2493 N N . MET A 1 319 ? 14.112 8.682 4.398 1.00 97.56 319 MET A N 1
ATOM 2494 C CA . MET A 1 319 ? 14.627 8.078 3.161 1.00 97.56 319 MET A CA 1
ATOM 2495 C C . MET A 1 319 ? 16.158 8.080 3.101 1.00 97.56 319 MET A C 1
ATOM 2497 O O . MET A 1 319 ? 16.753 7.044 2.810 1.00 97.56 319 MET A O 1
ATOM 2501 N N . GLU A 1 320 ? 16.795 9.208 3.427 1.00 96.62 320 GLU A N 1
ATOM 2502 C CA . GLU A 1 320 ? 18.261 9.331 3.487 1.00 96.62 320 GLU A CA 1
ATOM 2503 C C . GLU A 1 320 ? 18.864 8.309 4.459 1.00 96.62 320 GLU A C 1
ATOM 2505 O O . GLU A 1 320 ? 19.828 7.624 4.121 1.00 96.62 320 GLU A O 1
ATOM 2510 N N . GLN A 1 321 ? 18.252 8.142 5.635 1.00 95.69 321 GLN A N 1
ATOM 2511 C CA . GLN A 1 321 ? 18.703 7.184 6.644 1.00 95.69 321 GLN A CA 1
ATOM 2512 C C . GLN A 1 321 ? 18.488 5.721 6.232 1.00 95.69 321 GLN A C 1
ATOM 2514 O O . GLN A 1 321 ? 19.313 4.864 6.549 1.00 95.69 321 GLN A O 1
ATOM 2519 N N . ARG A 1 322 ? 17.385 5.416 5.536 1.00 95.62 322 ARG A N 1
ATOM 2520 C CA . ARG A 1 322 ? 17.079 4.062 5.042 1.00 95.62 322 ARG A CA 1
ATOM 2521 C C . ARG A 1 322 ? 18.032 3.607 3.939 1.00 95.62 322 ARG A C 1
ATOM 2523 O O . ARG A 1 322 ? 18.159 2.401 3.725 1.00 95.62 322 ARG A O 1
ATOM 2530 N N . GLY A 1 323 ? 18.664 4.548 3.240 1.00 93.12 323 GLY A N 1
ATOM 2531 C CA . GLY A 1 323 ? 19.588 4.286 2.143 1.00 93.12 323 GLY A CA 1
ATOM 2532 C C . GLY A 1 323 ? 18.916 3.720 0.888 1.00 93.12 323 GLY A C 1
ATOM 2533 O O . GLY A 1 323 ? 17.732 3.379 0.873 1.00 93.12 323 GLY A O 1
ATOM 2534 N N . ASP A 1 324 ? 19.699 3.600 -0.180 1.00 84.81 324 ASP A N 1
ATOM 2535 C CA . ASP A 1 324 ? 19.199 3.295 -1.526 1.00 84.81 324 ASP A CA 1
ATOM 2536 C C . ASP A 1 324 ? 19.147 1.780 -1.836 1.00 84.81 324 ASP A C 1
ATOM 2538 O O . ASP A 1 324 ? 18.186 1.291 -2.437 1.00 84.81 324 ASP A O 1
ATOM 2542 N N . ALA A 1 325 ? 20.152 1.013 -1.397 1.00 76.69 325 ALA A N 1
ATOM 2543 C CA . ALA A 1 325 ? 20.280 -0.415 -1.698 1.00 76.69 325 ALA A CA 1
ATOM 2544 C C . ALA A 1 325 ? 19.317 -1.280 -0.866 1.00 76.69 325 ALA A C 1
ATOM 2546 O O . ALA A 1 325 ? 19.238 -1.144 0.355 1.00 76.69 325 ALA A O 1
ATOM 2547 N N . SER A 1 326 ? 18.566 -2.169 -1.523 1.00 82.75 326 SER A N 1
ATOM 2548 C CA . SER A 1 326 ? 17.710 -3.163 -0.868 1.00 82.75 326 SER A CA 1
ATOM 2549 C C . SER A 1 326 ? 17.209 -4.216 -1.871 1.00 82.75 326 SER A C 1
ATOM 2551 O O . SER A 1 326 ? 17.671 -4.309 -3.006 1.00 82.75 326 SER A O 1
ATOM 2553 N N . THR A 1 327 ? 16.227 -5.019 -1.460 1.00 84.94 327 THR A N 1
ATOM 2554 C CA . THR A 1 327 ? 15.472 -5.926 -2.338 1.00 84.94 327 THR A CA 1
ATOM 2555 C C . THR A 1 327 ? 14.728 -5.170 -3.450 1.00 84.94 327 THR A C 1
ATOM 2557 O O . THR A 1 327 ? 14.422 -3.990 -3.310 1.00 84.94 327 THR A O 1
ATOM 2560 N N . GLY A 1 328 ? 14.360 -5.856 -4.541 1.00 90.19 328 GLY A N 1
ATOM 2561 C CA . GLY A 1 328 ? 13.765 -5.194 -5.715 1.00 90.19 328 GLY A CA 1
ATOM 2562 C C . GLY A 1 328 ? 12.465 -4.447 -5.458 1.00 90.19 328 GLY A C 1
ATOM 2563 O O . GLY A 1 328 ? 12.316 -3.325 -5.932 1.00 90.19 328 GLY A O 1
ATOM 2564 N N . TRP A 1 329 ? 11.559 -5.008 -4.657 1.00 95.19 329 TRP A N 1
ATOM 2565 C CA . TRP A 1 329 ? 10.333 -4.302 -4.286 1.00 95.19 329 TRP A CA 1
ATOM 2566 C C . TRP A 1 329 ? 10.643 -3.057 -3.436 1.00 95.19 329 TRP A C 1
ATOM 2568 O O . TRP A 1 329 ? 10.051 -2.003 -3.649 1.00 95.19 329 TRP A O 1
ATOM 2578 N N . SER A 1 330 ? 11.621 -3.130 -2.525 1.00 95.19 330 SER A N 1
ATOM 2579 C CA . SER A 1 330 ? 11.995 -1.995 -1.672 1.00 95.19 330 SER A CA 1
ATOM 2580 C C . SER A 1 330 ? 12.620 -0.875 -2.496 1.00 95.19 330 SER A C 1
ATOM 2582 O O . SER A 1 330 ? 12.201 0.273 -2.387 1.00 95.19 330 SER A O 1
ATOM 2584 N N . THR A 1 331 ? 13.549 -1.203 -3.398 1.00 95.88 331 THR A N 1
ATOM 2585 C CA . THR A 1 331 ? 14.138 -0.239 -4.336 1.00 95.88 331 THR A CA 1
ATOM 2586 C C . THR A 1 331 ? 13.069 0.412 -5.222 1.00 95.88 331 THR A C 1
ATOM 2588 O O . THR A 1 331 ? 13.098 1.627 -5.407 1.00 95.88 331 THR A O 1
ATOM 2591 N N . ALA A 1 332 ? 12.082 -0.348 -5.712 1.00 96.94 332 ALA A N 1
ATOM 2592 C CA . ALA A 1 332 ? 10.970 0.202 -6.490 1.00 96.94 332 ALA A CA 1
ATOM 2593 C C . ALA A 1 332 ? 10.072 1.143 -5.663 1.00 96.94 332 ALA A C 1
ATOM 2595 O O . ALA A 1 332 ? 9.725 2.228 -6.133 1.00 96.94 332 ALA A O 1
ATOM 2596 N N . TRP A 1 333 ? 9.741 0.781 -4.417 1.00 98.25 333 TRP A N 1
ATOM 2597 C CA . TRP A 1 333 ? 8.977 1.657 -3.520 1.00 98.25 333 TRP A CA 1
ATOM 2598 C C . TRP A 1 333 ? 9.751 2.938 -3.202 1.00 98.25 333 TRP A C 1
ATOM 2600 O O . TRP A 1 333 ? 9.214 4.036 -3.325 1.00 98.25 333 TRP A O 1
ATOM 2610 N N . LYS A 1 334 ? 11.041 2.818 -2.877 1.00 98.25 334 LYS A N 1
ATOM 2611 C CA . LYS A 1 334 ? 11.931 3.954 -2.621 1.00 98.25 334 LYS A CA 1
ATOM 2612 C C . LYS A 1 334 ? 12.054 4.877 -3.840 1.00 98.25 334 LYS A C 1
ATOM 2614 O O . LYS A 1 334 ? 12.061 6.094 -3.671 1.00 98.25 334 LYS A O 1
ATOM 2619 N N . ALA A 1 335 ? 12.066 4.336 -5.063 1.00 98.06 335 ALA A N 1
ATOM 2620 C CA . ALA A 1 335 ? 12.051 5.141 -6.288 1.00 98.06 335 ALA A CA 1
ATOM 2621 C C . ALA A 1 335 ? 10.763 5.970 -6.406 1.00 98.06 335 ALA A C 1
ATOM 2623 O O . ALA A 1 335 ? 10.822 7.165 -6.702 1.00 98.06 335 ALA A O 1
ATOM 2624 N N . ALA A 1 336 ? 9.607 5.366 -6.111 1.00 98.06 336 ALA A N 1
ATOM 2625 C CA . ALA A 1 336 ? 8.334 6.081 -6.068 1.00 98.06 336 ALA A CA 1
ATOM 2626 C C . ALA A 1 336 ? 8.320 7.155 -4.967 1.00 98.06 336 ALA A C 1
ATOM 2628 O O . ALA A 1 336 ? 7.892 8.279 -5.218 1.00 98.06 336 ALA A O 1
ATOM 2629 N N . LEU A 1 337 ? 8.847 6.857 -3.776 1.00 98.31 337 LEU A N 1
ATOM 2630 C CA . LEU A 1 337 ? 8.951 7.816 -2.670 1.00 98.31 337 LEU A CA 1
ATOM 2631 C C . LEU A 1 337 ? 9.827 9.021 -3.036 1.00 98.31 337 LEU A C 1
ATOM 2633 O O . LEU A 1 337 ? 9.393 10.157 -2.853 1.00 98.31 337 LEU A O 1
ATOM 2637 N N . TRP A 1 338 ? 11.009 8.802 -3.622 1.00 98.31 338 TRP A N 1
ATOM 2638 C CA . TRP A 1 338 ? 11.859 9.896 -4.102 1.00 98.31 338 TRP A CA 1
ATOM 2639 C C . TRP A 1 338 ? 11.167 10.741 -5.172 1.00 98.31 338 TRP A C 1
ATOM 2641 O O . TRP A 1 338 ? 11.189 11.971 -5.087 1.00 98.31 338 TRP A O 1
ATOM 2651 N N . ALA A 1 339 ? 10.466 10.104 -6.115 1.00 98.06 339 ALA A N 1
ATOM 2652 C CA . ALA A 1 339 ? 9.681 10.813 -7.120 1.00 98.06 339 ALA A CA 1
ATOM 2653 C C . ALA A 1 339 ? 8.577 11.678 -6.482 1.00 98.06 339 ALA A C 1
ATOM 2655 O O . ALA A 1 339 ? 8.393 12.831 -6.872 1.00 98.06 339 ALA A O 1
ATOM 2656 N N . ARG A 1 340 ? 7.870 11.166 -5.463 1.00 98.06 340 ARG A N 1
ATOM 2657 C CA . ARG A 1 340 ? 6.839 11.921 -4.726 1.00 98.06 340 ARG A CA 1
ATOM 2658 C C . ARG A 1 340 ? 7.420 13.080 -3.919 1.00 98.06 340 ARG A C 1
ATOM 2660 O O . ARG A 1 340 ? 6.771 14.117 -3.828 1.00 98.06 340 ARG A O 1
ATOM 2667 N N . LEU A 1 341 ? 8.642 12.939 -3.405 1.00 97.69 341 LEU A N 1
ATOM 2668 C CA . LEU A 1 341 ? 9.391 13.995 -2.713 1.00 97.69 341 LEU A CA 1
ATOM 2669 C C . LEU A 1 341 ? 10.042 15.017 -3.667 1.00 97.69 341 LEU A C 1
ATOM 2671 O O . LEU A 1 341 ? 10.738 15.921 -3.201 1.00 97.69 341 LEU A O 1
ATOM 2675 N N . GLY A 1 342 ? 9.830 14.890 -4.982 1.00 97.44 342 GLY A N 1
ATOM 2676 C CA . GLY A 1 342 ? 10.356 15.805 -5.998 1.00 97.44 342 GLY A CA 1
ATOM 2677 C C . GLY A 1 342 ? 11.826 15.577 -6.363 1.00 97.44 342 GLY A C 1
ATOM 2678 O O . GLY A 1 342 ? 12.428 16.434 -7.003 1.00 97.44 342 GLY A O 1
ATOM 2679 N N . ASP A 1 343 ? 12.412 14.446 -5.968 1.00 97.81 343 ASP A N 1
ATOM 2680 C CA . ASP A 1 343 ? 13.807 14.094 -6.239 1.00 97.81 343 ASP A CA 1
ATOM 2681 C C . ASP A 1 343 ? 13.916 13.152 -7.448 1.00 97.81 343 ASP A C 1
ATOM 2683 O O . ASP A 1 343 ? 13.940 11.924 -7.325 1.00 97.81 343 ASP A O 1
ATOM 2687 N N . GLY A 1 344 ? 13.932 13.743 -8.647 1.00 97.75 344 GLY A N 1
ATOM 2688 C CA . GLY A 1 344 ? 14.008 12.993 -9.904 1.00 97.75 344 GLY A CA 1
ATOM 2689 C C . GLY A 1 344 ? 15.315 12.213 -10.065 1.00 97.75 344 GLY A C 1
ATOM 2690 O O . GLY A 1 344 ? 15.293 11.079 -10.544 1.00 97.75 344 GLY A O 1
ATOM 2691 N N . ASP A 1 345 ? 16.434 12.780 -9.611 1.00 97.25 345 ASP A N 1
ATOM 2692 C CA . ASP A 1 345 ? 17.742 12.128 -9.678 1.00 97.25 345 ASP A CA 1
ATOM 2693 C C . ASP A 1 345 ? 17.808 10.933 -8.721 1.00 97.25 345 ASP A C 1
ATOM 2695 O O . ASP A 1 345 ? 18.315 9.875 -9.093 1.00 97.25 345 ASP A O 1
ATOM 2699 N N . GLY A 1 346 ? 17.267 11.066 -7.505 1.00 96.25 346 GLY A N 1
ATOM 2700 C CA . GLY A 1 346 ? 17.128 9.964 -6.551 1.00 96.25 346 GLY A CA 1
ATOM 2701 C C . GLY A 1 346 ? 16.262 8.832 -7.086 1.00 96.25 346 GLY A C 1
ATOM 2702 O O . GLY A 1 346 ? 16.677 7.672 -7.062 1.00 96.25 346 GLY A O 1
ATOM 2703 N N . ALA A 1 347 ? 15.103 9.163 -7.656 1.00 97.50 347 ALA A N 1
ATOM 2704 C CA . ALA A 1 347 ? 14.243 8.173 -8.296 1.00 97.50 347 ALA A CA 1
ATOM 2705 C C . ALA A 1 347 ? 14.966 7.457 -9.451 1.00 97.50 347 ALA A C 1
ATOM 2707 O O . ALA A 1 347 ? 14.953 6.229 -9.525 1.00 97.50 347 ALA A O 1
ATOM 2708 N N . TYR A 1 348 ? 15.648 8.209 -10.318 1.00 95.75 348 TYR A N 1
ATOM 2709 C CA . TYR A 1 348 ? 16.382 7.656 -11.453 1.00 95.75 348 TYR A CA 1
ATOM 2710 C C . TYR A 1 348 ? 17.543 6.746 -11.025 1.00 95.75 348 TYR A C 1
ATOM 2712 O O . TYR A 1 348 ? 17.694 5.663 -11.588 1.00 95.75 348 TYR A O 1
ATOM 2720 N N . ARG A 1 349 ? 18.320 7.121 -9.996 1.00 95.12 349 ARG A N 1
ATOM 2721 C CA . ARG A 1 349 ? 19.389 6.263 -9.445 1.00 95.12 349 ARG A CA 1
ATOM 2722 C C . ARG A 1 349 ? 18.862 4.903 -8.986 1.00 95.12 349 ARG A C 1
ATOM 2724 O O . ARG A 1 349 ? 19.505 3.886 -9.234 1.00 95.12 349 ARG A O 1
ATOM 2731 N N . LEU A 1 350 ? 17.692 4.864 -8.349 1.00 95.69 350 LEU A N 1
ATOM 2732 C CA . LEU A 1 350 ? 17.084 3.607 -7.906 1.00 95.69 350 LEU A CA 1
ATOM 2733 C C . LEU A 1 350 ? 16.519 2.781 -9.064 1.00 95.69 350 LEU A C 1
ATOM 2735 O O . LEU A 1 350 ? 16.650 1.559 -9.061 1.00 95.69 350 LEU A O 1
ATOM 2739 N N . LEU A 1 351 ? 15.941 3.423 -10.082 1.00 94.62 351 LEU A N 1
ATOM 2740 C CA . LEU A 1 351 ? 15.541 2.729 -11.310 1.00 94.62 351 LEU A CA 1
ATOM 2741 C C . LEU A 1 351 ? 16.752 2.135 -12.042 1.00 94.62 351 LEU A C 1
ATOM 2743 O O . LEU A 1 351 ? 16.667 1.027 -12.566 1.00 94.62 351 LEU A O 1
ATOM 2747 N N . ASP A 1 352 ? 17.887 2.834 -12.040 1.00 92.31 352 ASP A N 1
ATOM 2748 C CA . ASP A 1 352 ? 19.141 2.318 -12.590 1.00 92.31 352 ASP A CA 1
ATOM 2749 C C . ASP A 1 352 ? 19.642 1.099 -11.807 1.00 92.31 352 ASP A C 1
ATOM 2751 O O . ASP A 1 352 ? 20.049 0.103 -12.406 1.00 92.31 352 ASP A O 1
ATOM 2755 N N . LEU A 1 353 ? 19.524 1.126 -10.474 1.00 92.00 353 LEU A N 1
ATOM 2756 C CA . LEU A 1 353 ? 19.859 -0.016 -9.624 1.00 92.00 353 LEU A CA 1
ATOM 2757 C C . LEU A 1 353 ? 19.019 -1.257 -9.970 1.00 92.00 353 LEU A C 1
ATOM 2759 O O . LEU A 1 353 ? 19.560 -2.359 -10.022 1.00 92.00 353 LEU A O 1
ATOM 2763 N N . LEU A 1 354 ? 17.726 -1.088 -10.276 1.00 91.56 354 LEU A N 1
ATOM 2764 C CA . LEU A 1 354 ? 16.840 -2.188 -10.693 1.00 91.56 354 LEU A CA 1
ATOM 2765 C C . LEU A 1 354 ? 17.238 -2.832 -12.030 1.00 91.56 354 LEU A C 1
ATOM 2767 O O . LEU A 1 354 ? 16.854 -3.971 -12.293 1.00 91.56 354 LEU A O 1
ATOM 2771 N N . LEU A 1 355 ? 17.990 -2.128 -12.881 1.00 92.38 355 LEU A N 1
ATOM 2772 C CA . LEU A 1 355 ? 18.492 -2.663 -14.150 1.00 92.38 355 LEU A CA 1
ATOM 2773 C C . LEU A 1 355 ? 19.802 -3.449 -13.992 1.00 92.38 355 LEU A C 1
ATOM 2775 O O . LEU A 1 355 ? 20.272 -4.044 -14.966 1.00 92.38 355 LEU A O 1
ATOM 2779 N N . ARG A 1 356 ? 20.411 -3.475 -12.800 1.00 90.38 356 ARG A N 1
ATOM 2780 C CA . ARG A 1 356 ? 21.672 -4.191 -12.586 1.00 90.38 356 ARG A CA 1
ATOM 2781 C C . ARG A 1 356 ? 21.439 -5.702 -12.490 1.00 90.38 356 ARG A C 1
ATOM 2783 O O . ARG A 1 356 ? 20.636 -6.146 -11.671 1.00 90.38 356 ARG A O 1
ATOM 2790 N N . PRO A 1 357 ? 22.149 -6.523 -13.285 1.00 86.62 357 PRO A N 1
ATOM 2791 C CA . PRO A 1 357 ? 22.046 -7.974 -13.182 1.00 86.62 357 PRO A CA 1
ATOM 2792 C C . PRO A 1 357 ? 22.500 -8.492 -11.816 1.00 86.62 357 PRO A C 1
ATOM 2794 O O . PRO A 1 357 ? 23.577 -8.139 -11.337 1.00 86.62 357 PRO A O 1
ATOM 2797 N N . VAL A 1 358 ? 21.733 -9.415 -11.236 1.00 75.56 358 VAL A N 1
ATOM 2798 C CA . VAL A 1 358 ? 22.158 -10.169 -10.050 1.00 75.56 358 VAL A CA 1
ATOM 2799 C C . VAL A 1 358 ? 22.986 -11.386 -10.492 1.00 75.56 358 VAL A C 1
ATOM 2801 O O . VAL A 1 358 ? 22.516 -12.158 -11.338 1.00 75.56 358 VAL A O 1
ATOM 2804 N N . PRO A 1 359 ? 24.201 -11.603 -9.946 1.00 64.38 359 PRO A N 1
ATOM 2805 C CA . PRO A 1 359 ? 25.015 -12.772 -10.267 1.00 64.38 359 PRO A CA 1
ATOM 2806 C C . PRO A 1 359 ? 24.267 -14.087 -10.019 1.00 64.38 359 PRO A C 1
ATOM 2808 O O . PRO A 1 359 ? 23.627 -14.286 -8.985 1.00 64.38 359 PRO A O 1
ATOM 2811 N N . ALA A 1 360 ? 24.363 -15.022 -10.966 1.00 54.72 360 ALA A N 1
ATOM 2812 C CA . ALA A 1 360 ? 23.620 -16.285 -10.925 1.00 54.72 360 ALA A CA 1
ATOM 2813 C C . ALA A 1 360 ? 24.012 -17.212 -9.754 1.00 54.72 360 ALA A C 1
ATOM 2815 O O . ALA A 1 360 ? 23.259 -18.143 -9.447 1.00 54.72 360 ALA A O 1
ATOM 2816 N N . ASP A 1 361 ? 25.171 -16.966 -9.138 1.00 49.97 361 ASP A N 1
ATOM 2817 C CA . ASP A 1 361 ? 25.757 -17.700 -8.015 1.00 49.97 361 ASP A CA 1
ATOM 2818 C C . ASP A 1 361 ? 25.472 -17.064 -6.641 1.00 49.97 361 ASP A C 1
ATOM 2820 O O . ASP A 1 361 ? 25.840 -17.645 -5.621 1.00 49.97 361 ASP A O 1
ATOM 2824 N N . GLY A 1 362 ? 24.790 -15.911 -6.600 1.00 47.75 362 GLY A N 1
ATOM 2825 C CA . GLY A 1 362 ? 24.476 -15.198 -5.360 1.00 47.75 362 GLY A CA 1
ATOM 2826 C C . GLY A 1 362 ? 25.691 -14.568 -4.669 1.00 47.75 362 GLY A C 1
ATOM 2827 O O . GLY A 1 362 ? 25.612 -14.280 -3.480 1.00 47.75 362 GLY A O 1
ATOM 2828 N N . SER A 1 363 ? 26.811 -14.385 -5.381 1.00 41.84 363 SER A N 1
ATOM 2829 C CA . SER A 1 363 ? 28.038 -13.776 -4.841 1.00 41.84 363 SER A CA 1
ATOM 2830 C C . SER A 1 363 ? 27.998 -12.243 -4.768 1.00 41.84 363 SER A C 1
ATOM 2832 O O . SER A 1 363 ? 28.843 -11.641 -4.107 1.00 41.84 363 SER A O 1
ATOM 2834 N N . GLY A 1 364 ? 27.013 -11.603 -5.409 1.00 43.56 364 GLY A N 1
ATOM 2835 C CA . GLY A 1 364 ? 26.731 -10.184 -5.211 1.00 43.56 364 GLY A CA 1
ATOM 2836 C C . GLY A 1 364 ? 26.041 -9.999 -3.865 1.00 43.56 364 GLY A C 1
ATOM 2837 O O . GLY A 1 364 ? 25.019 -10.639 -3.622 1.00 43.56 364 GLY A O 1
ATOM 2838 N N . GLY A 1 365 ? 26.607 -9.171 -2.985 1.00 42.06 365 GLY A N 1
ATOM 2839 C CA . GLY A 1 365 ? 25.966 -8.795 -1.722 1.00 42.06 365 GLY A CA 1
ATOM 2840 C C . GLY A 1 365 ? 24.569 -8.192 -1.929 1.00 42.06 365 GLY A C 1
ATOM 2841 O O . GLY A 1 365 ? 24.131 -7.987 -3.061 1.00 42.06 365 GLY A O 1
ATOM 2842 N N . ASP A 1 366 ? 23.883 -7.870 -0.829 1.00 42.28 366 ASP A N 1
ATOM 2843 C CA . ASP A 1 366 ? 22.504 -7.331 -0.786 1.00 42.28 366 ASP A CA 1
ATOM 2844 C C . ASP A 1 366 ? 22.274 -6.015 -1.584 1.00 42.28 366 ASP A C 1
ATOM 2846 O O . ASP A 1 366 ? 21.184 -5.450 -1.561 1.00 42.28 366 ASP A O 1
ATOM 2850 N N . GLU A 1 367 ? 23.268 -5.537 -2.336 1.00 39.25 367 GLU A N 1
ATOM 2851 C CA . GLU A 1 367 ? 23.215 -4.377 -3.232 1.00 39.25 367 GLU A CA 1
ATOM 2852 C C . GLU A 1 367 ? 22.584 -4.672 -4.611 1.00 39.25 367 GLU A C 1
ATOM 2854 O O . GLU A 1 367 ? 22.357 -3.749 -5.392 1.00 39.25 367 GLU A O 1
ATOM 2859 N N . GLY A 1 368 ? 22.270 -5.936 -4.924 1.00 34.56 368 GLY A N 1
ATOM 2860 C CA . GLY A 1 368 ? 21.612 -6.352 -6.170 1.00 34.56 368 GLY A CA 1
ATOM 2861 C C . GLY A 1 368 ? 20.188 -6.864 -5.945 1.00 34.56 368 GLY A C 1
ATOM 2862 O O . GLY A 1 368 ? 19.968 -8.010 -5.555 1.00 34.56 368 GLY A O 1
ATOM 2863 N N . ALA A 1 369 ? 19.195 -6.032 -6.227 1.00 35.97 369 ALA A N 1
ATOM 2864 C CA . ALA A 1 369 ? 17.792 -6.410 -6.199 1.00 35.97 369 ALA A CA 1
ATOM 2865 C C . ALA A 1 369 ? 17.404 -7.442 -7.283 1.00 35.97 369 ALA A C 1
ATOM 2867 O O . ALA A 1 369 ? 17.692 -7.256 -8.459 1.00 35.97 369 ALA A O 1
ATOM 2868 N N . SER A 1 370 ? 16.570 -8.413 -6.875 1.00 37.09 370 SER A N 1
ATOM 2869 C CA . SER A 1 370 ? 15.597 -9.186 -7.680 1.00 37.09 370 SER A CA 1
ATOM 2870 C C . SER A 1 370 ? 15.990 -10.607 -8.140 1.00 37.09 370 SER A C 1
ATOM 2872 O O . SER A 1 370 ? 16.608 -10.831 -9.175 1.00 37.09 370 SER A O 1
ATOM 2874 N N . ILE A 1 371 ? 15.448 -11.578 -7.387 1.00 34.22 371 ILE A N 1
ATOM 2875 C CA . ILE A 1 371 ? 15.163 -12.982 -7.749 1.00 34.22 371 ILE A CA 1
ATOM 2876 C C . ILE A 1 371 ? 16.392 -13.898 -7.891 1.00 34.22 371 ILE A C 1
ATOM 2878 O O . ILE A 1 371 ? 16.754 -14.329 -8.981 1.00 34.22 371 ILE A O 1
ATOM 2882 N N . ARG A 1 372 ? 16.961 -14.315 -6.748 1.00 34.12 372 ARG A N 1
ATOM 2883 C CA . ARG A 1 372 ? 17.492 -15.681 -6.521 1.00 34.12 372 ARG A CA 1
ATOM 2884 C C . ARG A 1 372 ? 17.792 -15.934 -5.033 1.00 34.12 372 ARG A C 1
ATOM 2886 O O . ARG A 1 372 ? 18.932 -15.968 -4.596 1.00 34.12 372 ARG A O 1
ATOM 2893 N N . ARG A 1 373 ? 16.756 -16.238 -4.248 1.00 32.25 373 ARG A N 1
ATOM 2894 C CA . ARG A 1 373 ? 16.883 -17.142 -3.079 1.00 32.25 373 ARG A CA 1
ATOM 2895 C C . ARG A 1 373 ? 15.883 -18.294 -3.174 1.00 32.25 373 ARG A C 1
ATOM 2897 O O . ARG A 1 373 ? 15.271 -18.697 -2.199 1.00 32.25 373 ARG A O 1
ATOM 2904 N N . CYS A 1 374 ? 15.725 -18.820 -4.386 1.00 34.38 374 CYS A N 1
ATOM 2905 C CA . CYS A 1 374 ? 14.689 -19.798 -4.713 1.00 34.38 374 CYS A CA 1
ATOM 2906 C C . CYS A 1 374 ? 15.244 -21.173 -5.129 1.00 34.38 374 CYS A C 1
ATOM 2908 O O . CYS A 1 374 ? 14.480 -22.109 -5.318 1.00 34.38 374 CYS A O 1
ATOM 2910 N N . SER A 1 375 ? 16.562 -21.329 -5.311 1.00 28.72 375 SER A N 1
ATOM 2911 C CA . SER A 1 375 ? 17.114 -22.556 -5.922 1.00 28.72 375 SER A CA 1
ATOM 2912 C C . SER A 1 375 ? 18.452 -23.052 -5.353 1.00 28.72 375 SER A C 1
ATOM 2914 O O . SER A 1 375 ? 18.960 -24.080 -5.799 1.00 28.72 375 SER A O 1
ATOM 2916 N N . ALA A 1 376 ? 19.018 -22.415 -4.320 1.00 28.44 376 ALA A N 1
ATOM 2917 C CA . ALA A 1 376 ? 20.363 -22.762 -3.841 1.00 28.44 376 ALA A CA 1
ATOM 2918 C C . ALA A 1 376 ? 20.436 -23.842 -2.735 1.00 28.44 376 ALA A C 1
ATOM 2920 O O . ALA A 1 376 ? 21.535 -24.288 -2.413 1.00 28.44 376 ALA A O 1
ATOM 2921 N N . ARG A 1 377 ? 19.319 -24.332 -2.168 1.00 31.27 377 ARG A N 1
ATOM 2922 C CA . ARG A 1 377 ? 19.365 -25.351 -1.088 1.00 31.27 377 ARG A CA 1
ATOM 2923 C C . ARG A 1 377 ? 19.133 -26.810 -1.502 1.00 31.27 377 ARG A C 1
ATOM 2925 O O . ARG A 1 377 ? 19.276 -27.686 -0.660 1.00 31.27 377 ARG A O 1
ATOM 2932 N N . ILE A 1 378 ? 18.880 -27.114 -2.779 1.00 36.03 378 ILE A N 1
ATOM 2933 C CA . ILE A 1 378 ? 18.514 -28.486 -3.208 1.00 36.03 378 ILE A CA 1
ATOM 2934 C C . ILE A 1 378 ? 19.677 -29.273 -3.857 1.00 36.03 378 ILE A C 1
ATOM 2936 O O . ILE A 1 378 ? 19.535 -30.451 -4.169 1.00 36.03 378 ILE A O 1
ATOM 2940 N N . ARG A 1 379 ? 20.883 -28.700 -3.995 1.00 29.28 379 ARG A N 1
ATOM 2941 C CA . ARG A 1 379 ? 22.047 -29.432 -4.553 1.00 29.28 379 ARG A CA 1
ATOM 2942 C C . ARG A 1 379 ? 23.050 -29.990 -3.536 1.00 29.28 379 ARG A C 1
ATOM 2944 O O . ARG A 1 379 ? 24.042 -30.567 -3.958 1.00 29.28 379 ARG A O 1
ATOM 2951 N N . ARG A 1 380 ? 22.809 -29.878 -2.221 1.00 31.48 380 ARG A N 1
ATOM 2952 C CA . ARG A 1 380 ? 23.732 -30.416 -1.192 1.00 31.48 380 ARG A CA 1
ATOM 2953 C C . ARG A 1 380 ? 23.208 -31.587 -0.350 1.00 31.48 380 ARG A C 1
ATOM 2955 O O . ARG A 1 380 ? 23.909 -32.004 0.557 1.00 31.48 380 ARG A O 1
ATOM 2962 N N . SER A 1 381 ? 22.048 -32.174 -0.663 1.00 33.31 381 SER A N 1
ATOM 2963 C CA . SER A 1 381 ? 21.566 -33.394 0.024 1.00 33.31 381 SER A CA 1
ATOM 2964 C C . SER A 1 381 ? 21.431 -34.630 -0.874 1.00 33.31 381 SER A C 1
ATOM 2966 O O . SER A 1 381 ? 20.826 -35.622 -0.479 1.00 33.31 381 SER A O 1
ATOM 2968 N N . ARG A 1 382 ? 22.013 -34.611 -2.081 1.00 35.47 382 ARG A N 1
ATOM 2969 C CA . ARG A 1 382 ? 22.104 -35.794 -2.953 1.00 35.47 382 ARG A CA 1
ATOM 2970 C C . ARG A 1 382 ? 23.510 -35.967 -3.519 1.00 35.47 382 ARG A C 1
ATOM 2972 O O . ARG A 1 382 ? 23.725 -35.843 -4.718 1.00 35.47 382 ARG A O 1
ATOM 2979 N N . SER A 1 383 ? 24.455 -36.265 -2.639 1.00 32.84 383 SER A N 1
ATOM 2980 C CA . SER A 1 383 ? 25.679 -36.991 -2.982 1.00 32.84 383 SER A CA 1
ATOM 2981 C C . SER A 1 383 ? 26.266 -37.574 -1.697 1.00 32.84 383 SER A C 1
ATOM 2983 O O . SER A 1 383 ? 26.819 -36.814 -0.908 1.00 32.84 383 SER A O 1
ATOM 2985 N N . THR A 1 384 ? 26.087 -38.894 -1.553 1.00 36.47 384 THR A N 1
ATOM 2986 C CA . THR A 1 384 ? 26.749 -39.849 -0.634 1.00 36.47 384 THR A CA 1
ATOM 2987 C C . THR A 1 384 ? 26.732 -39.556 0.857 1.00 36.47 384 THR A C 1
ATOM 2989 O O . THR A 1 384 ? 27.465 -38.641 1.289 1.00 36.47 384 THR A O 1
#

Foldseek 3Di:
DPPDADDPDDDAPPPDDLVVVLAVVVVPDDGCVVLRVVVVVLVVLLPVQAAVPHAAQFQPSHDDPDPQFVVSSFHFLLFRSLLSCPCCLVVPNLRSLVNLLVLLVVLQVVQQCVLCPVQVFFFGWAFRTDGPVNDRAQDDPVPDACLRSPAGCSSLSSLVSLLVSCVRPVDLVSCQPGSLVSLLRSLRSQLSQWDQDPVGATFRPQHFQRRWWFADPVGTDTTDRHFLLSLLSSLSSLVSLVVCQVSNPPSNDVVSNVSSVVRNVRHQDFDAAPVLATDGTSHDTHTPCQLDLDPSSCVCLPPRVNCLVPRLRNPVVSLVRNDQFAALSSLQVSLSSCVSSVNPVSNVVSSSLQSHDQDPVNPDPSRRYDDPPGPDPPPPPPDD

Radius of gyration: 21.33 Å; chains: 1; bounding box: 58×58×60 Å

pLDDT: mean 91.71, std 15.23, range [28.44, 98.94]

Sequence (384 aa):
MGRVTLRLGGRPPRDRPLDARLRARADGESDEWLMPVLFDFGRYLLLACSRAGSQPAHLQGLWNDQVTPPWNCDYTLNINTEMNYWPAETTGLPECHQPLLRLVGELAEAGRGVARGLYGARGWACHHNTDLWRATWPVGEGRDDPMWSFWPMGGVWLCLHLAEHWEFGRDRDFLRRTAWPLAAGAASFALDLLHEDEDGWLVTGPATSPENRFVTADGPAAVDMSSTMDGTLLRELFGFLRRSAEDAGDAADPTLLVEIAAALPRLRPIAAGPDGRLLEWHIAREETEPTHRHVSHLSGVFPGNTVLATHSDAARRSMEQRGDASTGWSTAWKAALWARLGDGDGAYRLLDLLLRPVPADGSGGDEGASIRRCSARIRRSRST